Protein AF-A0A9D9K665-F1 (afdb_monomer)

Secondary structure (DSSP, 8-state):
--HHHHHHHHHTS-TT---HHHHHHHHHHHHHHHHHT-HHHHHHHHHHHHHHS-HHHHHHHHHHHHHHHHHHHHHHHHHHHHHHHHHHHHHHHHHHHH-------HHHHHHHIIIIIHHHHHHHHHHHHHHHHHHHHHHHHHHHHHHHHHHHTTT-HHHHHHHHHHHHHHHHHHHHHHHHHHHHHHIIIIIHHHHHHH-TT--EEEETT--TTHHHHHHHHH-TTTTS--SEEEEEEEEEEEETTEEEEEEEEEEEE--SBHHHHHHSS---HHHHHHHHHHIIIIIHHHHHHHHHTT----HHHHHHHHHHBS---EEEEEEEEEEEE-SS--SS-EEEEETTSHHHHHHTTTTTT-EEE--S-HHHHHHEEEEES-HHHHHHHS-HHHHHHHHHHHHHHTS-EEEEEETTEEEEEEE-SSPTTPPPTTS---SHHHHHHHHHHHHHHHHHHHHHTTT--S----

Mean predicted aligned error: 13.34 Å

Solvent-accessible surface area (backbone atoms only — not comparable to full-atom values): 25221 Å² total; per-residue (Å²): 116,68,62,67,50,49,55,55,55,59,73,70,54,66,96,84,66,88,45,78,66,53,58,53,50,52,55,51,46,35,52,43,27,51,76,70,68,42,51,67,65,22,49,57,52,32,56,51,36,52,74,76,56,56,73,70,53,22,54,48,26,53,54,49,50,52,53,49,54,53,52,52,52,51,51,49,53,50,49,51,50,52,48,52,52,50,49,52,48,50,52,49,53,48,53,32,61,66,45,62,81,67,83,78,50,72,69,56,49,54,50,47,38,66,74,57,43,46,63,42,39,52,52,48,48,53,47,44,53,54,39,51,52,50,46,52,52,50,50,52,51,53,49,52,50,47,54,52,44,46,68,76,24,62,94,37,63,67,64,32,42,55,53,47,37,53,53,50,52,51,49,46,41,53,47,18,52,48,50,47,54,48,44,53,49,43,35,59,62,44,52,47,51,52,50,46,66,63,40,78,85,62,49,63,46,79,31,72,74,34,59,94,61,49,64,57,51,50,48,61,68,41,35,73,48,30,78,57,58,54,77,44,70,50,54,31,53,22,36,40,34,46,57,38,80,22,45,41,35,37,26,39,35,44,29,30,31,79,43,70,50,43,56,58,67,54,70,77,43,76,93,45,78,65,58,59,53,52,51,33,48,48,46,50,69,50,46,47,57,50,51,49,55,37,50,79,68,32,44,88,55,55,52,68,57,50,48,54,49,53,62,36,51,67,43,70,64,44,80,75,47,38,24,42,42,35,40,31,49,41,70,54,78,41,94,52,49,31,38,38,37,33,57,89,49,45,69,64,41,54,76,23,36,40,50,66,90,38,44,81,48,88,76,89,53,67,74,36,54,69,51,34,44,38,31,20,66,38,74,65,60,44,48,68,67,55,34,74,67,50,38,53,30,54,43,48,51,36,60,75,65,73,50,68,50,37,39,20,38,40,45,40,37,39,31,39,41,39,75,39,94,66,76,76,92,60,71,50,70,87,51,82,76,80,52,67,62,68,58,49,54,53,49,52,52,52,51,50,62,59,40,46,44,65,63,65,45,40,55,62,65,93,60,77,76,131

Foldseek 3Di:
DLLVVLVVVLVPDDPPDPDPVNLVSLVVNLVVCVVVVVPVVSLVSLVVQLPPHDPVSVVVSVVVNVVSVVVVVVVVVVVVVVVVVVVVVVVVLVVLLVQALDQDDVVVVVVCCVPAVLVLLVVLVVLLVVLVVVLVVLVVVLVVVLVVLCVVCVVPVQSSLVVNLVSLLVSLVSNLVSQVVSQVSLCVRAVVVLVCVSNVPPQKDWDFQDDPCPVVVLCVQQLQLPQQFAPDKGWGTWMWGDRNNKTKIKTWIWGKHWDAFPVVVVVPDDDDPVSVSVLSVQCVVPLVVVSVVCVVQLHRRHSVVSVVCSRRPVTPIDGRAGTMKMKMFALDFDPKKKKKFFPVCCVSSVVSRSQPCWDWADDDDPLLVNTITMTMNDNVRNCVVDDPLLSVLVSVLCVVVVFTKMWMDHGRMIMIGTGDPDRPSGDRSPDRPSDCVNSVVSSVVVSSSSCSCVSNVRNDNPPPDD

Sequence (466 aa):
MALERLDRYLAGVSSQSRSPQYWQAQTLLAQAYRGSGQMDEAVDLCEQLASQSNPETQQWAQQFLASIFASLEQAKQAAEQAAAEAEAEAQRLQAIEQARIEPRRVSELKQFYKKTLLPELKKVEKSRRSTLISVLIISAIFLAIFIYSATLTFQWPKIFFISSSIWLTLWIFFYSFRTSQYGFGFKRDVIQKLLEFMDSDGYLKYSPTGELGAARKALMKSTLLGELFPDIVHQDDYVSGTVGRTRLCFTDVCAEKSSITLLSLFKEGRGSEKTFWIASLVVVVFGFPYAFSRIARGRKLVFSEFWEHFYDSSISKRLLFKGLLYWSDFSKTFKSRTVIIPNKITERISKNGAINGLNRIKLEDPQFNKYFLVYGEDQVEARYILSTNLMHRIANLRKKLNRDICLSFVSYTMYITINYEEDLFEPKIFSSMLSFKPILEYFEIFQMAIAIVDDLRLNRRIWDAD

Radius of gyration: 35.68 Å; Cα contacts (8 Å, |Δi|>4): 587; chains: 1; bounding box: 69×56×112 Å

Structure (mmCIF, N/CA/C/O backbone):
data_AF-A0A9D9K665-F1
#
_entry.id   AF-A0A9D9K665-F1
#
loop_
_atom_site.group_PDB
_atom_site.id
_atom_site.type_symbol
_atom_site.label_atom_id
_atom_site.label_alt_id
_atom_site.label_comp_id
_atom_site.label_asym_id
_atom_site.label_entity_id
_atom_site.label_seq_id
_atom_site.pdbx_PDB_ins_code
_atom_site.Cartn_x
_atom_site.Cartn_y
_atom_site.Cartn_z
_atom_site.occupancy
_atom_site.B_iso_or_equiv
_atom_site.auth_seq_id
_atom_site.auth_comp_id
_atom_site.auth_asym_id
_atom_site.auth_atom_id
_atom_site.pdbx_PDB_model_num
ATOM 1 N N . MET A 1 1 ? -14.492 2.429 59.730 1.00 59.47 1 MET A N 1
ATOM 2 C CA . MET A 1 1 ? -14.038 1.875 61.031 1.00 59.47 1 MET A CA 1
ATOM 3 C C . MET A 1 1 ? -13.393 2.924 61.948 1.00 59.47 1 MET A C 1
ATOM 5 O O . MET A 1 1 ? -13.659 2.866 63.137 1.00 59.47 1 MET A O 1
ATOM 9 N N . ALA A 1 2 ? -12.567 3.867 61.459 1.00 62.44 2 ALA A N 1
ATOM 10 C CA . ALA A 1 2 ? -11.986 4.931 62.301 1.00 62.44 2 ALA A CA 1
ATOM 11 C C . ALA A 1 2 ? -12.992 6.043 62.685 1.00 62.44 2 ALA A C 1
ATOM 13 O O . ALA A 1 2 ? -13.100 6.355 63.865 1.00 62.44 2 ALA A O 1
ATOM 14 N N . LEU A 1 3 ? -13.777 6.550 61.721 1.00 69.38 3 LEU A N 1
ATOM 15 C CA . LEU A 1 3 ? -14.888 7.503 61.934 1.00 69.38 3 LEU A CA 1
ATOM 16 C C . LEU A 1 3 ? -15.862 7.024 63.016 1.00 69.38 3 LEU A C 1
ATOM 18 O O . LEU A 1 3 ? -16.002 7.630 64.066 1.00 69.38 3 LEU A O 1
ATOM 22 N N . GLU A 1 4 ? -16.385 5.819 62.826 1.00 70.94 4 GLU A N 1
ATOM 23 C CA . GLU A 1 4 ? -17.348 5.176 63.723 1.00 70.94 4 GLU A CA 1
ATOM 24 C C . GLU A 1 4 ? -16.829 4.935 65.161 1.00 70.94 4 GLU A C 1
ATOM 26 O O . GLU A 1 4 ? -17.612 4.765 66.098 1.00 70.94 4 GLU A O 1
ATOM 31 N N . ARG A 1 5 ? -15.501 4.871 65.348 1.00 73.38 5 ARG A N 1
ATOM 32 C CA . ARG A 1 5 ? -14.857 4.784 66.671 1.00 73.38 5 ARG A CA 1
ATOM 33 C C . ARG A 1 5 ? -14.705 6.164 67.313 1.00 73.38 5 ARG A C 1
ATOM 35 O O . ARG A 1 5 ? -14.857 6.264 68.527 1.00 73.38 5 ARG A O 1
ATOM 42 N N . LEU A 1 6 ? -14.418 7.194 66.516 1.00 69.25 6 LEU A N 1
ATOM 43 C CA . LEU A 1 6 ? -14.336 8.586 66.965 1.00 69.25 6 LEU A CA 1
ATOM 44 C C . LEU A 1 6 ? -15.719 9.123 67.354 1.00 69.25 6 LEU A C 1
ATOM 46 O O . LEU A 1 6 ? -15.848 9.689 68.436 1.00 69.25 6 LEU A O 1
ATOM 50 N N . ASP A 1 7 ? -16.758 8.840 66.565 1.00 70.81 7 ASP A N 1
ATOM 51 C CA . ASP A 1 7 ? -18.144 9.213 66.885 1.00 70.81 7 ASP A CA 1
ATOM 52 C C . ASP A 1 7 ? -18.625 8.557 68.183 1.00 70.81 7 ASP A C 1
ATOM 54 O O . ASP A 1 7 ? -19.190 9.215 69.054 1.00 70.81 7 ASP A O 1
ATOM 58 N N . ARG A 1 8 ? -18.334 7.261 68.369 1.00 71.38 8 ARG A N 1
ATOM 59 C CA . ARG A 1 8 ? -18.651 6.544 69.616 1.00 71.38 8 ARG A CA 1
ATOM 60 C C . ARG A 1 8 ? -17.914 7.104 70.830 1.00 71.38 8 ARG A C 1
ATOM 62 O O . ARG A 1 8 ? -18.492 7.162 71.911 1.00 71.38 8 ARG A O 1
ATOM 69 N N . TYR A 1 9 ? -16.650 7.490 70.665 1.00 71.19 9 TYR A N 1
ATOM 70 C CA . TYR A 1 9 ? -15.864 8.104 71.733 1.00 71.19 9 TYR A CA 1
ATOM 71 C C . TYR A 1 9 ? -16.432 9.475 72.121 1.00 71.19 9 TYR A C 1
ATOM 73 O O . TYR A 1 9 ? -16.621 9.742 73.303 1.00 71.19 9 TYR A O 1
ATOM 81 N N . LEU A 1 10 ? -16.776 10.312 71.140 1.00 68.25 10 LEU A N 1
ATOM 82 C CA . LEU A 1 10 ? -17.323 11.651 71.371 1.00 68.25 10 LEU A CA 1
ATOM 83 C C . LEU A 1 10 ? -18.760 11.623 71.921 1.00 68.25 10 LEU A C 1
ATOM 85 O O . LEU A 1 10 ? -19.093 12.460 72.755 1.00 68.25 10 LEU A O 1
ATOM 89 N N . ALA A 1 11 ? -19.575 10.627 71.556 1.00 66.25 11 ALA A N 1
ATOM 90 C CA . ALA A 1 11 ? -20.913 10.414 72.121 1.00 66.25 11 ALA A CA 1
ATOM 91 C C . ALA A 1 11 ? -20.900 9.973 73.602 1.00 66.25 11 ALA A C 1
ATOM 93 O O . ALA A 1 11 ? -21.882 10.174 74.315 1.00 66.25 11 ALA A O 1
ATOM 94 N N . GLY A 1 12 ? -19.800 9.371 74.073 1.00 62.22 12 GLY A N 1
ATOM 95 C CA . GLY A 1 12 ? -19.632 8.909 75.457 1.00 62.22 12 GLY A CA 1
ATOM 96 C C . GLY A 1 12 ? -19.082 9.959 76.431 1.00 62.22 12 GLY A C 1
ATOM 97 O O . GLY A 1 12 ? -19.034 9.702 77.634 1.00 62.22 12 GLY A O 1
ATOM 98 N N . VAL A 1 13 ? -18.663 11.132 75.945 1.00 62.12 13 VAL A N 1
ATOM 99 C CA . VAL A 1 13 ? -18.074 12.201 76.766 1.00 62.12 13 VAL A CA 1
ATOM 100 C C . VAL A 1 13 ? -19.140 13.257 77.075 1.00 62.12 13 VAL A C 1
ATOM 102 O O . VAL A 1 13 ? -19.602 13.973 76.193 1.00 62.12 13 VAL A O 1
ATOM 105 N N . SER A 1 14 ? -19.538 13.379 78.346 1.00 52.16 14 SER A N 1
ATOM 106 C CA . SER A 1 14 ? -20.496 14.403 78.788 1.00 52.16 14 SER A CA 1
ATOM 107 C C . SER A 1 14 ? -19.925 15.818 78.629 1.00 52.16 14 SER A C 1
ATOM 109 O O . SER A 1 14 ? -18.768 16.065 78.979 1.00 52.16 14 SER A O 1
ATOM 111 N N . SER A 1 15 ? -20.765 16.763 78.205 1.00 51.41 15 SER A N 1
ATOM 112 C CA . SER A 1 15 ? -20.480 18.177 77.891 1.00 51.41 15 SER A CA 1
ATOM 113 C C . SER A 1 15 ? -19.807 19.027 78.991 1.00 51.41 15 SER A C 1
ATOM 115 O O . SER A 1 15 ? -19.521 20.203 78.761 1.00 51.41 15 SER A O 1
ATOM 117 N N . GLN A 1 16 ? -19.521 18.461 80.168 1.00 49.62 16 GLN A N 1
ATOM 118 C CA . GLN A 1 16 ? -18.971 19.159 81.335 1.00 49.62 16 GLN A CA 1
ATOM 119 C C . GLN A 1 16 ? -17.452 18.995 81.552 1.00 49.62 16 GLN A C 1
ATOM 121 O O . GLN A 1 16 ? -16.892 19.776 82.317 1.00 49.62 16 GLN A O 1
ATOM 126 N N . SER A 1 17 ? -16.741 18.088 80.862 1.00 52.75 17 SER A N 1
ATOM 127 C CA . SER A 1 17 ? -15.266 18.002 80.954 1.00 52.75 17 SER A CA 1
ATOM 128 C C . SER A 1 17 ? -14.584 18.251 79.603 1.00 52.75 17 SER A C 1
ATOM 130 O O . SER A 1 17 ? -14.207 17.318 78.893 1.00 52.75 17 SER A O 1
ATOM 132 N N . ARG A 1 18 ? -14.402 19.528 79.243 1.00 63.19 18 ARG A N 1
ATOM 133 C CA . ARG A 1 18 ? -13.632 19.971 78.062 1.00 63.19 18 ARG A CA 1
ATOM 134 C C . ARG A 1 18 ? -12.122 19.765 78.279 1.00 63.19 18 ARG A C 1
ATOM 136 O O . ARG A 1 18 ? -11.370 20.727 78.419 1.00 63.19 18 ARG A O 1
ATOM 143 N N . SER A 1 19 ? -11.685 18.511 78.378 1.00 65.44 19 SER A N 1
ATOM 144 C CA . SER A 1 19 ? -10.270 18.155 78.527 1.00 65.44 19 SER A CA 1
ATOM 145 C C . SER A 1 19 ? -9.490 18.425 77.224 1.00 65.44 19 SER A C 1
ATOM 147 O O . SER A 1 19 ? -10.085 18.437 76.145 1.00 65.44 19 SER A O 1
ATOM 149 N N . PRO A 1 20 ? -8.156 18.606 77.263 1.00 66.12 20 PRO A N 1
ATOM 150 C CA . PRO A 1 20 ? -7.344 18.789 76.050 1.00 66.12 20 PRO A CA 1
ATOM 151 C C . PRO A 1 20 ? -7.510 17.658 75.018 1.00 66.12 20 PRO A C 1
ATOM 153 O O . PRO A 1 20 ? -7.458 17.888 73.812 1.00 66.12 20 PRO A O 1
ATOM 156 N N . GLN A 1 21 ? -7.778 16.440 75.496 1.00 72.06 21 GLN A N 1
ATOM 157 C CA . GLN A 1 21 ? -8.001 15.248 74.674 1.00 72.06 21 GLN A CA 1
ATOM 158 C C . GLN A 1 21 ? -9.329 15.299 73.901 1.00 72.06 21 GLN A C 1
ATOM 160 O O . GLN A 1 21 ? -9.423 14.733 72.815 1.00 72.06 21 GLN A O 1
ATOM 165 N N . TYR A 1 22 ? -10.344 15.995 74.424 1.00 76.88 22 TYR A N 1
ATOM 166 C CA . TYR A 1 22 ? -11.623 16.191 73.736 1.00 76.88 22 TYR A CA 1
ATOM 167 C C . TYR A 1 22 ? -11.446 17.026 72.461 1.00 76.88 22 TYR A C 1
ATOM 169 O O . TYR A 1 22 ? -11.919 16.641 71.395 1.00 76.88 22 TYR A O 1
ATOM 177 N N . TRP A 1 23 ? -10.694 18.128 72.541 1.00 73.12 23 TRP A N 1
ATOM 178 C CA . TRP A 1 23 ? -10.422 18.977 71.378 1.00 73.12 23 TRP A CA 1
ATOM 179 C C . TRP A 1 23 ? -9.548 18.274 70.335 1.00 73.12 23 TRP A C 1
ATOM 181 O O . TRP A 1 23 ? -9.799 18.417 69.144 1.00 73.12 23 TRP A O 1
ATOM 191 N N . GLN A 1 24 ? -8.589 17.448 70.761 1.00 78.06 24 GLN A N 1
ATOM 192 C CA . GLN A 1 24 ? -7.797 16.609 69.850 1.00 78.06 24 GLN A CA 1
ATOM 193 C C . GLN A 1 24 ? -8.635 15.531 69.144 1.00 78.06 24 GLN A C 1
ATOM 195 O O . GLN A 1 24 ? -8.413 15.243 67.972 1.00 78.06 24 GLN A O 1
ATOM 200 N N . ALA A 1 25 ? -9.617 14.939 69.826 1.00 78.19 25 ALA A N 1
ATOM 201 C CA . ALA A 1 25 ? -10.532 13.989 69.196 1.00 78.19 25 ALA A CA 1
ATOM 202 C C . ALA A 1 25 ? -11.434 14.668 68.148 1.00 78.19 25 ALA A C 1
ATOM 204 O O . ALA A 1 25 ? -11.684 14.088 67.093 1.00 78.19 25 ALA A O 1
ATOM 205 N N . GLN A 1 26 ? -11.860 15.910 68.401 1.00 79.25 26 GLN A N 1
ATOM 206 C CA . GLN A 1 26 ? -12.648 16.716 67.461 1.00 79.25 26 GLN A CA 1
ATOM 207 C C . GLN A 1 26 ? -11.854 17.116 66.202 1.00 79.25 26 GLN A C 1
ATOM 209 O O . GLN A 1 26 ? -12.380 17.041 65.092 1.00 79.25 26 GLN A O 1
ATOM 214 N N . THR A 1 27 ? -10.568 17.473 66.327 1.00 81.00 27 THR A N 1
ATOM 215 C CA . THR A 1 27 ? -9.725 17.770 65.151 1.00 81.00 27 THR A CA 1
ATOM 216 C C . THR A 1 27 ? -9.450 16.525 64.301 1.00 81.00 27 THR A C 1
ATOM 218 O O . THR A 1 27 ? -9.490 16.595 63.072 1.00 81.00 27 THR A O 1
ATOM 221 N N . LEU A 1 28 ? -9.232 15.366 64.936 1.00 83.00 28 LEU A N 1
ATOM 222 C CA . LEU A 1 28 ? -9.090 14.078 64.246 1.00 83.00 28 LEU A CA 1
ATOM 223 C C . LEU A 1 28 ? -10.378 13.655 63.529 1.00 83.00 28 LEU A C 1
ATOM 225 O O . LEU A 1 28 ? -10.307 13.084 62.441 1.00 83.00 28 LEU A O 1
ATOM 229 N N . LEU A 1 29 ? -11.545 13.956 64.104 1.00 83.19 29 LEU A N 1
ATOM 230 C CA . LEU A 1 29 ? -12.835 13.699 63.469 1.00 83.19 29 LEU A CA 1
ATOM 231 C C . LEU A 1 29 ? -13.010 14.544 62.196 1.00 83.19 29 LEU A C 1
ATOM 233 O O . LEU A 1 29 ? -13.317 13.991 61.143 1.00 83.19 29 LEU A O 1
ATOM 237 N N . ALA A 1 30 ? -12.710 15.845 62.247 1.00 82.38 30 ALA A N 1
ATOM 238 C CA . ALA A 1 30 ? -12.747 16.716 61.066 1.00 82.38 30 ALA A CA 1
ATOM 239 C C . ALA A 1 30 ? -11.787 16.251 59.949 1.00 82.38 30 ALA A C 1
ATOM 241 O O . ALA A 1 30 ? -12.129 16.263 58.764 1.00 82.38 30 ALA A O 1
ATOM 242 N N . GLN A 1 31 ? -10.592 15.768 60.310 1.00 83.94 31 GLN A N 1
ATOM 243 C CA . GLN A 1 31 ? -9.663 15.156 59.351 1.00 83.94 31 GLN A CA 1
ATOM 244 C C . GLN A 1 31 ? -10.211 13.853 58.751 1.00 83.94 31 GLN A C 1
ATOM 246 O O . GLN A 1 31 ? -10.001 13.583 57.566 1.00 83.94 31 GLN A O 1
ATOM 251 N N . ALA A 1 32 ? -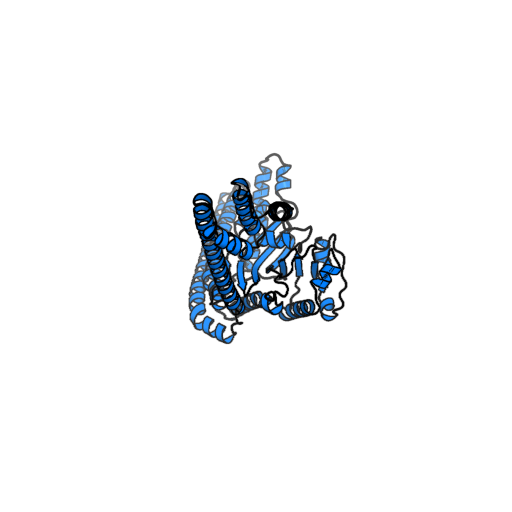10.924 13.054 59.544 1.00 82.69 32 ALA A N 1
ATOM 252 C CA . ALA A 1 32 ? -11.537 11.814 59.085 1.00 82.69 32 ALA A CA 1
ATOM 253 C C . ALA A 1 32 ? -12.737 12.063 58.149 1.00 82.69 32 ALA A C 1
ATOM 255 O O . ALA A 1 32 ? -12.864 11.360 57.142 1.00 82.69 32 ALA A O 1
ATOM 256 N N . TYR A 1 33 ? -13.557 13.090 58.405 1.00 82.44 33 TYR A N 1
ATOM 257 C CA . TYR A 1 33 ? -14.621 13.529 57.489 1.00 82.44 33 TYR A CA 1
ATOM 258 C C . TYR A 1 33 ? -14.057 13.966 56.129 1.00 82.44 33 TYR A C 1
ATOM 260 O O . TYR A 1 33 ? -14.504 13.496 55.083 1.00 82.44 33 TYR A O 1
ATOM 268 N N . ARG A 1 34 ? -12.955 14.728 56.122 1.00 80.19 34 ARG A N 1
ATOM 269 C CA . ARG A 1 34 ? -12.233 15.063 54.881 1.00 80.19 34 ARG A CA 1
ATOM 270 C C . ARG A 1 34 ? -11.728 13.820 54.137 1.00 80.19 34 ARG A C 1
ATOM 272 O O . ARG A 1 34 ? -11.866 13.731 52.921 1.00 80.19 34 ARG A O 1
ATOM 279 N N . GLY A 1 35 ? -11.134 12.862 54.852 1.00 77.69 35 GLY A N 1
ATOM 280 C CA . GLY A 1 35 ? -10.589 11.633 54.262 1.00 77.69 35 GLY A CA 1
ATOM 281 C C . GLY A 1 35 ? -11.644 10.662 53.717 1.00 77.69 35 GLY A C 1
ATOM 282 O O . GLY A 1 35 ? -11.311 9.798 52.910 1.00 77.69 35 GLY A O 1
ATOM 283 N N . SER A 1 36 ? -12.902 10.800 54.142 1.00 79.56 36 SER A N 1
ATOM 284 C CA . SER A 1 36 ? -14.035 9.978 53.694 1.00 79.56 36 SER A CA 1
ATOM 285 C C . SER A 1 36 ? -14.888 10.636 52.603 1.00 79.56 36 SER A C 1
ATOM 287 O O . SER A 1 36 ? -15.780 9.985 52.066 1.00 79.56 36 SER A O 1
ATOM 289 N N . GLY A 1 37 ? -14.592 11.888 52.234 1.00 75.19 37 GLY A N 1
ATOM 290 C CA . GLY A 1 37 ? -15.327 12.643 51.213 1.00 75.19 37 GLY A CA 1
ATOM 291 C C . GLY A 1 37 ? -16.550 13.408 51.736 1.00 75.19 37 GLY A C 1
ATOM 292 O O . GLY A 1 37 ? -17.219 14.067 50.946 1.00 75.19 37 GLY A O 1
ATOM 293 N N . GLN A 1 38 ? -16.823 13.376 53.044 1.00 81.06 38 GLN A N 1
ATOM 294 C CA . GLN A 1 38 ? -17.904 14.124 53.699 1.00 81.06 38 GLN A CA 1
ATOM 295 C C . GLN A 1 38 ? -17.442 15.553 54.028 1.00 81.06 38 GLN A C 1
ATOM 297 O O . GLN A 1 38 ? -17.181 15.908 55.177 1.00 81.06 38 GLN A O 1
ATOM 302 N N . MET A 1 39 ? -17.258 16.368 52.986 1.00 77.31 39 MET A N 1
ATOM 303 C CA . MET A 1 39 ? -16.672 17.708 53.120 1.00 77.31 39 MET A CA 1
ATOM 304 C C . MET A 1 39 ? -17.579 18.691 53.873 1.00 77.31 39 MET A C 1
ATOM 306 O O . MET A 1 39 ? -17.060 19.489 54.648 1.00 77.31 39 MET A O 1
ATOM 310 N N . ASP A 1 40 ? -18.899 18.604 53.699 1.00 79.00 40 ASP A N 1
ATOM 311 C CA . ASP A 1 40 ? -19.861 19.506 54.352 1.00 79.00 40 ASP A CA 1
ATOM 312 C C . ASP A 1 40 ? -19.841 19.331 55.882 1.00 79.00 40 ASP A C 1
ATOM 314 O O . ASP A 1 40 ? -19.699 20.295 56.629 1.00 79.00 40 ASP A O 1
ATOM 318 N N . GLU A 1 41 ? -19.833 18.079 56.350 1.00 81.19 41 GLU A N 1
ATOM 319 C CA . GLU A 1 41 ? -19.749 17.731 57.776 1.00 81.19 41 GLU A CA 1
ATOM 320 C C . GLU A 1 41 ? -18.405 18.165 58.399 1.00 81.19 41 GLU A C 1
ATOM 322 O O . GLU A 1 41 ? -18.349 18.581 59.559 1.00 81.19 41 GLU A O 1
ATOM 327 N N . ALA A 1 42 ? -17.312 18.116 57.625 1.00 80.12 42 ALA A N 1
ATOM 328 C CA . ALA A 1 42 ? -16.001 18.604 58.056 1.00 80.12 42 ALA A CA 1
ATOM 329 C C . ALA A 1 42 ? -15.964 20.136 58.205 1.00 80.12 42 ALA A C 1
ATOM 331 O O . ALA A 1 42 ? -15.311 20.644 59.119 1.00 80.12 42 ALA A O 1
ATOM 332 N N . VAL A 1 43 ? -16.642 20.866 57.312 1.00 83.19 43 VAL A N 1
ATOM 333 C CA . VAL A 1 43 ? -16.731 22.333 57.342 1.00 83.19 43 VAL A CA 1
ATOM 334 C C . VAL A 1 43 ? -17.582 22.788 58.525 1.00 83.19 43 VAL A C 1
ATOM 336 O O . VAL A 1 43 ? -17.087 23.569 59.339 1.00 83.19 43 VAL A O 1
ATOM 339 N N . ASP A 1 44 ? -18.782 22.225 58.692 1.00 82.62 44 ASP A N 1
ATOM 340 C CA . ASP A 1 44 ? -19.692 22.547 59.799 1.00 82.62 44 ASP A CA 1
ATOM 341 C C . ASP A 1 44 ? -19.019 22.340 61.166 1.00 82.62 44 ASP A C 1
ATOM 343 O O . ASP A 1 44 ? -19.097 23.189 62.062 1.00 82.62 44 ASP A O 1
ATOM 347 N N . LEU A 1 45 ? -18.291 21.228 61.327 1.00 82.50 45 LEU A N 1
ATOM 348 C CA . LEU A 1 45 ? -17.567 20.931 62.560 1.00 82.50 45 LEU A CA 1
ATOM 349 C C . LEU A 1 45 ? -16.427 21.929 62.807 1.00 82.50 45 LEU A C 1
ATOM 351 O O . LEU A 1 45 ? -16.221 22.379 63.936 1.00 82.50 45 LEU A O 1
ATOM 355 N N . CYS A 1 46 ? -15.687 22.316 61.769 1.00 81.50 46 CYS A N 1
ATOM 356 C CA . CYS A 1 46 ? -14.604 23.286 61.901 1.00 81.50 46 CYS A CA 1
ATOM 357 C C . CYS A 1 46 ? -15.092 24.719 62.159 1.00 81.50 46 CYS A C 1
ATOM 359 O O . CYS A 1 46 ? -14.421 25.447 62.892 1.00 81.50 46 CYS A O 1
ATOM 361 N N . GLU A 1 47 ? -16.260 25.119 61.651 1.00 82.19 47 GLU A N 1
ATOM 362 C CA . GLU A 1 47 ? -16.896 26.400 61.995 1.00 82.19 47 GLU A CA 1
ATOM 363 C C . GLU A 1 47 ? -17.334 26.444 63.470 1.00 82.19 47 GLU A C 1
ATOM 365 O O . GLU A 1 47 ? -17.130 27.444 64.173 1.00 82.19 47 GLU A O 1
ATOM 370 N N . GLN A 1 48 ? -17.849 25.328 63.994 1.00 81.31 48 GLN A N 1
ATOM 371 C CA . GLN A 1 48 ? -18.156 25.189 65.421 1.00 81.31 48 GLN A CA 1
ATOM 372 C C . GLN A 1 48 ? -16.886 25.243 66.288 1.00 81.31 48 GLN A C 1
ATOM 374 O O . GLN A 1 48 ? -16.855 25.935 67.310 1.00 81.31 48 GLN A O 1
ATOM 379 N N . LEU A 1 49 ? -15.802 24.585 65.859 1.00 79.12 49 LEU A N 1
ATOM 380 C CA . LEU A 1 49 ? -14.504 24.627 66.547 1.00 79.12 49 LEU A CA 1
ATOM 381 C C . LEU A 1 49 ? -13.842 26.014 66.496 1.00 79.12 49 LEU A C 1
ATOM 383 O O . LEU A 1 49 ? -13.124 26.398 67.417 1.00 79.12 49 LEU A O 1
ATOM 387 N N . ALA A 1 50 ? -14.103 26.807 65.458 1.00 75.62 50 ALA A N 1
ATOM 388 C CA . ALA A 1 50 ? -13.588 28.169 65.355 1.00 75.62 50 ALA A CA 1
ATOM 389 C C . ALA A 1 50 ? -14.298 29.169 66.293 1.00 75.62 50 ALA A C 1
ATOM 391 O O . ALA A 1 50 ? -13.746 30.239 66.564 1.00 75.62 50 ALA A O 1
ATOM 392 N N . SER A 1 51 ? -15.497 28.840 66.795 1.00 75.88 51 SER A N 1
ATOM 393 C CA . SER A 1 51 ? -16.331 29.738 67.613 1.00 75.88 51 SER A CA 1
ATOM 394 C C . SER A 1 51 ? -16.389 29.387 69.107 1.00 75.88 51 SER A C 1
ATOM 396 O O . SER A 1 51 ? -16.621 30.283 69.919 1.00 75.88 51 SER A O 1
ATOM 398 N N . GLN A 1 52 ? -16.172 28.124 69.501 1.00 70.00 52 GLN A N 1
ATOM 399 C CA . GLN A 1 52 ? -16.423 27.655 70.880 1.00 70.00 52 GLN A CA 1
ATOM 400 C C . GLN A 1 52 ? -15.208 27.033 71.605 1.00 70.00 52 GLN A C 1
ATOM 402 O O . GLN A 1 52 ? -15.364 26.523 72.722 1.00 70.00 52 GLN A O 1
ATOM 407 N N . SER A 1 53 ? -14.013 27.054 71.006 1.00 63.97 53 SER A N 1
ATOM 408 C CA . SER A 1 53 ? -12.843 26.278 71.460 1.00 63.97 53 SER A CA 1
ATOM 409 C C . SER A 1 53 ? -11.674 27.118 72.007 1.00 63.97 53 SER A C 1
ATOM 411 O O . SER A 1 53 ? -11.715 28.344 72.044 1.00 63.97 53 SER A O 1
ATOM 413 N N . ASN A 1 54 ? -10.615 26.430 72.456 1.00 72.94 54 ASN A N 1
ATOM 414 C CA . ASN A 1 54 ? -9.348 27.018 72.911 1.00 72.94 54 ASN A CA 1
ATOM 415 C C . ASN A 1 54 ? -8.576 27.708 71.756 1.00 72.94 54 ASN A C 1
ATOM 417 O O . ASN A 1 54 ? -8.704 27.271 70.610 1.00 72.94 54 ASN A O 1
ATOM 421 N N . PRO A 1 55 ? -7.707 28.705 72.035 1.00 76.75 55 PRO A N 1
ATOM 422 C CA . PRO A 1 55 ? -7.026 29.504 71.004 1.00 76.75 55 PRO A CA 1
ATOM 423 C C . PRO A 1 55 ? -6.171 28.690 70.012 1.00 76.75 55 PRO A C 1
ATOM 425 O O . PRO A 1 55 ? -6.174 28.987 68.820 1.00 76.75 55 PRO A O 1
ATOM 428 N N . GLU A 1 56 ? -5.499 27.620 70.455 1.00 76.25 56 GLU A N 1
ATOM 429 C CA . GLU A 1 56 ? -4.736 26.728 69.559 1.00 76.25 56 GLU A CA 1
ATOM 430 C C . GLU A 1 56 ? -5.645 25.950 68.590 1.00 76.25 56 GLU A C 1
ATOM 432 O O . GLU A 1 56 ? -5.347 25.819 67.403 1.00 76.25 56 GLU A O 1
ATOM 437 N N . THR A 1 57 ? -6.788 25.457 69.079 1.00 75.50 57 THR A N 1
ATOM 438 C CA . THR A 1 57 ? -7.776 24.723 68.272 1.00 75.50 57 THR A CA 1
ATOM 439 C C . THR A 1 57 ? -8.499 25.651 67.301 1.00 75.50 57 THR A C 1
ATOM 441 O O . THR A 1 57 ? -8.800 25.248 66.181 1.00 75.50 57 THR A O 1
ATOM 444 N N . GLN A 1 58 ? -8.717 26.908 67.693 1.00 79.31 58 GLN A N 1
ATOM 445 C CA . GLN A 1 58 ? -9.289 27.941 66.837 1.00 79.31 58 GLN A CA 1
ATOM 446 C C . GLN A 1 58 ? -8.356 28.284 65.666 1.00 79.31 58 GLN A C 1
ATOM 448 O O . GLN A 1 58 ? -8.799 28.330 64.518 1.00 79.31 58 GLN A O 1
ATOM 453 N N . GLN A 1 59 ? -7.058 28.464 65.934 1.00 82.19 59 GLN A N 1
ATOM 454 C CA . GLN A 1 59 ? -6.062 28.714 64.890 1.00 82.19 59 GLN A CA 1
ATOM 455 C C . GLN A 1 59 ? -5.937 27.519 63.935 1.00 82.19 59 GLN A C 1
ATOM 457 O O . GLN A 1 59 ? -5.889 27.699 62.717 1.00 82.19 59 GLN A O 1
ATOM 462 N N . TRP A 1 60 ? -5.945 26.297 64.475 1.00 87.19 60 TRP A N 1
ATOM 463 C CA . TRP A 1 60 ? -5.958 25.078 63.669 1.00 87.19 60 TRP A CA 1
ATOM 464 C C . TRP A 1 60 ? -7.214 24.980 62.791 1.00 87.19 60 TRP A C 1
ATOM 466 O O . TRP A 1 60 ? -7.096 24.712 61.597 1.00 87.19 60 TRP A O 1
ATOM 476 N N . ALA A 1 61 ? -8.404 25.249 63.342 1.00 83.12 61 ALA A N 1
ATOM 477 C CA . ALA A 1 61 ? -9.669 25.177 62.608 1.00 83.12 61 ALA A CA 1
ATOM 478 C C . ALA A 1 61 ? -9.715 26.184 61.447 1.00 83.12 61 ALA A C 1
ATOM 480 O O . ALA A 1 61 ? -10.115 25.828 60.340 1.00 83.12 61 ALA A O 1
ATOM 481 N N . GLN A 1 62 ? -9.220 27.410 61.656 1.00 84.31 62 GLN A N 1
ATOM 482 C CA . GLN A 1 62 ? -9.111 28.423 60.598 1.00 84.31 62 GLN A CA 1
ATOM 483 C C . GLN A 1 62 ? -8.135 28.006 59.486 1.00 84.31 62 GLN A C 1
ATOM 485 O O . GLN A 1 62 ? -8.447 28.149 58.303 1.00 84.31 62 GLN A O 1
ATOM 490 N N . GLN A 1 63 ? -6.972 27.449 59.841 1.00 85.88 63 GLN A N 1
ATOM 491 C CA . GLN A 1 63 ? -6.009 26.929 58.862 1.00 85.88 63 GLN A CA 1
ATOM 492 C C . GLN A 1 63 ? -6.565 25.727 58.090 1.00 85.88 63 GLN A C 1
ATOM 494 O O . GLN A 1 63 ? -6.342 25.599 56.884 1.00 85.88 63 GLN A O 1
ATOM 499 N N . PHE A 1 64 ? -7.310 24.852 58.764 1.00 85.31 64 PHE A N 1
ATOM 500 C CA . PHE A 1 64 ? -7.910 23.679 58.149 1.00 85.31 64 PHE A CA 1
ATOM 501 C C . PHE A 1 64 ? -9.030 24.059 57.173 1.00 85.31 64 PHE A C 1
ATOM 503 O O . PHE A 1 64 ? -9.004 23.578 56.039 1.00 85.31 64 PHE A O 1
ATOM 510 N N . LEU A 1 65 ? -9.923 24.986 57.543 1.00 85.00 65 LEU A N 1
ATOM 511 C CA . LEU A 1 65 ? -10.936 25.554 56.641 1.00 85.00 65 LEU A CA 1
ATOM 512 C C . LEU A 1 65 ? -10.293 26.205 55.413 1.00 85.00 65 LEU A C 1
ATOM 514 O O . LEU A 1 65 ? -10.674 25.891 54.288 1.00 85.00 65 LEU A O 1
ATOM 518 N N . ALA A 1 66 ? -9.259 27.031 55.602 1.00 86.12 66 ALA A N 1
ATOM 519 C CA . ALA A 1 66 ? -8.516 27.623 54.488 1.00 86.12 66 ALA A CA 1
ATOM 520 C C . ALA A 1 66 ? -7.923 26.550 53.556 1.00 86.12 66 ALA A C 1
ATOM 522 O O . ALA A 1 66 ? -7.961 26.699 52.336 1.00 86.12 66 ALA A O 1
ATOM 523 N N . SER A 1 67 ? -7.430 25.436 54.112 1.00 86.94 67 SER A N 1
ATOM 524 C CA . SER A 1 67 ? -6.924 24.308 53.321 1.00 86.94 67 SER A CA 1
ATOM 525 C C . SER A 1 67 ? -8.024 23.560 52.556 1.00 86.94 67 SER A C 1
ATOM 527 O O . SER A 1 67 ? -7.767 23.081 51.451 1.00 86.94 67 SER A O 1
ATOM 529 N N . ILE A 1 68 ? -9.234 23.457 53.122 1.00 84.50 68 ILE A N 1
ATOM 530 C CA . ILE A 1 68 ? -10.394 22.843 52.464 1.00 84.50 68 ILE A CA 1
ATOM 531 C C . ILE A 1 68 ? -10.839 23.728 51.301 1.00 84.50 68 ILE A C 1
ATOM 533 O O . ILE A 1 68 ? -10.894 23.241 50.174 1.00 84.50 68 ILE A O 1
ATOM 537 N N . PHE A 1 69 ? -11.055 25.025 51.535 1.00 85.56 69 PHE A N 1
ATOM 538 C CA . PHE A 1 69 ? -11.455 25.967 50.488 1.00 85.56 69 PHE A CA 1
ATOM 539 C C . PHE A 1 69 ? -10.417 26.072 49.370 1.00 85.56 69 PHE A C 1
ATOM 541 O O . PHE A 1 69 ? -10.784 26.027 48.200 1.00 85.56 69 PHE A O 1
ATOM 548 N N . ALA A 1 70 ? -9.123 26.115 49.703 1.00 86.00 70 ALA A N 1
ATOM 549 C CA . ALA A 1 70 ? -8.062 26.083 48.700 1.00 86.00 70 ALA A CA 1
ATOM 550 C C . ALA A 1 70 ? -8.098 24.793 47.861 1.00 86.00 70 ALA A C 1
ATOM 552 O O . ALA A 1 70 ? -7.928 24.851 46.646 1.00 86.00 70 ALA A O 1
ATOM 553 N N . SER A 1 71 ? -8.356 23.635 48.484 1.00 83.75 71 SER A N 1
ATOM 554 C CA . SER A 1 71 ? -8.473 22.366 47.754 1.00 83.75 71 SER A CA 1
ATOM 555 C C . SER A 1 71 ? -9.740 22.271 46.897 1.00 83.75 71 SER A C 1
ATOM 557 O O . SER A 1 71 ? -9.683 21.710 45.807 1.00 83.75 71 SER A O 1
ATOM 559 N N . LEU A 1 72 ? -10.857 22.854 47.344 1.00 82.88 72 LEU A N 1
ATOM 560 C CA . LEU A 1 72 ? -12.102 22.941 46.576 1.00 82.88 72 LEU A CA 1
ATOM 561 C C . LEU A 1 72 ? -11.944 23.864 45.366 1.00 82.88 72 LEU A C 1
ATOM 563 O O . LEU A 1 72 ? -12.365 23.505 44.271 1.00 82.88 72 LEU A O 1
ATOM 567 N N . GLU A 1 73 ? -11.289 25.013 45.538 1.00 85.19 73 GLU A N 1
ATOM 568 C CA . GLU A 1 73 ? -11.020 25.956 44.451 1.00 85.19 73 GLU A CA 1
ATOM 569 C C . GLU A 1 73 ? -10.065 25.349 43.412 1.00 85.19 73 GLU A C 1
ATOM 571 O O . GLU A 1 73 ? -10.314 25.435 42.212 1.00 85.19 73 GLU A O 1
ATOM 576 N N . GLN A 1 74 ? -9.020 24.640 43.858 1.00 83.62 74 GLN A N 1
ATOM 577 C CA . GLN A 1 74 ? -8.138 23.882 42.963 1.00 83.62 74 GLN A CA 1
ATOM 578 C C . GLN A 1 74 ? -8.880 22.762 42.225 1.00 83.62 74 GLN A C 1
ATOM 580 O O . GLN A 1 74 ? -8.684 22.594 41.023 1.00 83.62 74 GLN A O 1
ATOM 585 N N . ALA A 1 75 ? -9.744 22.010 42.912 1.00 80.94 75 ALA A N 1
ATOM 586 C CA . ALA A 1 75 ? -10.544 20.957 42.291 1.00 80.94 75 ALA A CA 1
ATOM 587 C C . ALA A 1 75 ? -11.536 21.525 41.265 1.00 80.94 75 ALA A C 1
ATOM 589 O O . ALA A 1 75 ? -11.711 20.945 40.196 1.00 80.94 75 ALA A O 1
ATOM 590 N N . LYS A 1 76 ? -12.137 22.683 41.557 1.00 85.75 76 LYS A N 1
ATOM 591 C CA . LYS A 1 76 ? -13.036 23.392 40.646 1.00 85.75 76 LYS A CA 1
ATOM 592 C C . LYS A 1 76 ? -12.300 23.887 39.402 1.00 85.75 76 LYS A C 1
ATOM 594 O O . LYS A 1 76 ? -12.753 23.615 38.297 1.00 85.75 76 LYS A O 1
ATOM 599 N N . GLN A 1 77 ? -11.144 24.530 39.564 1.00 86.31 77 GLN A N 1
ATOM 600 C CA . GLN A 1 77 ? -10.318 24.979 38.438 1.00 86.31 77 GLN A CA 1
ATOM 601 C C . GLN A 1 77 ? -9.829 23.803 37.585 1.00 86.31 77 GLN A C 1
ATOM 603 O O . GLN A 1 77 ? -9.862 23.883 36.360 1.00 86.31 77 GLN A O 1
ATOM 608 N N . ALA A 1 78 ? -9.436 22.688 38.209 1.00 85.81 78 ALA A N 1
ATOM 609 C CA . ALA A 1 78 ? -9.062 21.470 37.494 1.00 85.81 78 ALA A CA 1
ATOM 610 C C . ALA A 1 78 ? -10.250 20.860 36.728 1.00 85.81 78 ALA A C 1
ATOM 612 O O . ALA A 1 78 ? -10.080 20.409 35.599 1.00 85.81 78 ALA A O 1
ATOM 613 N N . ALA A 1 79 ? -11.455 20.875 37.308 1.00 79.06 79 ALA A N 1
ATOM 614 C CA . ALA A 1 79 ? -12.668 20.404 36.645 1.00 79.06 79 ALA A CA 1
ATOM 615 C C . ALA A 1 79 ? -13.081 21.312 35.474 1.00 79.06 79 ALA A C 1
ATOM 617 O O . ALA A 1 79 ? -13.444 20.806 34.416 1.00 79.06 79 ALA A O 1
ATOM 618 N N . GLU A 1 80 ? -12.985 22.635 35.629 1.00 87.50 80 GLU A N 1
ATOM 619 C CA . GLU A 1 80 ? -13.246 23.606 34.559 1.00 87.50 80 GLU A CA 1
ATOM 620 C C . GLU A 1 80 ? -12.231 23.474 33.415 1.00 87.50 80 GLU A C 1
ATOM 622 O O . GLU A 1 80 ? -12.618 23.488 32.248 1.00 87.50 80 GLU A O 1
ATOM 627 N N . GLN A 1 81 ? -10.946 23.275 33.729 1.00 85.69 81 GLN A N 1
ATOM 628 C CA . GLN A 1 81 ? -9.909 22.998 32.730 1.00 85.69 81 GLN A CA 1
ATOM 629 C C . GLN A 1 81 ? -10.164 21.675 32.005 1.00 85.69 81 GLN A C 1
ATOM 631 O O . GLN A 1 81 ? -10.150 21.652 30.778 1.00 85.69 81 GLN A O 1
ATOM 636 N N . ALA A 1 82 ? -10.470 20.598 32.733 1.00 82.19 82 ALA A N 1
ATOM 637 C CA . ALA A 1 82 ? -10.790 19.304 32.136 1.00 82.19 82 ALA A CA 1
ATOM 638 C C . ALA A 1 82 ? -12.051 19.367 31.257 1.00 82.19 82 ALA A C 1
ATOM 640 O O . ALA A 1 82 ? -12.088 18.760 30.189 1.00 82.19 82 ALA A O 1
ATOM 641 N N . ALA A 1 83 ? -13.070 20.130 31.666 1.00 83.38 83 ALA A N 1
ATOM 642 C CA . ALA A 1 83 ? -14.272 20.354 30.870 1.00 83.38 83 ALA A CA 1
ATOM 643 C C . ALA A 1 83 ? -13.969 21.157 29.595 1.00 83.38 83 ALA A C 1
ATOM 645 O O . ALA A 1 83 ? -14.409 20.767 28.518 1.00 83.38 83 ALA A O 1
ATOM 646 N N . ALA A 1 84 ? -13.173 22.227 29.686 1.00 86.69 84 ALA A N 1
ATOM 647 C CA . ALA A 1 84 ? -12.765 23.020 28.527 1.00 86.69 84 ALA A CA 1
ATOM 648 C C . ALA A 1 84 ? -11.883 22.219 27.552 1.00 86.69 84 ALA A C 1
ATOM 650 O O . ALA A 1 84 ? -12.043 22.330 26.336 1.00 86.69 84 ALA A O 1
ATOM 651 N N . GLU A 1 85 ? -10.976 21.385 28.066 1.00 84.38 85 GLU A N 1
ATOM 652 C CA . GLU A 1 85 ? -10.174 20.458 27.263 1.00 84.38 85 GLU A CA 1
ATOM 653 C C . GLU A 1 85 ? -11.055 19.410 26.575 1.00 84.38 85 GLU A C 1
ATOM 655 O O . GLU A 1 85 ? -10.901 19.187 25.374 1.00 84.38 85 GLU A O 1
ATOM 660 N N . ALA A 1 86 ? -12.027 18.833 27.288 1.00 77.06 86 ALA A N 1
ATOM 661 C CA . ALA A 1 86 ? -12.981 17.882 26.726 1.00 77.06 86 ALA A CA 1
ATOM 662 C C . ALA A 1 86 ? -13.890 18.526 25.666 1.00 77.06 86 ALA A C 1
ATOM 664 O O . ALA A 1 86 ? -14.142 17.922 24.624 1.00 77.06 86 ALA A O 1
ATOM 665 N N . GLU A 1 87 ? -14.351 19.761 25.877 1.00 84.75 87 GLU A N 1
ATOM 666 C CA . GLU A 1 87 ? -15.123 20.518 24.886 1.00 84.75 87 GLU A CA 1
ATOM 667 C C . GLU A 1 87 ? -14.284 20.855 23.649 1.00 84.75 87 GLU A C 1
ATOM 669 O O . GLU A 1 87 ? -14.752 20.677 22.523 1.00 84.75 87 GLU A O 1
ATOM 674 N N . ALA A 1 88 ? -13.033 21.290 23.823 1.00 80.69 88 ALA A N 1
ATOM 675 C CA . ALA A 1 88 ? -12.118 21.557 22.716 1.00 80.69 88 ALA A CA 1
ATOM 676 C C . ALA A 1 88 ? -11.773 20.275 21.941 1.00 80.69 88 ALA A C 1
ATOM 678 O O . ALA A 1 88 ? -11.718 20.283 20.707 1.00 80.69 88 ALA A O 1
ATOM 679 N N . GLU A 1 89 ? -11.579 19.154 22.638 1.00 74.19 89 GLU A N 1
ATOM 680 C CA . GLU A 1 89 ? -11.386 17.843 22.026 1.00 74.19 89 GLU A CA 1
ATOM 681 C C . GLU A 1 89 ? -12.645 17.390 21.278 1.00 74.19 89 GLU A C 1
ATOM 683 O O . GLU A 1 89 ? -12.541 16.963 20.129 1.00 74.19 89 GLU A O 1
ATOM 688 N N . ALA A 1 90 ? -13.838 17.570 21.849 1.00 73.25 90 ALA A N 1
ATOM 689 C CA . ALA A 1 90 ? -15.105 17.269 21.192 1.00 73.25 90 ALA A CA 1
ATOM 690 C C . ALA A 1 90 ? -15.314 18.125 19.933 1.00 73.25 90 ALA A C 1
ATOM 692 O O . ALA A 1 90 ? -15.663 17.590 18.879 1.00 73.25 90 ALA A O 1
ATOM 693 N N . GLN A 1 91 ? -15.031 19.429 19.994 1.00 78.56 91 GLN A N 1
ATOM 694 C CA . GLN A 1 91 ? -15.082 20.328 18.837 1.00 78.56 91 GLN A CA 1
ATOM 695 C C . GLN A 1 91 ? -14.069 19.919 17.763 1.00 78.56 91 GLN A C 1
ATOM 697 O O . GLN A 1 91 ? -14.403 19.865 16.579 1.00 78.56 91 GLN A O 1
ATOM 702 N N . ARG A 1 92 ? -12.845 19.551 18.156 1.00 73.12 92 ARG A N 1
ATOM 703 C CA . ARG A 1 92 ? -11.827 19.027 17.238 1.00 73.12 92 ARG A CA 1
ATOM 704 C C . ARG A 1 92 ? -12.275 17.712 16.600 1.00 73.12 92 ARG A C 1
ATOM 706 O O . ARG A 1 92 ? -12.111 17.536 15.396 1.00 73.12 92 ARG A O 1
ATOM 713 N N . LEU A 1 93 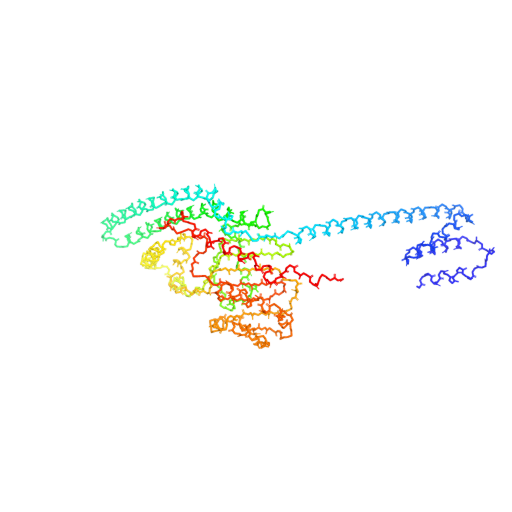? -12.860 16.800 17.372 1.00 65.88 93 LEU A N 1
ATOM 714 C CA . LEU A 1 93 ? -13.388 15.523 16.893 1.00 65.88 93 LEU A CA 1
ATOM 715 C C . LEU A 1 93 ? -14.602 15.700 15.978 1.00 65.88 93 LEU A C 1
ATOM 717 O O . LEU A 1 93 ? -14.769 14.891 15.064 1.00 65.88 93 LEU A O 1
ATOM 721 N N . GLN A 1 94 ? -15.428 16.725 16.196 1.00 66.31 94 GLN A N 1
ATOM 722 C CA . GLN A 1 94 ? -16.522 17.108 15.300 1.00 66.31 94 GLN A CA 1
ATOM 723 C C . GLN A 1 94 ? -15.992 17.730 14.003 1.00 66.31 94 GLN A C 1
ATOM 725 O O . GLN A 1 94 ? -16.434 17.339 12.925 1.00 66.31 94 GLN A O 1
ATOM 730 N N . ALA A 1 95 ? -15.001 18.622 14.075 1.00 65.69 95 ALA A N 1
ATOM 731 C CA . ALA A 1 95 ? -14.343 19.189 12.896 1.00 65.69 95 ALA A CA 1
ATOM 732 C C . ALA A 1 95 ? -13.646 18.106 12.054 1.00 65.69 95 ALA A C 1
ATOM 734 O O . ALA A 1 95 ? -13.721 18.126 10.830 1.00 65.69 95 ALA A O 1
ATOM 735 N N . ILE A 1 96 ? -13.029 17.115 12.704 1.00 60.16 96 ILE A N 1
ATOM 736 C CA . ILE A 1 96 ? -12.457 15.930 12.053 1.00 60.16 96 ILE A CA 1
ATOM 737 C C . ILE A 1 96 ? -13.551 15.043 11.438 1.00 60.16 96 ILE A C 1
ATOM 739 O O . ILE A 1 96 ? -13.368 14.507 10.354 1.00 60.16 96 ILE A O 1
ATOM 743 N N . GLU A 1 97 ? -14.701 14.871 12.089 1.00 56.06 97 GLU A N 1
ATOM 744 C CA . GLU A 1 97 ? -15.814 14.092 11.524 1.00 56.06 97 GLU A CA 1
ATOM 745 C C . GLU A 1 97 ? -16.446 14.782 10.302 1.00 56.06 97 GLU A C 1
ATOM 747 O O . GLU A 1 97 ? -16.898 14.113 9.374 1.00 56.06 97 GLU A O 1
ATOM 752 N N . GLN A 1 98 ? -16.404 16.116 10.266 1.00 56.50 98 GLN A N 1
ATOM 753 C CA . GLN A 1 98 ? -16.775 16.928 9.105 1.00 56.50 98 GLN A CA 1
ATOM 754 C C . GLN A 1 98 ? -15.664 17.017 8.044 1.00 56.50 98 GLN A C 1
ATOM 756 O O . GLN A 1 98 ? -15.959 17.350 6.896 1.00 56.50 98 GLN A O 1
ATOM 761 N N . ALA A 1 99 ? -14.414 16.682 8.390 1.00 54.44 99 ALA A N 1
ATOM 762 C CA . ALA A 1 99 ? -13.279 16.579 7.476 1.00 54.44 99 ALA A CA 1
ATOM 763 C C . ALA A 1 99 ? -13.416 15.343 6.579 1.00 54.44 99 ALA A C 1
ATOM 765 O O . ALA A 1 99 ? -12.782 14.297 6.757 1.00 54.44 99 ALA A O 1
ATOM 766 N N . ARG A 1 100 ? -14.311 15.467 5.607 1.00 59.44 100 ARG A N 1
ATOM 767 C CA . ARG A 1 100 ? -14.580 14.466 4.592 1.00 59.44 100 ARG A CA 1
ATOM 768 C C . ARG A 1 100 ? -13.913 14.888 3.295 1.00 59.44 100 ARG A C 1
ATOM 770 O O . ARG A 1 100 ? -14.195 15.959 2.765 1.00 59.44 100 ARG A O 1
ATOM 777 N N . ILE A 1 101 ? -13.067 14.016 2.751 1.00 61.38 101 ILE A N 1
ATOM 778 C CA . ILE A 1 101 ? -12.538 14.204 1.401 1.00 61.38 101 ILE A CA 1
ATOM 779 C C . ILE A 1 101 ? -13.686 13.927 0.426 1.00 61.38 101 ILE A C 1
ATOM 781 O O . ILE A 1 101 ? -13.976 12.777 0.092 1.00 61.38 101 ILE A O 1
ATOM 785 N N . GLU A 1 102 ? -14.376 14.981 -0.002 1.00 64.31 102 GLU A N 1
ATOM 786 C CA . GLU A 1 102 ? -15.433 14.852 -1.001 1.00 64.31 102 GLU A CA 1
ATOM 787 C C . GLU A 1 102 ? -14.827 14.414 -2.349 1.00 64.31 102 GLU A C 1
ATOM 789 O O . GLU A 1 102 ? -13.822 14.978 -2.806 1.00 64.31 102 GLU A O 1
ATOM 794 N N . PRO A 1 103 ? -15.407 13.403 -3.022 1.00 68.38 103 PRO A N 1
ATOM 795 C CA . PRO A 1 103 ? -14.856 12.885 -4.261 1.00 68.38 103 PRO A CA 1
ATOM 796 C C . PRO A 1 103 ? -14.871 13.971 -5.342 1.00 68.38 103 PRO A C 1
ATOM 798 O O . PRO A 1 103 ? -15.925 14.377 -5.835 1.00 68.38 103 PRO A O 1
ATOM 801 N N . ARG A 1 104 ? -13.679 14.419 -5.752 1.00 78.88 104 ARG A N 1
ATOM 802 C CA . ARG A 1 104 ? -13.516 15.375 -6.857 1.00 78.88 104 ARG A CA 1
ATOM 803 C C . ARG A 1 104 ? -14.131 14.824 -8.144 1.00 78.88 104 ARG A C 1
ATOM 805 O O . ARG A 1 104 ? -14.025 13.632 -8.450 1.00 78.88 104 ARG A O 1
ATOM 812 N N . ARG A 1 105 ? -14.766 15.696 -8.931 1.00 82.88 105 ARG A N 1
ATOM 813 C CA . ARG A 1 105 ? -15.390 15.291 -10.200 1.00 82.88 105 ARG A CA 1
ATOM 814 C C . ARG A 1 105 ? -14.360 15.197 -11.321 1.00 82.88 105 ARG A C 1
ATOM 816 O O . ARG A 1 105 ? -13.422 15.987 -11.404 1.00 82.88 105 ARG A O 1
ATOM 823 N N . VAL A 1 106 ? -14.605 14.308 -12.283 1.00 84.12 106 VAL A N 1
ATOM 824 C CA . VAL A 1 106 ? -13.753 14.164 -13.481 1.00 84.12 106 VAL A CA 1
ATOM 825 C C . VAL A 1 106 ? -13.678 15.467 -14.297 1.00 84.12 106 VAL A C 1
ATOM 827 O O . VAL A 1 106 ? -12.665 15.748 -14.936 1.00 84.12 106 VAL A O 1
ATOM 830 N N . SER A 1 107 ? -14.722 16.302 -14.278 1.00 84.69 107 SER A N 1
ATOM 831 C CA . SER A 1 107 ? -14.710 17.631 -14.910 1.00 84.69 107 SER A CA 1
ATOM 832 C C . SER A 1 107 ? -13.710 18.588 -14.255 1.00 84.69 107 SER A C 1
ATOM 834 O O . SER A 1 107 ? -12.982 19.285 -14.962 1.00 84.69 107 SER A O 1
ATOM 836 N N . GLU A 1 108 ? -13.636 18.583 -12.924 1.00 88.75 108 GLU A N 1
ATOM 837 C CA . GLU A 1 108 ? -12.685 19.380 -12.141 1.00 88.75 108 GLU A CA 1
ATOM 838 C C . GLU A 1 108 ? -11.257 18.885 -12.397 1.00 88.75 108 GLU A C 1
ATOM 840 O O . GLU A 1 108 ? -10.364 19.687 -12.678 1.00 88.75 108 GLU A O 1
ATOM 845 N N . LEU A 1 109 ? -11.064 17.561 -12.455 1.00 90.88 109 LEU A N 1
ATOM 846 C CA . LEU A 1 109 ? -9.794 16.954 -12.854 1.00 90.88 109 LEU A CA 1
ATOM 847 C C . LEU A 1 109 ? -9.372 17.382 -14.267 1.00 90.88 109 LEU A C 1
ATOM 849 O O . LEU A 1 109 ? -8.207 17.696 -14.484 1.00 90.88 109 LEU A O 1
ATOM 853 N N . LYS A 1 110 ? -10.289 17.442 -15.244 1.00 91.00 110 LYS A N 1
ATOM 854 C CA . LYS A 1 110 ? -9.970 17.921 -16.606 1.00 91.00 110 LYS A CA 1
ATOM 855 C C . LYS A 1 110 ? -9.500 19.376 -16.607 1.00 91.00 110 LYS A C 1
ATOM 857 O O . LYS A 1 110 ? -8.617 19.731 -17.392 1.00 91.00 110 LYS A O 1
ATOM 862 N N . GLN A 1 111 ? -10.077 20.222 -15.756 1.00 92.06 111 GLN A N 1
ATOM 863 C CA . GLN A 1 111 ? -9.659 21.616 -15.621 1.00 92.06 111 GLN A CA 1
ATOM 864 C C . GLN A 1 111 ? -8.284 21.722 -14.951 1.00 92.06 111 GLN A C 1
ATOM 866 O O . GLN A 1 111 ? -7.404 22.402 -15.481 1.00 92.06 111 GLN A O 1
ATOM 871 N N . PHE A 1 112 ? -8.073 20.999 -13.848 1.00 91.62 112 PHE A N 1
ATOM 872 C CA . PHE A 1 112 ? -6.781 20.901 -13.165 1.00 91.62 112 PHE A CA 1
ATOM 873 C C . PHE A 1 112 ? -5.688 20.352 -14.087 1.00 91.62 112 PHE A C 1
ATOM 875 O O . PHE A 1 112 ? -4.587 20.899 -14.162 1.00 91.62 112 PHE A O 1
ATOM 882 N N . TYR A 1 113 ? -6.022 19.331 -14.875 1.00 91.31 113 TYR A N 1
ATOM 883 C CA . TYR A 1 113 ? -5.138 18.757 -15.873 1.00 91.31 113 TYR A CA 1
ATOM 884 C C . TYR A 1 113 ? -4.662 19.814 -16.869 1.00 91.31 113 TYR A C 1
ATOM 886 O O . TYR A 1 113 ? -3.464 19.972 -17.073 1.00 91.31 113 TYR A O 1
ATOM 894 N N . LYS A 1 114 ? -5.585 20.583 -17.460 1.00 92.25 114 LYS A N 1
ATOM 895 C CA . LYS A 1 114 ? -5.237 21.622 -18.441 1.00 92.25 114 LYS A CA 1
ATOM 896 C C . LYS A 1 114 ? -4.427 22.765 -17.825 1.00 92.25 114 LYS A C 1
ATOM 898 O O . LYS A 1 114 ? -3.492 23.241 -18.464 1.00 92.25 114 LYS A O 1
ATOM 903 N N . LYS A 1 115 ? -4.801 23.215 -16.623 1.00 92.50 115 LYS A N 1
ATOM 904 C CA . LYS A 1 115 ? -4.230 24.405 -15.976 1.00 92.50 115 LYS A CA 1
ATOM 905 C C . LYS A 1 115 ? -2.881 24.128 -15.304 1.00 92.50 115 LYS A C 1
ATOM 907 O O . LYS A 1 115 ? -1.972 24.939 -15.441 1.00 92.50 115 LYS A O 1
ATOM 912 N N . THR A 1 116 ? -2.754 22.998 -14.610 1.00 91.31 116 THR A N 1
ATOM 913 C CA . THR A 1 116 ? -1.636 22.727 -13.692 1.00 91.31 116 THR A CA 1
ATOM 914 C C . THR A 1 116 ? -0.781 21.547 -14.141 1.00 91.31 116 THR A C 1
ATOM 916 O O . THR A 1 116 ? 0.437 21.689 -14.232 1.00 91.31 116 THR A O 1
ATOM 919 N N . LEU A 1 117 ? -1.381 20.392 -14.461 1.00 90.69 117 LEU A N 1
ATOM 920 C CA . LEU A 1 117 ? -0.593 19.193 -14.786 1.00 90.69 117 LEU A CA 1
ATOM 921 C C . LEU A 1 117 ? 0.008 19.236 -16.188 1.00 90.69 117 LEU A C 1
ATOM 923 O O . LEU A 1 117 ? 1.135 18.799 -16.367 1.00 90.69 117 LEU A O 1
ATOM 927 N N . LEU A 1 118 ? -0.696 19.757 -17.193 1.00 92.31 118 LEU A N 1
ATOM 928 C CA . LEU A 1 118 ? -0.227 19.745 -18.580 1.00 92.31 118 LEU A CA 1
ATOM 929 C C . LEU A 1 118 ? 1.103 20.506 -18.769 1.00 92.31 118 LEU A C 1
ATOM 931 O O . LEU A 1 118 ? 1.979 19.976 -19.458 1.00 92.31 118 LEU A O 1
ATOM 935 N N . PRO A 1 119 ? 1.315 21.700 -18.176 1.00 92.88 119 PRO A N 1
ATOM 936 C CA . PRO A 1 119 ? 2.629 22.344 -18.170 1.00 92.88 119 PRO A CA 1
ATOM 937 C C . PRO A 1 119 ? 3.731 21.476 -17.549 1.00 92.88 119 PRO A C 1
ATOM 939 O O . PRO A 1 119 ? 4.819 21.384 -18.117 1.00 92.88 119 PRO A O 1
ATOM 942 N N . GLU A 1 120 ? 3.458 20.805 -16.429 1.00 91.50 120 GLU A N 1
ATOM 943 C CA . GLU A 1 120 ? 4.436 19.932 -15.766 1.00 91.50 120 GLU A CA 1
ATOM 944 C C . GLU A 1 120 ? 4.704 18.663 -16.575 1.00 91.50 120 GLU A C 1
ATOM 946 O O . GLU A 1 120 ? 5.856 18.304 -16.801 1.00 91.50 120 GLU A O 1
ATOM 951 N N . LEU A 1 121 ? 3.667 18.046 -17.137 1.00 90.44 121 LEU A N 1
ATOM 952 C CA . LEU A 1 121 ? 3.784 16.901 -18.034 1.00 90.44 121 LEU A CA 1
ATOM 953 C C . LEU A 1 121 ? 4.602 17.243 -19.282 1.00 90.44 121 LEU A C 1
ATOM 955 O O . LEU A 1 121 ? 5.359 16.400 -19.754 1.00 90.44 121 LEU A O 1
ATOM 959 N N . LYS A 1 122 ? 4.533 18.479 -19.796 1.00 92.38 122 LYS A N 1
ATOM 960 C CA . LYS A 1 122 ? 5.424 18.945 -20.874 1.00 92.38 122 LYS A CA 1
ATOM 961 C C . LYS A 1 122 ? 6.886 19.023 -20.426 1.00 92.38 122 LYS A C 1
ATOM 963 O O . LYS A 1 122 ? 7.768 18.637 -21.197 1.00 92.38 122 LYS A O 1
ATOM 968 N N . LYS A 1 123 ? 7.166 19.479 -19.198 1.00 90.94 123 LYS A N 1
ATOM 969 C CA . LYS A 1 123 ? 8.532 19.456 -18.636 1.00 90.94 123 LYS A CA 1
ATOM 970 C C . LYS A 1 123 ? 9.026 18.018 -18.456 1.00 90.94 123 LYS A C 1
ATOM 972 O O . LYS A 1 123 ? 10.144 17.701 -18.863 1.00 90.94 123 LYS A O 1
ATOM 977 N N . VAL A 1 124 ? 8.178 17.136 -17.932 1.00 88.94 124 VAL A N 1
ATOM 978 C CA . VAL A 1 124 ? 8.485 15.713 -17.748 1.00 88.94 124 VAL A CA 1
ATOM 979 C C . VAL A 1 124 ? 8.677 15.001 -19.092 1.00 88.94 124 VAL A C 1
ATOM 981 O O . VAL A 1 124 ? 9.588 14.193 -19.225 1.00 88.94 124 VAL A O 1
ATOM 984 N N . GLU A 1 125 ? 7.916 15.343 -20.131 1.00 91.44 125 GLU A N 1
ATOM 985 C CA . GLU A 1 125 ? 8.107 14.825 -21.493 1.00 91.44 125 GLU A CA 1
ATOM 986 C C . GLU A 1 125 ? 9.448 15.279 -22.095 1.00 91.44 125 GLU A C 1
ATOM 988 O O . GLU A 1 125 ? 10.145 14.482 -22.727 1.00 91.44 125 GLU A O 1
ATOM 993 N N . LYS A 1 126 ? 9.862 16.534 -21.866 1.00 91.25 126 LYS A N 1
ATOM 994 C CA . LYS A 1 126 ? 11.207 17.001 -22.245 1.00 91.25 126 LYS A CA 1
ATOM 995 C C . LYS A 1 126 ? 12.290 16.192 -21.522 1.00 91.25 126 LYS A C 1
ATOM 997 O O . LYS A 1 126 ? 13.262 15.780 -22.157 1.00 91.25 126 LYS A O 1
ATOM 1002 N N . SER A 1 127 ? 12.094 15.920 -20.230 1.00 89.00 127 SER A N 1
ATOM 1003 C CA . SER A 1 127 ? 12.975 15.049 -19.441 1.00 89.00 127 SER A CA 1
ATOM 1004 C C . SER A 1 127 ? 13.019 13.625 -20.011 1.00 89.00 127 SER A C 1
ATOM 1006 O O . SER A 1 127 ? 14.101 13.116 -20.283 1.00 89.00 127 SER A O 1
ATOM 1008 N N . ARG A 1 128 ? 11.863 13.028 -20.342 1.00 91.00 128 ARG A N 1
ATOM 1009 C CA . ARG A 1 128 ? 11.748 11.702 -20.977 1.00 91.00 128 ARG A CA 1
ATOM 1010 C C . ARG A 1 128 ? 12.569 11.608 -22.260 1.00 91.00 128 ARG A C 1
ATOM 1012 O O . ARG A 1 128 ? 13.329 10.660 -22.436 1.00 91.00 128 ARG A O 1
ATOM 1019 N N . ARG A 1 129 ? 12.442 12.597 -23.154 1.00 91.12 129 ARG A N 1
ATOM 1020 C CA . ARG A 1 129 ? 13.191 12.645 -24.423 1.00 91.12 129 ARG A CA 1
ATOM 1021 C C . ARG A 1 129 ? 14.695 12.765 -24.192 1.00 91.12 129 ARG A C 1
ATOM 1023 O O . ARG A 1 129 ? 15.456 12.044 -24.826 1.00 91.12 129 ARG A O 1
ATOM 1030 N N . SER A 1 130 ? 15.117 13.624 -23.263 1.00 90.62 130 SER A N 1
ATOM 1031 C CA . SER A 1 130 ? 16.528 13.748 -22.870 1.00 90.62 130 SER A CA 1
ATOM 1032 C C . SER A 1 130 ? 17.076 12.435 -22.299 1.00 90.62 130 SER A C 1
ATOM 1034 O O . SER A 1 130 ? 18.159 11.988 -22.681 1.00 90.62 130 SER A O 1
ATOM 1036 N N . THR A 1 131 ? 16.302 11.761 -21.446 1.00 88.25 131 THR A N 1
ATOM 1037 C CA . THR A 1 131 ? 16.636 10.442 -20.900 1.00 88.25 131 THR A CA 1
ATOM 1038 C C . THR A 1 131 ? 16.773 9.407 -22.009 1.00 88.25 131 THR A C 1
ATOM 1040 O O . THR A 1 131 ? 17.807 8.748 -22.074 1.00 88.25 131 THR A O 1
ATOM 1043 N N . LEU A 1 132 ? 15.811 9.314 -22.929 1.00 89.56 132 LEU A N 1
ATOM 1044 C CA . LEU A 1 132 ? 15.875 8.391 -24.064 1.00 89.56 132 LEU A CA 1
ATOM 1045 C C . LEU A 1 132 ? 17.105 8.624 -24.941 1.00 89.56 132 LEU A C 1
ATOM 1047 O O . LEU A 1 132 ? 17.835 7.678 -25.216 1.00 89.56 132 LEU A O 1
ATOM 1051 N N . ILE A 1 133 ? 17.374 9.873 -25.331 1.00 90.81 133 ILE A N 1
ATOM 1052 C CA . ILE A 1 133 ? 18.554 10.212 -26.137 1.00 90.81 133 ILE A CA 1
ATOM 1053 C C . ILE A 1 133 ? 19.830 9.829 -25.384 1.00 90.81 133 ILE A C 1
ATOM 1055 O O . ILE A 1 133 ? 20.698 9.170 -25.947 1.00 90.81 133 ILE A O 1
ATOM 1059 N N . SER A 1 134 ? 19.929 10.168 -24.096 1.00 89.56 134 SER A N 1
ATOM 1060 C CA . SER A 1 134 ? 21.102 9.803 -23.298 1.00 89.56 134 SER A CA 1
ATOM 1061 C C . SER A 1 134 ? 21.274 8.291 -23.157 1.00 89.56 134 SER A C 1
ATOM 1063 O O . SER A 1 134 ? 22.393 7.809 -23.258 1.00 89.56 134 SER A O 1
ATOM 1065 N N . VAL A 1 135 ? 20.186 7.532 -22.990 1.00 89.06 135 VAL A N 1
ATOM 1066 C CA . VAL A 1 135 ? 20.222 6.067 -22.933 1.00 89.06 135 VAL A CA 1
ATOM 1067 C C . VAL A 1 135 ? 20.679 5.492 -24.269 1.00 89.06 135 VAL A C 1
ATOM 1069 O O . VAL A 1 135 ? 21.501 4.583 -24.267 1.00 89.06 135 VAL A O 1
ATOM 1072 N N . LEU A 1 136 ? 20.208 6.026 -25.399 1.00 90.50 136 LEU A N 1
ATOM 1073 C CA . LEU A 1 136 ? 20.639 5.587 -26.728 1.00 90.50 136 LEU A CA 1
ATOM 1074 C C . LEU A 1 136 ? 22.126 5.871 -26.965 1.00 90.50 136 LEU A C 1
ATOM 1076 O O . LEU A 1 136 ? 22.848 4.972 -27.385 1.00 90.50 136 LEU A O 1
ATOM 1080 N N . ILE A 1 137 ? 22.596 7.078 -26.636 1.00 92.62 137 ILE A N 1
ATOM 1081 C CA . ILE A 1 137 ? 24.011 7.462 -26.766 1.00 92.62 137 ILE A CA 1
ATOM 1082 C C . ILE A 1 137 ? 24.889 6.575 -25.881 1.00 92.62 137 ILE A C 1
ATOM 1084 O O . ILE A 1 137 ? 25.856 5.994 -26.363 1.00 92.62 137 ILE A O 1
ATOM 1088 N N . ILE A 1 138 ? 24.529 6.424 -24.604 1.00 89.88 138 ILE A N 1
ATOM 1089 C CA . ILE A 1 138 ? 25.251 5.568 -23.658 1.00 89.88 138 ILE A CA 1
ATOM 1090 C C . ILE A 1 138 ? 25.273 4.127 -24.179 1.00 89.88 138 ILE A C 1
ATOM 1092 O O . ILE A 1 138 ? 26.335 3.522 -24.252 1.00 89.88 138 ILE A O 1
ATOM 1096 N N . SER A 1 139 ? 24.137 3.591 -24.626 1.00 88.75 139 SER A N 1
ATOM 1097 C CA . SER A 1 139 ? 24.071 2.230 -25.175 1.00 88.75 139 SER A CA 1
ATOM 1098 C C . SER A 1 139 ? 24.950 2.053 -26.412 1.00 88.75 139 SER A C 1
ATOM 1100 O O . SER A 1 139 ? 25.629 1.038 -26.518 1.00 88.75 139 SER A O 1
ATOM 1102 N N . ALA A 1 140 ? 25.003 3.041 -27.309 1.00 92.69 140 ALA A N 1
ATOM 1103 C CA . ALA A 1 140 ? 25.881 3.010 -28.476 1.00 92.69 140 ALA A CA 1
ATOM 1104 C C . ALA A 1 140 ? 27.370 3.052 -28.087 1.00 92.69 140 ALA A C 1
ATOM 1106 O O . ALA A 1 140 ? 28.166 2.299 -28.645 1.00 92.69 140 ALA A O 1
ATOM 1107 N N . ILE A 1 141 ? 27.743 3.873 -27.097 1.00 93.25 141 ILE A N 1
ATOM 1108 C CA . ILE A 1 141 ? 29.116 3.947 -26.571 1.00 93.25 141 ILE A CA 1
ATOM 1109 C C . ILE A 1 141 ? 29.525 2.607 -25.952 1.00 93.25 141 ILE A C 1
ATOM 1111 O O . ILE A 1 141 ? 30.565 2.061 -26.309 1.00 93.25 141 ILE A O 1
ATOM 1115 N N . PHE A 1 142 ? 28.703 2.043 -25.062 1.00 89.88 142 PHE A N 1
ATOM 1116 C CA . PHE A 1 142 ? 28.999 0.756 -24.428 1.00 89.88 142 PHE A CA 1
ATOM 1117 C C . PHE A 1 142 ? 29.021 -0.397 -25.441 1.00 89.88 142 PHE A C 1
ATOM 1119 O O . PHE A 1 142 ? 29.845 -1.297 -25.306 1.00 89.88 142 PHE A O 1
ATOM 1126 N N . LEU A 1 143 ? 28.192 -0.350 -26.491 1.00 90.00 143 LEU A N 1
ATOM 1127 C CA . LEU A 1 143 ? 28.244 -1.312 -27.593 1.00 90.00 143 LEU A CA 1
ATOM 1128 C C . LEU A 1 143 ? 29.558 -1.203 -28.382 1.00 90.00 143 LEU A C 1
ATOM 1130 O O . LEU A 1 143 ? 30.182 -2.223 -28.663 1.00 90.00 143 LEU A O 1
ATOM 1134 N N . ALA A 1 144 ? 30.011 0.013 -28.700 1.00 92.56 144 ALA A N 1
ATOM 1135 C CA . ALA A 1 144 ? 31.289 0.232 -29.376 1.00 92.56 144 ALA A CA 1
ATOM 1136 C C . ALA A 1 144 ? 32.475 -0.248 -28.522 1.00 92.56 144 ALA A C 1
ATOM 1138 O O . ALA A 1 144 ? 33.360 -0.934 -29.032 1.00 92.56 144 ALA A O 1
ATOM 1139 N N . ILE A 1 145 ? 32.458 0.042 -27.215 1.00 90.69 145 ILE A N 1
ATOM 1140 C CA . ILE A 1 145 ? 33.460 -0.446 -26.258 1.00 90.69 145 ILE A CA 1
ATOM 1141 C C . ILE A 1 145 ? 33.444 -1.974 -26.190 1.00 90.69 145 ILE A C 1
ATOM 1143 O O . ILE A 1 145 ? 34.503 -2.594 -26.208 1.00 90.69 145 ILE A O 1
ATOM 1147 N N . PHE A 1 146 ? 32.262 -2.591 -26.155 1.00 87.56 146 PHE A N 1
ATOM 1148 C CA . PHE A 1 146 ? 32.122 -4.043 -26.126 1.00 87.56 146 PHE A CA 1
ATOM 1149 C C . PHE A 1 146 ? 32.702 -4.698 -27.390 1.00 87.56 146 PHE A C 1
ATOM 1151 O O . PHE A 1 146 ? 33.505 -5.625 -27.279 1.00 87.56 146 PHE A O 1
ATOM 1158 N N . ILE A 1 147 ? 32.384 -4.170 -28.579 1.00 90.25 147 ILE A N 1
ATOM 1159 C CA . ILE A 1 147 ? 32.933 -4.652 -29.858 1.00 90.25 147 ILE A CA 1
ATOM 1160 C C . ILE A 1 147 ? 34.459 -4.490 -29.882 1.00 90.25 147 ILE A C 1
ATOM 1162 O O . ILE A 1 147 ? 35.169 -5.435 -30.220 1.00 90.25 147 ILE A O 1
ATOM 1166 N N . TYR A 1 148 ? 34.975 -3.3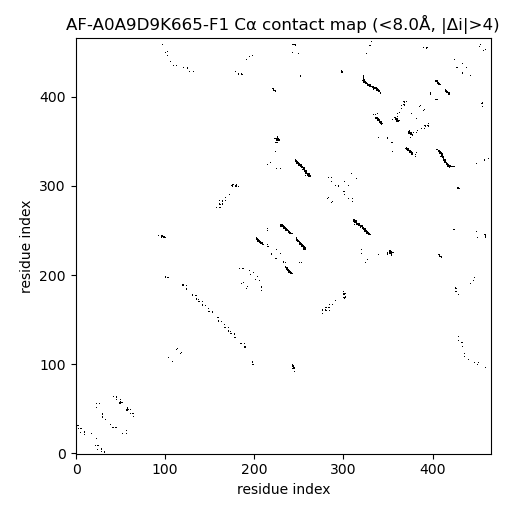30 -29.468 1.00 90.75 148 TYR A N 1
ATOM 1167 C CA . TYR A 1 148 ? 36.415 -3.079 -29.395 1.00 90.75 148 TYR A CA 1
ATOM 1168 C C . TYR A 1 148 ? 37.121 -3.996 -28.383 1.00 90.75 148 TYR A C 1
ATOM 1170 O O . TYR A 1 148 ? 38.194 -4.529 -28.655 1.00 90.75 148 TYR A O 1
ATOM 1178 N N . SER A 1 149 ? 36.515 -4.247 -27.219 1.00 86.38 149 SER A N 1
ATOM 1179 C CA . SER A 1 149 ? 37.070 -5.203 -26.259 1.00 86.38 149 SER A CA 1
ATOM 1180 C C . SER A 1 149 ? 37.085 -6.625 -26.816 1.00 86.38 149 SER A C 1
ATOM 1182 O O . SER A 1 149 ? 38.052 -7.346 -26.576 1.00 86.38 149 SER A O 1
ATOM 1184 N N . ALA A 1 150 ? 36.072 -7.018 -27.598 1.00 86.81 150 ALA A N 1
ATOM 1185 C CA . ALA A 1 150 ? 35.993 -8.339 -28.216 1.00 86.81 150 ALA A CA 1
ATOM 1186 C C . ALA A 1 150 ? 37.129 -8.565 -29.220 1.00 86.81 150 ALA A C 1
ATOM 1188 O O . ALA A 1 150 ? 37.728 -9.639 -29.235 1.00 86.81 150 ALA A O 1
ATOM 1189 N N . THR A 1 151 ? 37.467 -7.549 -30.023 1.00 89.56 151 THR A N 1
ATOM 1190 C CA . THR A 1 151 ? 38.577 -7.645 -30.981 1.00 89.56 151 THR A CA 1
ATOM 1191 C C . THR A 1 151 ? 39.932 -7.694 -30.276 1.00 89.56 151 THR A C 1
ATOM 1193 O O . THR A 1 151 ? 40.771 -8.517 -30.635 1.00 89.56 151 THR A O 1
ATOM 1196 N N . LEU A 1 152 ? 40.135 -6.878 -29.235 1.00 88.19 152 LEU A N 1
ATOM 1197 C CA . LEU A 1 152 ? 41.395 -6.825 -28.482 1.00 88.19 152 LEU A CA 1
ATOM 1198 C C . LEU A 1 152 ? 41.660 -8.106 -27.670 1.00 88.19 152 LEU A C 1
ATOM 1200 O O . LEU A 1 152 ? 42.801 -8.543 -27.533 1.00 88.19 152 LEU A O 1
ATOM 1204 N N . THR A 1 153 ? 40.608 -8.712 -27.115 1.00 85.88 153 THR A N 1
ATOM 1205 C CA . THR A 1 153 ? 40.708 -9.863 -26.198 1.00 85.88 153 THR A CA 1
ATOM 1206 C C . THR A 1 153 ? 40.368 -11.201 -26.854 1.00 85.88 153 THR A C 1
ATOM 1208 O O . THR A 1 153 ? 40.237 -12.202 -26.156 1.00 85.88 153 THR A O 1
ATOM 1211 N N . PHE A 1 154 ? 40.298 -11.261 -28.190 1.00 83.31 154 PHE A N 1
ATOM 1212 C CA . PHE A 1 154 ? 39.933 -12.467 -28.948 1.00 83.31 154 PHE A CA 1
ATOM 1213 C C . PHE A 1 154 ? 40.778 -13.704 -28.588 1.00 83.31 154 PHE A C 1
ATOM 1215 O O . PHE A 1 154 ? 40.251 -14.805 -28.455 1.00 83.31 154 PHE A O 1
ATOM 1222 N N . GLN A 1 155 ? 42.084 -13.518 -28.369 1.00 89.12 155 GLN A N 1
ATOM 1223 C CA . GLN A 1 155 ? 43.016 -14.590 -27.983 1.00 89.12 155 GLN A CA 1
ATOM 1224 C C . GLN A 1 155 ? 42.926 -14.972 -26.490 1.00 89.12 155 GLN A C 1
ATOM 1226 O O . GLN A 1 155 ? 43.480 -15.982 -26.064 1.00 89.12 155 GLN A O 1
ATOM 1231 N N . TRP A 1 156 ? 42.223 -14.173 -25.682 1.00 87.25 156 TRP A N 1
ATOM 1232 C CA . TRP A 1 156 ? 42.128 -14.298 -24.228 1.00 87.25 156 TRP A CA 1
ATOM 1233 C C . TRP A 1 156 ? 40.654 -14.348 -23.798 1.00 87.25 156 TRP A C 1
ATOM 1235 O O . TRP A 1 156 ? 40.159 -13.407 -23.170 1.00 87.25 156 TRP A O 1
ATOM 1245 N N . PRO A 1 157 ? 39.938 -15.455 -24.082 1.00 81.00 157 PRO A N 1
ATOM 1246 C CA . PRO A 1 157 ? 38.489 -15.551 -23.870 1.00 81.00 157 PRO A CA 1
ATOM 1247 C C . PRO A 1 157 ? 38.089 -15.301 -22.414 1.00 81.00 157 PRO A C 1
ATOM 1249 O O . PRO A 1 157 ? 37.039 -14.740 -22.133 1.00 81.00 157 PRO A O 1
ATOM 1252 N N . LYS A 1 158 ? 38.972 -15.652 -21.478 1.00 81.25 158 LYS A N 1
ATOM 1253 C CA . LYS A 1 158 ? 38.885 -15.272 -20.071 1.00 81.25 158 LYS A CA 1
ATOM 1254 C C . LYS A 1 158 ? 38.763 -13.743 -19.921 1.00 81.25 158 LYS A C 1
ATOM 1256 O O . LYS A 1 158 ? 37.709 -13.234 -19.565 1.00 81.25 158 LYS A O 1
ATOM 1261 N N . ILE A 1 159 ? 39.786 -12.974 -20.277 1.00 82.75 159 ILE A N 1
ATOM 1262 C CA . ILE A 1 159 ? 39.805 -11.505 -20.112 1.00 82.75 159 ILE A CA 1
ATOM 1263 C C . ILE A 1 159 ? 38.593 -10.823 -20.786 1.00 82.75 159 ILE A C 1
ATOM 1265 O O . ILE A 1 159 ? 38.036 -9.862 -20.242 1.00 82.75 159 ILE A O 1
ATOM 1269 N N . PHE A 1 160 ? 38.127 -11.364 -21.915 1.00 84.00 160 PHE A N 1
ATOM 1270 C CA . PHE A 1 160 ? 36.903 -10.918 -22.581 1.00 84.00 160 PHE A CA 1
ATOM 1271 C C . PHE A 1 160 ? 35.663 -10.964 -21.669 1.00 84.00 160 PHE A C 1
ATOM 1273 O O . PHE A 1 160 ? 34.965 -9.960 -21.538 1.00 84.00 160 PHE A O 1
ATOM 1280 N N . PHE A 1 161 ? 35.394 -12.081 -20.984 1.00 78.19 161 PHE A N 1
ATOM 1281 C CA . PHE A 1 161 ? 34.193 -12.212 -20.145 1.00 78.19 161 PHE A CA 1
ATOM 1282 C C . PHE A 1 161 ? 34.200 -11.284 -18.926 1.00 78.19 161 PHE A C 1
ATOM 1284 O O . PHE A 1 161 ? 33.161 -10.710 -18.600 1.00 78.19 161 PHE A O 1
ATOM 1291 N N . ILE A 1 162 ? 35.358 -11.083 -18.282 1.00 81.44 162 ILE A N 1
ATOM 1292 C CA . ILE A 1 162 ? 35.468 -10.124 -17.167 1.00 81.44 162 ILE A CA 1
ATOM 1293 C C . ILE A 1 162 ? 35.176 -8.711 -17.657 1.00 81.44 162 ILE A C 1
ATOM 1295 O O . ILE A 1 162 ? 34.331 -8.020 -17.088 1.00 81.44 162 ILE A O 1
ATOM 1299 N N . SER A 1 163 ? 35.864 -8.277 -18.716 1.00 83.56 163 SER A N 1
ATOM 1300 C CA . SER A 1 163 ? 35.697 -6.920 -19.238 1.00 83.56 163 SER A CA 1
ATOM 1301 C C . SER A 1 163 ? 34.268 -6.687 -19.733 1.00 83.56 163 SER A C 1
ATOM 1303 O O . SER A 1 163 ? 33.661 -5.681 -19.376 1.00 83.56 163 SER A O 1
ATOM 1305 N N . SER A 1 164 ? 33.677 -7.649 -20.447 1.00 82.00 164 SER A N 1
ATOM 1306 C CA . SER A 1 164 ? 32.275 -7.612 -20.872 1.00 82.00 164 SER A CA 1
ATOM 1307 C C . SER A 1 164 ? 31.306 -7.484 -19.694 1.00 82.00 164 SER A C 1
ATOM 1309 O O . SER A 1 164 ? 30.413 -6.640 -19.741 1.00 82.00 164 SER A O 1
ATOM 1311 N N . SER A 1 165 ? 31.496 -8.255 -18.618 1.00 77.81 165 SER A N 1
ATOM 1312 C CA . SER A 1 165 ? 30.652 -8.165 -17.422 1.00 77.81 165 SER A CA 1
ATOM 1313 C C . SER A 1 165 ? 30.769 -6.797 -16.739 1.00 77.81 165 SER A C 1
ATOM 1315 O O . SER A 1 165 ? 29.767 -6.233 -16.299 1.00 77.81 165 SER A O 1
ATOM 1317 N N . ILE A 1 166 ? 31.971 -6.217 -16.672 1.00 83.38 166 ILE A N 1
ATOM 1318 C CA . ILE A 1 166 ? 32.180 -4.862 -16.137 1.00 83.38 166 ILE A CA 1
ATOM 1319 C C . ILE A 1 166 ? 31.458 -3.820 -17.003 1.00 83.38 166 ILE A C 1
ATOM 1321 O O . ILE A 1 166 ? 30.722 -2.983 -16.484 1.00 83.38 166 ILE A O 1
ATOM 1325 N N . TRP A 1 167 ? 31.601 -3.885 -18.328 1.00 85.75 167 TRP A N 1
ATOM 1326 C CA . TRP A 1 167 ? 30.928 -2.946 -19.229 1.00 85.75 167 TRP A CA 1
ATOM 1327 C C . TRP A 1 167 ? 29.406 -3.095 -19.188 1.00 85.75 167 TRP A C 1
ATOM 1329 O O . TRP A 1 167 ? 28.695 -2.092 -19.159 1.00 85.75 167 TRP A O 1
ATOM 1339 N N . LEU A 1 168 ? 28.899 -4.327 -19.109 1.00 82.38 168 LEU A N 1
ATOM 1340 C CA . LEU A 1 168 ? 27.474 -4.612 -18.969 1.00 82.38 168 LEU A CA 1
ATOM 1341 C C . LEU A 1 168 ? 26.917 -4.056 -17.654 1.00 82.38 168 LEU A C 1
ATOM 1343 O O . LEU A 1 168 ? 25.887 -3.388 -17.658 1.00 82.38 168 LEU A O 1
ATOM 1347 N N . THR A 1 169 ? 27.599 -4.285 -16.532 1.00 77.31 169 THR A N 1
ATOM 1348 C CA . THR A 1 169 ? 27.156 -3.789 -15.219 1.00 77.31 169 THR A CA 1
ATOM 1349 C C . THR A 1 169 ? 27.171 -2.265 -15.143 1.00 77.31 169 THR A C 1
ATOM 1351 O O . THR A 1 169 ? 26.210 -1.672 -14.649 1.00 77.31 169 THR A O 1
ATOM 1354 N N . LEU A 1 170 ? 28.198 -1.614 -15.696 1.00 84.94 170 LEU A N 1
ATOM 1355 C CA . LEU A 1 170 ? 28.245 -0.156 -15.817 1.00 84.94 170 LEU A CA 1
ATOM 1356 C C . LEU A 1 170 ? 27.125 0.374 -16.719 1.00 84.94 170 LEU A C 1
ATOM 1358 O O . LEU A 1 170 ? 26.440 1.326 -16.347 1.00 84.94 170 LEU A O 1
ATOM 1362 N N . TRP A 1 171 ? 26.883 -0.252 -17.871 1.00 86.94 171 TRP A N 1
ATOM 1363 C CA . TRP A 1 171 ? 25.786 0.130 -18.761 1.00 86.94 171 TRP A CA 1
ATOM 1364 C C . TRP A 1 171 ? 24.424 0.038 -18.057 1.00 86.94 171 TRP A C 1
ATOM 1366 O O . TRP A 1 171 ? 23.633 0.982 -18.102 1.00 86.94 171 TRP A O 1
ATOM 1376 N N . ILE A 1 172 ? 24.182 -1.060 -17.338 1.00 81.94 172 ILE A N 1
ATOM 1377 C CA . ILE A 1 172 ? 22.974 -1.287 -16.537 1.00 81.94 172 ILE A CA 1
ATOM 1378 C C . ILE A 1 172 ? 22.828 -0.228 -15.441 1.00 81.94 172 ILE A C 1
ATOM 1380 O O . ILE A 1 172 ? 21.734 0.309 -15.256 1.00 81.94 172 ILE A O 1
ATOM 1384 N N . PHE A 1 173 ? 23.916 0.111 -14.746 1.00 81.69 173 PHE A N 1
ATOM 1385 C CA . PHE A 1 173 ? 23.934 1.187 -13.757 1.00 81.69 173 PHE A CA 1
ATOM 1386 C C . PHE A 1 173 ? 23.508 2.521 -14.376 1.00 81.69 173 PHE A C 1
ATOM 1388 O O . PHE A 1 173 ? 22.588 3.164 -13.872 1.00 81.69 173 PHE A O 1
ATOM 1395 N N . PHE A 1 174 ? 24.114 2.920 -15.498 1.00 84.56 174 PHE A N 1
ATOM 1396 C CA . PHE A 1 174 ? 23.773 4.175 -16.167 1.00 84.56 174 PHE A CA 1
ATOM 1397 C C . PHE A 1 174 ? 22.334 4.186 -16.684 1.00 84.56 174 PHE A C 1
ATOM 1399 O O . PHE A 1 174 ? 21.634 5.186 -16.512 1.00 84.56 174 PHE A O 1
ATOM 1406 N N . TYR A 1 175 ? 21.862 3.084 -17.272 1.00 84.94 175 TYR A N 1
ATOM 1407 C CA . TYR A 1 175 ? 20.467 2.951 -17.685 1.00 84.94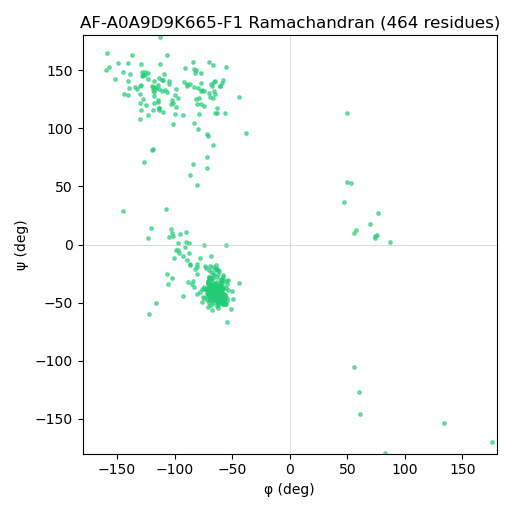 175 TYR A CA 1
ATOM 1408 C C . TYR A 1 175 ? 19.527 3.117 -16.486 1.00 84.94 175 TYR A C 1
ATOM 1410 O O . TYR A 1 175 ? 18.602 3.933 -16.526 1.00 84.94 175 TYR A O 1
ATOM 1418 N N . SER A 1 176 ? 19.781 2.387 -15.397 1.00 79.12 176 SER A N 1
ATOM 1419 C CA . SER A 1 176 ? 18.976 2.437 -14.176 1.00 79.12 176 SER A CA 1
ATOM 1420 C C . SER A 1 176 ? 18.963 3.838 -13.573 1.00 79.12 176 SER A C 1
ATOM 1422 O O . SER A 1 176 ? 17.901 4.377 -13.270 1.00 79.12 176 SER A O 1
ATOM 1424 N N . PHE A 1 177 ? 20.126 4.482 -13.487 1.00 79.88 177 PHE A N 1
ATOM 1425 C CA . PHE A 1 177 ? 20.256 5.829 -12.951 1.00 79.88 177 PHE A CA 1
ATOM 1426 C C . PHE A 1 177 ? 19.447 6.836 -13.775 1.00 79.88 177 PHE A C 1
ATOM 1428 O O . PHE A 1 177 ? 18.645 7.590 -13.228 1.00 79.88 177 PHE A O 1
ATOM 1435 N N . ARG A 1 178 ? 19.589 6.825 -15.106 1.00 85.25 178 ARG A N 1
ATOM 1436 C CA . ARG A 1 178 ? 18.885 7.770 -15.990 1.00 85.25 178 ARG A CA 1
ATOM 1437 C C . ARG A 1 178 ? 17.371 7.546 -16.000 1.00 85.25 178 ARG A C 1
ATOM 1439 O O . ARG A 1 178 ? 16.612 8.514 -16.009 1.00 85.25 178 ARG A O 1
ATOM 1446 N N . THR A 1 179 ? 16.926 6.293 -15.981 1.00 82.44 179 THR A N 1
ATOM 1447 C CA . THR A 1 179 ? 15.494 5.955 -15.968 1.00 82.44 179 THR A CA 1
ATOM 1448 C C . THR A 1 179 ? 14.841 6.208 -14.610 1.00 82.44 179 THR A C 1
ATOM 1450 O O . THR A 1 179 ? 13.728 6.729 -14.562 1.00 82.44 179 THR A O 1
ATOM 1453 N N . SER A 1 180 ? 15.556 5.955 -13.512 1.00 78.56 180 SER A N 1
ATOM 1454 C CA . SER A 1 180 ? 15.108 6.275 -12.153 1.00 78.56 180 SER A CA 1
ATOM 1455 C C . SER A 1 180 ? 14.897 7.778 -11.955 1.00 78.56 180 SER A C 1
ATOM 1457 O O . SER A 1 180 ? 13.856 8.184 -11.444 1.00 78.56 180 SER A O 1
ATOM 1459 N N . GLN A 1 181 ? 15.814 8.620 -12.448 1.00 80.75 181 GLN A N 1
ATOM 1460 C CA . GLN A 1 181 ? 15.670 10.082 -12.373 1.00 80.75 181 GLN A CA 1
ATOM 1461 C C . GLN A 1 181 ? 14.408 10.587 -13.090 1.00 80.75 181 GLN A C 1
ATOM 1463 O O . GLN A 1 181 ? 13.720 11.483 -12.601 1.00 80.75 181 GLN A O 1
ATOM 1468 N N . TYR A 1 182 ? 14.074 9.991 -14.239 1.00 85.19 182 TYR A N 1
ATOM 1469 C CA . TYR A 1 182 ? 12.826 10.284 -14.942 1.00 85.19 182 TYR A CA 1
ATOM 1470 C C . TYR A 1 182 ? 11.593 9.861 -14.125 1.00 85.19 182 TYR A C 1
ATOM 1472 O O . TYR A 1 182 ? 10.674 10.665 -13.959 1.00 85.19 182 TYR A O 1
ATOM 1480 N N . GLY A 1 183 ? 11.593 8.636 -13.588 1.00 84.50 183 GLY A N 1
ATOM 1481 C CA . GLY A 1 183 ? 10.504 8.121 -12.753 1.00 84.50 183 GLY A CA 1
ATOM 1482 C C . GLY A 1 183 ? 10.269 8.971 -11.503 1.00 84.50 183 GLY A C 1
ATOM 1483 O O . GLY A 1 183 ? 9.140 9.366 -11.229 1.00 84.50 183 GLY A O 1
ATOM 1484 N N . PHE A 1 184 ? 11.337 9.344 -10.792 1.00 82.75 184 PHE A N 1
ATOM 1485 C CA . PHE A 1 184 ? 11.247 10.181 -9.594 1.00 82.75 184 PHE A CA 1
ATOM 1486 C C . PHE A 1 184 ? 10.695 11.581 -9.899 1.00 82.75 184 PHE A C 1
ATOM 1488 O O . PHE A 1 184 ? 9.819 12.070 -9.186 1.00 82.75 184 PHE A O 1
ATOM 1495 N N . GLY A 1 185 ? 11.146 12.206 -10.994 1.00 86.50 185 GLY A N 1
ATOM 1496 C CA . GLY A 1 185 ? 10.596 13.482 -11.455 1.00 86.50 185 GLY A CA 1
ATOM 1497 C C . GLY A 1 185 ? 9.100 13.394 -11.767 1.00 86.50 185 GLY A C 1
ATOM 1498 O O . GLY A 1 185 ? 8.342 14.271 -11.368 1.00 86.50 185 GLY A O 1
ATOM 1499 N N . PHE A 1 186 ? 8.649 12.311 -12.408 1.00 90.12 186 PHE A N 1
ATOM 1500 C CA . PHE A 1 186 ? 7.225 12.076 -12.656 1.00 90.12 186 PHE A CA 1
ATOM 1501 C C . PHE A 1 186 ? 6.424 11.912 -11.355 1.00 90.12 186 PHE A C 1
ATOM 1503 O O . PHE A 1 186 ? 5.390 12.558 -11.196 1.00 90.12 186 PHE A O 1
ATOM 1510 N N . LYS A 1 187 ? 6.910 11.106 -10.401 1.00 90.50 187 LYS A N 1
ATOM 1511 C CA . LYS A 1 187 ? 6.241 10.914 -9.104 1.00 90.50 187 LYS A CA 1
ATOM 1512 C C . LYS A 1 187 ? 6.080 12.238 -8.347 1.00 90.50 187 LYS A C 1
ATOM 1514 O O . LYS A 1 187 ? 4.982 12.566 -7.908 1.00 90.50 187 LYS A O 1
ATOM 1519 N N . ARG A 1 188 ? 7.137 13.053 -8.279 1.00 89.00 188 ARG A N 1
ATOM 1520 C CA . ARG A 1 188 ? 7.108 14.367 -7.616 1.00 89.00 188 ARG A CA 1
ATOM 1521 C C . ARG A 1 188 ? 6.248 15.398 -8.357 1.00 89.00 188 ARG A C 1
ATOM 1523 O O . ARG A 1 188 ? 5.448 16.094 -7.747 1.00 89.00 188 ARG A O 1
ATOM 1530 N N . ASP A 1 189 ? 6.412 15.529 -9.671 1.00 90.00 189 ASP A N 1
ATOM 1531 C CA . ASP A 1 189 ? 5.805 16.640 -10.418 1.00 90.00 189 ASP A CA 1
ATOM 1532 C C . ASP A 1 189 ? 4.364 16.343 -10.871 1.00 90.00 189 ASP A C 1
ATOM 1534 O O . ASP A 1 189 ? 3.633 17.273 -11.219 1.00 90.00 189 ASP A O 1
ATOM 1538 N N . VAL A 1 190 ? 3.951 15.068 -10.867 1.00 92.62 190 VAL A N 1
ATOM 1539 C CA . VAL A 1 190 ? 2.636 14.612 -11.348 1.00 92.62 190 VAL A CA 1
ATOM 1540 C C . VAL A 1 190 ? 1.855 13.874 -10.266 1.00 92.62 190 VAL A C 1
ATOM 1542 O O . VAL A 1 190 ? 0.763 14.321 -9.929 1.00 92.62 190 VAL A O 1
ATOM 1545 N N . ILE A 1 191 ? 2.376 12.765 -9.728 1.00 92.88 191 ILE A N 1
ATOM 1546 C CA . ILE A 1 191 ? 1.625 11.908 -8.788 1.00 92.88 191 ILE A CA 1
ATOM 1547 C C . ILE A 1 191 ? 1.362 12.634 -7.469 1.00 92.88 191 ILE A C 1
ATOM 1549 O O . ILE A 1 191 ? 0.220 12.677 -7.016 1.00 92.88 191 ILE A O 1
ATOM 1553 N N . GLN A 1 192 ? 2.379 13.286 -6.906 1.00 92.50 192 GLN A N 1
ATOM 1554 C CA . GLN A 1 192 ? 2.228 14.079 -5.689 1.00 92.50 192 GLN A CA 1
ATOM 1555 C C . GLN A 1 192 ? 1.211 15.214 -5.884 1.00 92.50 192 GLN A C 1
ATOM 1557 O O . GLN A 1 192 ? 0.281 15.338 -5.095 1.00 92.50 192 GLN A O 1
ATOM 1562 N N . LYS A 1 193 ? 1.314 15.982 -6.979 1.00 92.25 193 LYS A N 1
ATOM 1563 C CA . LYS A 1 193 ? 0.356 17.060 -7.291 1.00 92.25 193 LYS A CA 1
ATOM 1564 C C . LYS A 1 193 ? -1.061 16.546 -7.536 1.00 92.25 193 LYS A C 1
ATOM 1566 O O . LYS A 1 193 ? -2.028 17.258 -7.279 1.00 92.25 193 LYS A O 1
ATOM 1571 N N . LEU A 1 194 ? -1.196 15.337 -8.083 1.00 92.25 194 LEU A N 1
ATOM 1572 C CA . LEU A 1 194 ? -2.490 14.692 -8.260 1.00 92.25 194 LEU A CA 1
ATOM 1573 C C . LEU A 1 194 ? -3.107 14.351 -6.903 1.00 92.25 194 LEU A C 1
ATOM 1575 O O . LEU A 1 194 ? -4.287 14.622 -6.710 1.00 92.25 194 LEU A O 1
ATOM 1579 N N . LEU A 1 195 ? -2.317 13.826 -5.963 1.00 90.62 195 LEU A N 1
ATOM 1580 C CA . LEU A 1 195 ? -2.792 13.553 -4.610 1.00 90.62 195 LEU A CA 1
ATOM 1581 C C . LEU A 1 195 ? -3.133 14.847 -3.852 1.00 90.62 195 LEU A C 1
ATOM 1583 O O . LEU A 1 195 ? -4.204 14.924 -3.265 1.00 90.62 195 LEU A O 1
ATOM 1587 N N . GLU A 1 196 ? -2.296 15.885 -3.942 1.00 90.69 196 GLU A N 1
ATOM 1588 C CA . GLU A 1 196 ? -2.558 17.220 -3.364 1.00 90.69 196 GLU A CA 1
ATOM 1589 C C . GLU A 1 196 ? -3.836 17.866 -3.934 1.00 90.69 196 GLU A C 1
ATOM 1591 O O . GLU A 1 196 ? -4.540 18.597 -3.246 1.00 90.69 196 GLU A O 1
ATOM 1596 N N . PHE A 1 197 ? -4.176 17.593 -5.199 1.00 89.38 197 PHE A N 1
ATOM 1597 C CA . PHE A 1 197 ? -5.451 18.025 -5.782 1.00 89.38 197 PHE A CA 1
ATOM 1598 C C . PHE A 1 197 ? -6.654 17.271 -5.196 1.00 89.38 197 PHE A C 1
ATOM 1600 O O . PHE A 1 197 ? -7.743 17.837 -5.055 1.00 89.38 197 PHE A O 1
ATOM 1607 N N . MET A 1 198 ? -6.478 15.986 -4.895 1.00 85.19 198 MET A N 1
ATOM 1608 C CA . MET A 1 198 ? -7.533 15.144 -4.333 1.00 85.19 198 MET A CA 1
ATOM 1609 C C . MET A 1 198 ? -7.794 15.461 -2.869 1.00 85.19 198 MET A C 1
ATOM 1611 O O . MET A 1 198 ? -8.951 15.488 -2.461 1.00 85.19 198 MET A O 1
ATOM 1615 N N . ASP A 1 199 ? -6.732 15.737 -2.126 1.00 83.38 199 ASP A N 1
ATOM 1616 C CA . ASP A 1 199 ? -6.758 16.087 -0.718 1.00 83.38 199 ASP A CA 1
ATOM 1617 C C . ASP A 1 199 ? -6.164 17.485 -0.515 1.00 83.38 199 ASP A C 1
ATOM 1619 O O . ASP A 1 199 ? -4.995 17.657 -0.168 1.00 83.38 199 ASP A O 1
ATOM 1623 N N . SER A 1 200 ? -6.996 18.498 -0.767 1.00 68.62 200 SER A N 1
ATOM 1624 C CA . SER A 1 200 ? -6.613 19.908 -0.620 1.00 68.62 200 SER A CA 1
ATOM 1625 C C . SER A 1 200 ? -6.285 20.298 0.818 1.00 68.62 200 SER A C 1
ATOM 1627 O O . SER A 1 200 ? -5.613 21.303 1.039 1.00 68.62 200 SER A O 1
ATOM 1629 N N . ASP A 1 201 ? -6.767 19.512 1.775 1.00 71.38 201 ASP A N 1
ATOM 1630 C CA . ASP A 1 201 ? -6.767 19.843 3.194 1.00 71.38 201 ASP A CA 1
ATOM 1631 C C . ASP A 1 201 ? -5.569 19.197 3.923 1.00 71.38 201 ASP A C 1
ATOM 1633 O O . ASP A 1 201 ? -5.307 19.495 5.089 1.00 71.38 201 ASP A O 1
ATOM 1637 N N . GLY A 1 202 ? -4.783 18.367 3.218 1.00 79.50 202 GLY A N 1
ATOM 1638 C CA . GLY A 1 202 ? -3.496 17.844 3.684 1.00 79.50 202 GLY A CA 1
ATOM 1639 C C . GLY A 1 202 ? -3.597 16.711 4.708 1.00 79.50 202 GLY A C 1
ATOM 1640 O O . GLY A 1 202 ? -2.685 16.522 5.519 1.00 79.50 202 GLY A O 1
ATOM 1641 N N . TYR A 1 203 ? -4.689 15.951 4.684 1.00 82.81 203 TYR A N 1
ATOM 1642 C CA . TYR A 1 203 ? -4.910 14.775 5.525 1.00 82.81 203 TYR A CA 1
ATOM 1643 C C . TYR A 1 203 ? -4.028 13.570 5.161 1.00 82.81 203 TYR A C 1
ATOM 1645 O O . TYR A 1 203 ? -3.807 12.690 6.001 1.00 82.81 203 TYR A O 1
ATOM 1653 N N . LEU A 1 204 ? -3.520 13.523 3.930 1.00 89.25 204 LEU A N 1
ATOM 1654 C CA . LEU A 1 204 ? -2.731 12.456 3.333 1.00 89.25 204 LEU A CA 1
ATOM 1655 C C . LEU A 1 204 ? -1.304 12.930 3.040 1.00 89.25 204 LEU A C 1
ATOM 1657 O O . LEU A 1 204 ? -1.054 14.007 2.506 1.00 89.25 204 LEU A O 1
ATOM 1661 N N . LYS A 1 205 ? -0.342 12.064 3.345 1.00 91.31 205 LYS A N 1
ATOM 1662 C CA . LYS A 1 205 ? 1.082 12.235 3.061 1.00 91.31 205 LYS A CA 1
ATOM 1663 C C . LYS A 1 205 ? 1.518 11.206 2.036 1.00 91.31 205 LYS A C 1
ATOM 1665 O O . LYS A 1 205 ? 1.225 10.022 2.193 1.00 91.31 205 LYS A O 1
ATOM 1670 N N . TYR A 1 206 ? 2.264 11.655 1.033 1.00 91.81 206 TYR A N 1
ATOM 1671 C CA . TYR A 1 206 ? 2.806 10.814 -0.030 1.00 91.81 206 TYR A CA 1
ATOM 1672 C C . TYR A 1 206 ? 4.319 10.646 0.102 1.00 91.81 206 TYR A C 1
ATOM 1674 O O . TYR A 1 206 ? 5.049 11.623 0.265 1.00 91.81 206 TYR A O 1
ATOM 1682 N N . SER A 1 207 ? 4.784 9.404 -0.015 1.00 89.56 207 SER A N 1
ATOM 1683 C CA . SER A 1 207 ? 6.193 9.037 -0.124 1.00 89.56 207 SER A CA 1
ATOM 1684 C C . SER A 1 207 ? 6.422 8.223 -1.408 1.00 89.56 207 SER A C 1
ATOM 1686 O O . SER A 1 207 ? 5.982 7.070 -1.483 1.00 89.56 207 SER A O 1
ATOM 1688 N N . PRO A 1 208 ? 7.146 8.770 -2.408 1.00 85.38 208 PRO A N 1
ATOM 1689 C CA . PRO A 1 208 ? 7.402 8.088 -3.680 1.00 85.38 208 PRO A CA 1
ATOM 1690 C C . PRO A 1 208 ? 8.135 6.747 -3.548 1.00 85.38 208 PRO A C 1
ATOM 1692 O O . PRO A 1 208 ? 7.913 5.852 -4.358 1.00 85.38 208 PRO A O 1
ATOM 1695 N N . THR A 1 209 ? 9.021 6.631 -2.554 1.00 75.69 209 THR A N 1
ATOM 1696 C CA . THR A 1 209 ? 9.914 5.477 -2.329 1.00 75.69 209 THR A CA 1
ATOM 1697 C C . THR A 1 209 ? 9.436 4.559 -1.204 1.00 75.69 209 THR A C 1
ATOM 1699 O O . THR A 1 209 ? 10.190 3.710 -0.737 1.00 75.69 209 THR A O 1
ATOM 1702 N N . GLY A 1 210 ? 8.217 4.768 -0.699 1.00 74.56 210 GLY A N 1
ATOM 1703 C CA . GLY A 1 210 ? 7.695 4.000 0.425 1.00 74.56 210 GLY A CA 1
ATOM 1704 C C . GLY A 1 210 ? 8.144 4.496 1.806 1.00 74.56 210 GLY A C 1
ATOM 1705 O O . GLY A 1 210 ? 8.874 5.481 1.940 1.00 74.56 210 GLY A O 1
ATOM 1706 N N . GLU A 1 211 ? 7.689 3.800 2.848 1.00 79.50 211 GLU A N 1
ATOM 1707 C CA . GLU A 1 211 ? 8.214 3.895 4.217 1.00 79.50 211 GLU A CA 1
ATOM 1708 C C . GLU A 1 211 ? 8.925 2.580 4.549 1.00 79.50 211 GLU A C 1
ATOM 1710 O O . GLU A 1 211 ? 8.385 1.499 4.308 1.00 79.50 211 GLU A O 1
ATOM 1715 N N . LEU A 1 212 ? 10.140 2.654 5.102 1.00 76.31 212 LEU A N 1
ATOM 1716 C CA . LEU A 1 212 ? 10.998 1.482 5.262 1.00 76.31 212 LEU A CA 1
ATOM 1717 C C . LEU A 1 212 ? 10.309 0.364 6.066 1.00 76.31 212 LEU A C 1
ATOM 1719 O O . LEU A 1 212 ? 10.060 0.468 7.269 1.00 76.31 212 LEU A O 1
ATOM 1723 N N . GLY A 1 213 ? 10.029 -0.745 5.382 1.00 81.31 213 GLY A N 1
ATOM 1724 C CA . GLY A 1 213 ? 9.458 -1.950 5.977 1.00 81.31 213 GLY A CA 1
ATOM 1725 C C . GLY A 1 213 ? 7.971 -1.865 6.332 1.00 81.31 213 GLY A C 1
ATOM 1726 O O . GLY A 1 213 ? 7.462 -2.825 6.912 1.00 81.31 213 GLY A O 1
ATOM 1727 N N . ALA A 1 214 ? 7.259 -0.785 5.992 1.00 89.56 214 ALA A N 1
ATOM 1728 C CA . ALA A 1 214 ? 5.828 -0.656 6.275 1.00 89.56 214 ALA A CA 1
ATOM 1729 C C . ALA A 1 214 ? 5.014 -1.743 5.554 1.00 89.56 214 ALA A C 1
ATOM 1731 O O . ALA A 1 214 ? 4.280 -2.488 6.206 1.00 89.56 214 ALA A O 1
ATOM 1732 N N . ALA A 1 215 ? 5.228 -1.930 4.245 1.00 90.12 215 ALA A N 1
ATOM 1733 C CA . ALA A 1 215 ? 4.565 -2.983 3.473 1.00 90.12 215 ALA A CA 1
ATOM 1734 C C . ALA A 1 215 ? 4.910 -4.388 3.983 1.00 90.12 215 ALA A C 1
ATOM 1736 O O . ALA A 1 215 ? 4.023 -5.223 4.144 1.00 90.12 215 ALA A O 1
ATOM 1737 N N . ARG A 1 216 ? 6.185 -4.652 4.306 1.00 89.81 216 ARG A N 1
ATOM 1738 C CA . ARG A 1 216 ? 6.616 -5.952 4.851 1.00 89.81 216 ARG A CA 1
ATOM 1739 C C . ARG A 1 216 ? 5.928 -6.250 6.186 1.00 89.81 216 ARG A C 1
ATOM 1741 O O . ARG A 1 216 ? 5.407 -7.348 6.368 1.00 89.81 216 ARG A O 1
ATOM 1748 N N . LYS A 1 217 ? 5.877 -5.272 7.098 1.00 91.81 217 LYS A N 1
ATOM 1749 C CA . LYS A 1 217 ? 5.170 -5.386 8.385 1.00 91.81 217 LYS A CA 1
ATOM 1750 C C . LYS A 1 217 ? 3.671 -5.602 8.180 1.00 91.81 217 LYS A C 1
ATOM 1752 O O . LYS A 1 217 ? 3.099 -6.464 8.841 1.00 91.81 217 LYS A O 1
ATOM 1757 N N . ALA A 1 218 ? 3.048 -4.851 7.272 1.00 92.88 218 ALA A N 1
ATOM 1758 C CA . ALA A 1 218 ? 1.628 -4.976 6.962 1.00 92.88 218 ALA A CA 1
ATOM 1759 C C . ALA A 1 218 ? 1.296 -6.355 6.370 1.00 92.88 218 ALA A C 1
ATOM 1761 O O . ALA A 1 218 ? 0.391 -7.018 6.866 1.00 92.88 218 ALA A O 1
ATOM 1762 N N . LEU A 1 219 ? 2.072 -6.847 5.397 1.00 90.81 219 LEU A N 1
ATOM 1763 C CA . LEU A 1 219 ? 1.904 -8.194 4.844 1.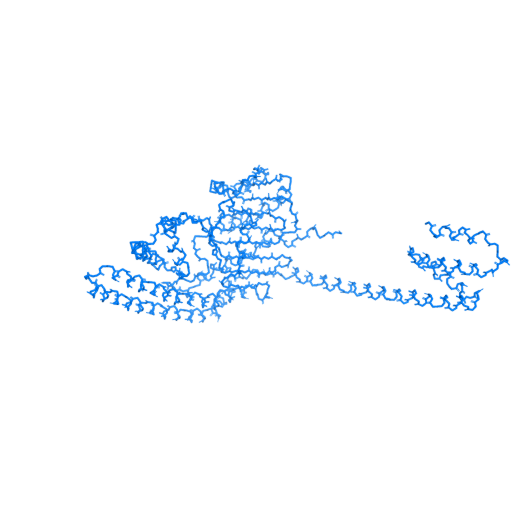00 90.81 219 LEU A CA 1
ATOM 1764 C C . LEU A 1 219 ? 2.063 -9.274 5.917 1.00 90.81 219 LEU A C 1
ATOM 1766 O O . LEU A 1 219 ? 1.241 -10.188 5.980 1.00 90.81 219 LEU A O 1
ATOM 1770 N N . MET A 1 220 ? 3.072 -9.146 6.782 1.00 89.31 220 MET A N 1
ATOM 1771 C CA . MET A 1 220 ? 3.330 -10.101 7.863 1.00 89.31 220 MET A CA 1
ATOM 1772 C C . MET A 1 220 ? 2.162 -10.157 8.847 1.00 89.31 220 MET A C 1
ATOM 1774 O O . MET A 1 220 ? 1.646 -11.235 9.122 1.00 89.31 220 MET A O 1
ATOM 1778 N N . LYS A 1 221 ? 1.690 -8.995 9.314 1.00 91.00 221 LYS A N 1
ATOM 1779 C CA . LYS A 1 221 ? 0.539 -8.898 10.222 1.00 91.00 221 LYS A CA 1
ATOM 1780 C C . LYS A 1 221 ? -0.766 -9.347 9.574 1.00 91.00 221 LYS A C 1
ATOM 1782 O O . LYS A 1 221 ? -1.595 -9.947 10.242 1.00 91.00 221 LYS A O 1
ATOM 1787 N N . SER A 1 222 ? -0.945 -9.085 8.279 1.00 88.56 222 SER A N 1
ATOM 1788 C CA . SER A 1 222 ? -2.165 -9.460 7.564 1.00 88.56 222 SER A CA 1
ATOM 1789 C C . SER A 1 222 ? -2.343 -10.976 7.467 1.00 88.56 222 SER A C 1
ATOM 1791 O O . SER A 1 222 ? -3.465 -11.449 7.317 1.00 88.56 222 SER A O 1
A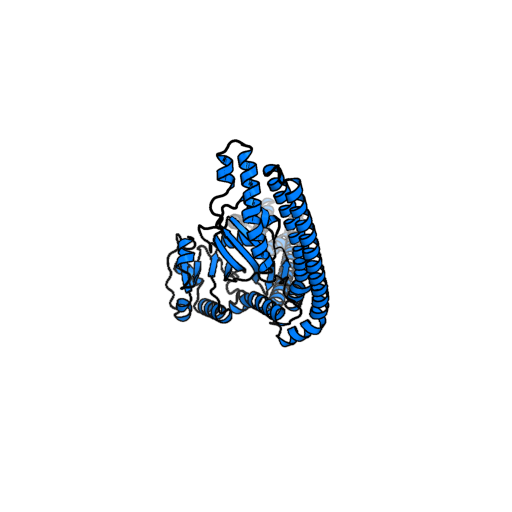TOM 1793 N N . THR A 1 223 ? -1.253 -11.752 7.515 1.00 85.12 223 THR A N 1
ATOM 1794 C CA . THR A 1 223 ? -1.219 -13.205 7.258 1.00 85.12 223 THR A CA 1
ATOM 1795 C C . THR A 1 223 ? -1.792 -13.637 5.896 1.00 85.12 223 THR A C 1
ATOM 1797 O O . THR A 1 223 ? -1.890 -14.829 5.620 1.00 85.12 223 THR A O 1
ATOM 1800 N N . LEU A 1 224 ? -2.086 -12.692 4.990 1.00 83.38 224 LEU A N 1
ATOM 1801 C CA . LEU A 1 224 ? -2.699 -12.950 3.678 1.00 83.38 224 LEU A CA 1
ATOM 1802 C C . LEU A 1 224 ? -1.830 -13.821 2.757 1.00 83.38 224 LEU A C 1
ATOM 1804 O O . LEU A 1 224 ? -2.357 -14.486 1.866 1.00 83.38 224 LEU A O 1
ATOM 1808 N N . LEU A 1 225 ? -0.509 -13.819 2.964 1.00 78.44 225 LEU A N 1
ATOM 1809 C CA . LEU A 1 225 ? 0.447 -14.634 2.204 1.00 78.44 225 LEU A CA 1
ATOM 1810 C C . LEU A 1 225 ? 0.826 -15.953 2.898 1.00 78.44 225 LEU A C 1
ATOM 1812 O O . LEU A 1 225 ? 1.473 -16.786 2.269 1.00 78.44 225 LEU A O 1
ATOM 1816 N N . GLY A 1 226 ? 0.394 -16.165 4.146 1.00 75.62 226 GLY A N 1
ATOM 1817 C CA . GLY A 1 226 ? 0.638 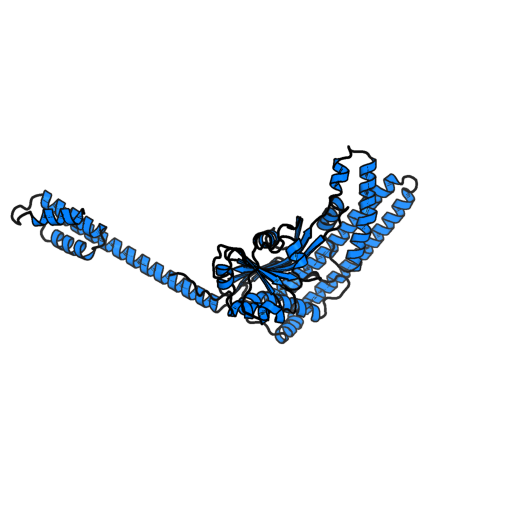-17.396 4.897 1.00 75.62 226 GLY A CA 1
ATOM 1818 C C . GLY A 1 226 ? 2.107 -17.729 5.157 1.00 75.62 226 GLY A C 1
ATOM 1819 O O . GLY A 1 226 ? 2.938 -16.847 5.361 1.00 75.62 226 GLY A O 1
ATOM 1820 N N . GLU A 1 227 ? 2.404 -19.030 5.153 1.00 69.25 227 GLU A N 1
ATOM 1821 C CA . GLU A 1 227 ? 3.736 -19.617 5.370 1.00 69.25 227 GLU A CA 1
ATOM 1822 C C . GLU A 1 227 ? 4.683 -19.406 4.179 1.00 69.25 227 GLU A C 1
ATOM 1824 O O . GLU A 1 227 ? 5.906 -19.428 4.323 1.00 69.25 227 GLU A O 1
ATOM 1829 N N . LEU A 1 228 ? 4.144 -19.126 2.989 1.00 70.31 228 LEU A N 1
ATOM 1830 C CA . LEU A 1 228 ? 4.924 -18.661 1.843 1.00 70.31 228 LEU A CA 1
ATOM 1831 C C . LEU A 1 228 ? 5.200 -17.154 1.956 1.00 70.31 228 LEU A C 1
ATOM 1833 O O . LEU A 1 228 ? 4.966 -16.405 1.012 1.00 70.31 228 LEU A O 1
ATOM 1837 N N . PHE A 1 229 ? 5.720 -16.706 3.102 1.00 78.75 229 PHE A N 1
ATOM 1838 C CA . PHE A 1 229 ? 6.117 -15.313 3.270 1.00 78.75 229 PHE A CA 1
ATOM 1839 C C . PHE A 1 229 ? 7.211 -14.950 2.242 1.00 78.75 229 PHE A C 1
ATOM 1841 O O . PHE A 1 229 ? 8.103 -15.774 1.995 1.00 78.75 229 PHE A O 1
ATOM 1848 N N . PRO A 1 230 ? 7.125 -13.770 1.599 1.00 78.94 230 PRO A N 1
ATOM 1849 C CA . PRO A 1 230 ? 8.095 -13.333 0.604 1.00 78.94 230 PRO A CA 1
ATOM 1850 C C . PRO A 1 230 ? 9.467 -13.092 1.228 1.00 78.94 230 PRO A C 1
ATOM 1852 O O . PRO A 1 230 ? 9.595 -12.482 2.295 1.00 78.94 230 PRO A O 1
ATOM 1855 N N . ASP A 1 231 ? 10.503 -13.503 0.508 1.00 79.06 231 ASP A N 1
ATOM 1856 C CA . ASP A 1 231 ? 11.880 -13.163 0.854 1.00 79.06 231 ASP A CA 1
ATOM 1857 C C . ASP A 1 231 ? 12.115 -11.677 0.552 1.00 79.06 231 ASP A C 1
ATOM 1859 O O . ASP A 1 231 ? 12.643 -10.936 1.389 1.00 79.06 231 ASP A O 1
ATOM 1863 N N . ILE A 1 232 ? 11.583 -11.220 -0.589 1.00 78.50 232 ILE A N 1
ATOM 1864 C CA . ILE A 1 232 ? 11.757 -9.872 -1.129 1.00 78.50 232 ILE A CA 1
ATOM 1865 C C . ILE A 1 232 ? 10.400 -9.159 -1.209 1.00 78.50 232 ILE A C 1
ATOM 1867 O O . ILE A 1 232 ? 9.433 -9.679 -1.770 1.00 78.50 232 ILE A O 1
ATOM 1871 N N . VAL A 1 233 ? 10.335 -7.950 -0.645 1.00 83.62 233 VAL A N 1
ATOM 1872 C CA . VAL A 1 233 ? 9.151 -7.079 -0.676 1.00 83.62 233 VAL A CA 1
ATOM 1873 C C . VAL A 1 233 ? 9.583 -5.696 -1.141 1.00 83.62 233 VAL A C 1
ATOM 1875 O O . VAL A 1 233 ? 10.219 -4.965 -0.383 1.00 83.62 233 VAL A O 1
ATOM 1878 N N . HIS A 1 234 ? 9.216 -5.347 -2.370 1.00 84.00 234 HIS A N 1
ATOM 1879 C CA . HIS A 1 234 ? 9.382 -4.004 -2.914 1.00 84.00 234 HIS A CA 1
ATOM 1880 C C . HIS A 1 234 ? 8.149 -3.168 -2.588 1.00 84.00 234 HIS A C 1
ATOM 1882 O O . HIS A 1 234 ? 7.021 -3.652 -2.706 1.00 84.00 234 HIS A O 1
ATOM 1888 N N . GLN A 1 235 ? 8.380 -1.929 -2.163 1.00 87.12 235 GLN A N 1
ATOM 1889 C CA . GLN A 1 235 ? 7.339 -0.980 -1.801 1.00 87.12 235 GLN A CA 1
ATOM 1890 C C . GLN A 1 235 ? 7.590 0.340 -2.519 1.00 87.12 235 GLN A C 1
ATOM 1892 O O . GLN A 1 235 ? 8.674 0.902 -2.393 1.00 87.12 235 GLN A O 1
ATOM 1897 N N . ASP A 1 236 ? 6.559 0.848 -3.184 1.00 88.19 236 ASP A N 1
ATOM 1898 C CA . ASP A 1 236 ? 6.548 2.150 -3.840 1.00 88.19 236 ASP A CA 1
ATOM 1899 C C . ASP A 1 236 ? 5.219 2.869 -3.556 1.00 88.19 236 ASP A C 1
ATOM 1901 O O . ASP A 1 236 ? 4.234 2.265 -3.114 1.00 88.19 236 ASP A O 1
ATOM 1905 N N . ASP A 1 237 ? 5.199 4.183 -3.786 1.00 91.88 237 ASP A N 1
ATOM 1906 C CA . ASP A 1 237 ? 3.976 4.997 -3.774 1.00 91.88 237 ASP A CA 1
ATOM 1907 C C . ASP A 1 237 ? 3.153 4.851 -2.487 1.00 91.88 237 ASP A C 1
ATOM 1909 O O . ASP A 1 237 ? 1.959 4.546 -2.498 1.00 91.88 237 ASP A O 1
ATOM 1913 N N . TYR A 1 238 ? 3.818 5.054 -1.350 1.00 93.25 238 TYR A N 1
ATOM 1914 C CA . TYR A 1 238 ? 3.181 4.962 -0.045 1.00 93.25 238 TYR A CA 1
ATOM 1915 C C . TYR A 1 238 ? 2.397 6.226 0.268 1.00 93.25 238 TYR A C 1
ATOM 1917 O O . TYR A 1 238 ? 2.941 7.331 0.268 1.00 93.25 238 TYR A O 1
ATOM 1925 N N . VAL A 1 239 ? 1.125 6.043 0.592 1.00 94.38 239 VAL A N 1
ATOM 1926 C CA . VAL A 1 239 ? 0.233 7.085 1.079 1.00 94.38 239 VAL A CA 1
ATOM 1927 C C . VAL A 1 239 ? -0.223 6.714 2.480 1.00 94.38 239 VAL A C 1
ATOM 1929 O O . VAL A 1 239 ? -0.657 5.589 2.724 1.00 94.38 239 VAL A O 1
ATOM 1932 N N . SER A 1 240 ? -0.138 7.662 3.407 1.00 94.12 240 SER A N 1
ATOM 1933 C CA . SER A 1 240 ? -0.628 7.500 4.778 1.00 94.12 240 SER A CA 1
ATOM 1934 C C . SER A 1 240 ? -1.323 8.760 5.258 1.00 94.12 240 SER A C 1
ATOM 1936 O O . SER A 1 240 ? -0.937 9.864 4.890 1.00 94.12 240 SER A O 1
ATOM 1938 N N . GLY A 1 241 ? -2.345 8.611 6.090 1.00 91.31 241 GLY A N 1
ATOM 1939 C CA . GLY A 1 241 ? -3.087 9.753 6.596 1.00 91.31 241 GLY A CA 1
ATOM 1940 C C . GLY A 1 241 ? -4.280 9.358 7.445 1.00 91.31 241 GLY A C 1
ATOM 1941 O O . GLY A 1 241 ? -4.434 8.195 7.821 1.00 91.31 241 GLY A O 1
ATOM 1942 N N . THR A 1 242 ? -5.115 10.339 7.769 1.00 87.56 242 THR A N 1
ATOM 1943 C CA . THR A 1 242 ? -6.338 10.126 8.555 1.00 87.56 242 THR A CA 1
ATOM 1944 C C . THR A 1 242 ? -7.507 10.778 7.837 1.00 87.56 242 THR A C 1
ATOM 1946 O O . THR A 1 242 ? -7.466 11.975 7.595 1.00 87.56 242 THR A O 1
ATOM 1949 N N . VAL A 1 243 ? -8.535 10.004 7.495 1.00 82.75 243 VAL A N 1
ATOM 1950 C CA . VAL A 1 243 ? -9.763 10.515 6.865 1.00 82.75 243 VAL A CA 1
ATOM 1951 C C . VAL A 1 243 ? -10.894 10.324 7.856 1.00 82.75 243 VAL A C 1
ATOM 1953 O O . VAL A 1 243 ? -11.182 9.188 8.233 1.00 82.75 243 VAL A O 1
ATOM 1956 N N . GLY A 1 244 ? -11.514 11.412 8.312 1.00 77.88 244 GLY A N 1
ATOM 1957 C CA . GLY A 1 244 ? -12.365 11.360 9.496 1.00 77.88 244 GLY A CA 1
ATOM 1958 C C . GLY A 1 244 ? -11.568 10.908 10.724 1.00 77.88 244 GLY A C 1
ATOM 1959 O O . GLY A 1 244 ? -10.504 11.440 11.022 1.00 77.88 244 GLY A O 1
ATOM 1960 N N . ARG A 1 245 ? -12.042 9.875 11.427 1.00 79.50 245 ARG A N 1
ATOM 1961 C CA . ARG A 1 245 ? -11.376 9.292 12.614 1.00 79.50 245 ARG A CA 1
ATOM 1962 C C . ARG A 1 245 ? -10.532 8.058 12.298 1.00 79.50 245 ARG A C 1
ATOM 1964 O O . ARG A 1 245 ? -9.973 7.442 13.209 1.00 79.50 245 ARG A O 1
ATOM 1971 N N . THR A 1 246 ? -10.470 7.666 11.032 1.00 85.69 246 THR A N 1
ATOM 1972 C CA . THR A 1 246 ? -9.828 6.432 10.602 1.00 85.69 246 THR A CA 1
ATOM 1973 C C . THR A 1 246 ? -8.466 6.726 9.989 1.00 85.69 246 THR A C 1
ATOM 1975 O O . THR A 1 246 ? -8.357 7.411 8.969 1.00 85.69 246 THR A O 1
ATOM 1978 N N . ARG A 1 247 ? -7.411 6.150 10.575 1.00 90.94 247 ARG A N 1
ATOM 1979 C CA . ARG A 1 247 ? -6.099 6.103 9.930 1.00 90.94 247 ARG A CA 1
ATOM 1980 C C . ARG A 1 247 ? -6.164 5.149 8.744 1.00 90.94 247 ARG A C 1
ATOM 1982 O O . ARG A 1 247 ? -6.621 4.011 8.887 1.00 90.94 247 ARG A O 1
ATOM 1989 N N . LEU A 1 248 ? -5.688 5.597 7.591 1.00 92.81 248 LEU A N 1
ATOM 1990 C CA . LEU A 1 248 ? -5.563 4.779 6.392 1.00 92.81 248 LEU A CA 1
ATOM 1991 C C . LEU A 1 248 ? -4.147 4.859 5.841 1.00 92.81 248 LEU A C 1
ATOM 1993 O O . LEU A 1 248 ? -3.495 5.905 5.883 1.00 92.81 248 LEU A O 1
ATOM 1997 N N . CYS A 1 249 ? -3.706 3.745 5.282 1.00 95.38 249 CYS A N 1
ATOM 1998 C CA . CYS A 1 249 ? -2.441 3.616 4.594 1.00 95.38 249 CYS A CA 1
ATOM 1999 C C . CYS A 1 249 ? -2.631 2.730 3.363 1.00 95.38 249 CYS A C 1
ATOM 2001 O O . CYS A 1 249 ? -3.318 1.709 3.429 1.00 95.38 249 CYS A O 1
ATOM 2003 N N . PHE A 1 250 ? -1.992 3.076 2.253 1.00 95.50 250 PHE A N 1
ATOM 2004 C CA . PHE A 1 250 ? -1.900 2.192 1.098 1.00 95.50 250 PHE A CA 1
ATOM 2005 C C . PHE A 1 250 ? -0.610 2.407 0.319 1.00 95.50 250 PHE A C 1
ATOM 2007 O O . PHE A 1 250 ? 0.021 3.454 0.420 1.00 95.50 250 PHE A O 1
ATOM 2014 N N . THR A 1 251 ? -0.185 1.393 -0.427 1.00 94.81 251 THR A N 1
ATOM 2015 C CA . THR A 1 251 ? 1.085 1.414 -1.161 1.00 94.81 251 THR A CA 1
ATOM 2016 C C . THR A 1 251 ? 1.063 0.390 -2.288 1.00 94.81 251 THR A C 1
ATOM 2018 O O . THR A 1 251 ? 0.378 -0.633 -2.170 1.00 94.81 251 THR A O 1
ATOM 2021 N N . ASP A 1 252 ? 1.792 0.654 -3.372 1.00 93.38 252 ASP A N 1
ATOM 2022 C CA . ASP A 1 252 ? 2.062 -0.370 -4.382 1.00 93.38 252 ASP A CA 1
ATOM 2023 C C . ASP A 1 252 ? 3.133 -1.331 -3.853 1.00 93.38 252 ASP A C 1
ATOM 2025 O O . ASP A 1 252 ? 4.140 -0.914 -3.270 1.00 93.38 252 ASP A O 1
ATOM 2029 N N . VAL A 1 253 ? 2.887 -2.632 -3.995 1.00 90.88 253 VAL A N 1
ATOM 2030 C CA . VAL A 1 253 ? 3.752 -3.683 -3.457 1.00 90.88 253 VAL A CA 1
ATOM 2031 C C . VAL A 1 253 ? 3.983 -4.763 -4.493 1.00 90.88 253 VAL A C 1
ATOM 2033 O O . VAL A 1 253 ? 3.043 -5.291 -5.087 1.00 90.88 253 VAL A O 1
ATOM 2036 N N . CYS A 1 254 ? 5.240 -5.182 -4.614 1.00 87.88 254 CYS A N 1
ATOM 2037 C CA . CYS A 1 254 ? 5.623 -6.405 -5.306 1.00 87.88 254 CYS A CA 1
ATOM 2038 C C . CYS A 1 254 ? 6.308 -7.350 -4.314 1.00 87.88 254 CYS A C 1
ATOM 2040 O O . CYS A 1 254 ? 7.360 -7.033 -3.759 1.00 87.88 254 CYS A O 1
ATOM 2042 N N . ALA A 1 255 ? 5.692 -8.505 -4.068 1.00 87.06 255 ALA A N 1
ATOM 2043 C CA . ALA A 1 255 ? 6.171 -9.522 -3.144 1.00 87.06 255 ALA A CA 1
ATOM 2044 C C . ALA A 1 255 ? 6.547 -10.797 -3.905 1.00 87.06 255 ALA A C 1
ATOM 2046 O O . ALA A 1 255 ? 5.722 -11.412 -4.593 1.00 87.06 255 ALA A O 1
ATOM 2047 N N . GLU A 1 256 ? 7.798 -11.216 -3.745 1.00 82.75 256 GLU A N 1
ATOM 2048 C CA . GLU A 1 256 ? 8.397 -12.319 -4.489 1.00 82.75 256 GLU A CA 1
ATOM 2049 C C . GLU A 1 256 ? 9.048 -13.320 -3.530 1.00 82.75 256 GLU A C 1
ATOM 2051 O O . GLU A 1 256 ? 9.615 -12.950 -2.498 1.00 82.75 256 GLU A O 1
ATOM 2056 N N . LYS A 1 257 ? 8.972 -14.606 -3.884 1.00 79.88 257 LYS A N 1
ATOM 2057 C CA . LYS A 1 257 ? 9.718 -15.672 -3.210 1.00 79.88 257 LYS A CA 1
ATOM 2058 C C . LYS A 1 257 ? 10.854 -16.150 -4.101 1.00 79.88 257 LYS A C 1
ATOM 2060 O O . LYS A 1 257 ? 10.618 -16.438 -5.283 1.00 79.88 257 LYS A O 1
ATOM 2065 N N . SER A 1 258 ? 12.057 -16.241 -3.546 1.00 70.25 258 SER A N 1
ATOM 2066 C CA . SER A 1 258 ? 13.202 -16.811 -4.247 1.00 70.25 258 SER A CA 1
ATOM 2067 C C . SER A 1 258 ? 13.193 -18.341 -4.132 1.00 70.25 258 SER A C 1
ATOM 2069 O O . SER A 1 258 ? 12.648 -18.928 -3.197 1.00 70.25 258 SER A O 1
ATOM 2071 N N . SER A 1 259 ? 13.745 -19.023 -5.134 1.00 62.91 259 SER A N 1
ATOM 2072 C CA . SER A 1 259 ? 13.908 -20.480 -5.139 1.00 62.91 259 SER A CA 1
ATOM 2073 C C . SER A 1 259 ? 15.355 -20.823 -5.477 1.00 62.91 259 SER A C 1
ATOM 2075 O O . SER A 1 259 ? 15.755 -20.559 -6.601 1.00 62.91 259 SER A O 1
ATOM 2077 N N . ILE A 1 260 ? 16.083 -21.432 -4.535 1.00 53.50 260 ILE A N 1
ATOM 2078 C CA . ILE A 1 260 ? 17.479 -21.914 -4.625 1.00 53.50 260 ILE A CA 1
ATOM 2079 C C . ILE A 1 260 ? 18.486 -20.879 -5.174 1.00 53.50 260 ILE A C 1
ATOM 2081 O O . ILE A 1 260 ? 18.508 -20.517 -6.345 1.00 53.50 260 ILE A O 1
ATOM 2085 N N . THR A 1 261 ? 19.388 -20.454 -4.295 1.00 51.72 261 THR A N 1
ATOM 2086 C CA . THR A 1 261 ? 20.392 -19.410 -4.527 1.00 51.72 261 THR A CA 1
ATOM 2087 C C . THR A 1 261 ? 21.637 -19.959 -5.236 1.00 51.72 261 THR A C 1
ATOM 2089 O O . THR A 1 261 ? 22.210 -20.961 -4.798 1.00 51.72 261 THR A O 1
ATOM 2092 N N . LEU A 1 262 ? 22.141 -19.244 -6.251 1.00 50.38 262 LEU A N 1
ATOM 2093 C CA . LEU A 1 262 ? 23.434 -19.504 -6.917 1.00 50.38 262 LEU A CA 1
ATOM 2094 C C . LEU A 1 262 ? 24.611 -19.576 -5.911 1.00 50.38 262 LEU A C 1
ATOM 2096 O O . LEU A 1 262 ? 25.562 -20.331 -6.075 1.00 50.38 262 LEU A O 1
ATOM 2100 N N . LEU A 1 263 ? 24.503 -18.838 -4.805 1.00 47.69 263 LEU A N 1
ATOM 2101 C CA . LEU A 1 263 ? 25.420 -18.823 -3.660 1.00 47.69 263 LEU A CA 1
ATOM 2102 C C . LEU A 1 263 ? 25.608 -20.201 -3.001 1.00 47.69 263 LEU A C 1
ATOM 2104 O O . LEU A 1 263 ? 26.673 -20.456 -2.447 1.00 47.69 263 LEU A O 1
ATOM 2108 N N . SER A 1 264 ? 24.635 -21.114 -3.102 1.00 53.12 264 SER A N 1
ATOM 2109 C CA . SER A 1 264 ? 24.795 -22.499 -2.627 1.00 53.12 264 SER A CA 1
ATOM 2110 C C . SER A 1 264 ? 25.785 -23.307 -3.482 1.00 53.12 264 SER A C 1
ATOM 2112 O O . SER A 1 264 ? 26.603 -24.029 -2.919 1.00 53.12 264 SER A O 1
ATOM 2114 N N . LEU A 1 265 ? 25.832 -23.076 -4.802 1.00 49.69 265 LEU A N 1
ATOM 2115 C CA . LEU A 1 265 ? 26.840 -23.654 -5.708 1.00 49.69 265 LEU A CA 1
ATOM 2116 C C . LEU A 1 265 ? 28.250 -23.095 -5.447 1.00 49.69 265 LEU A C 1
ATOM 2118 O O . LEU A 1 265 ? 29.243 -23.790 -5.652 1.00 49.69 265 LEU A O 1
ATOM 2122 N N . PHE A 1 266 ? 28.358 -21.853 -4.961 1.00 50.84 266 PHE A N 1
ATOM 2123 C CA . PHE A 1 266 ? 29.638 -21.252 -4.561 1.00 50.84 266 PHE A CA 1
ATOM 2124 C C . PHE A 1 266 ? 30.093 -21.656 -3.152 1.00 50.84 266 PHE A C 1
ATOM 2126 O O . PHE A 1 266 ? 31.281 -21.558 -2.854 1.00 50.84 266 PHE A O 1
ATOM 2133 N N . LYS A 1 267 ? 29.181 -22.115 -2.284 1.00 47.09 267 LYS A N 1
ATOM 2134 C CA . LYS A 1 267 ? 29.490 -22.500 -0.898 1.00 47.09 267 LYS A CA 1
ATOM 2135 C C . LYS A 1 267 ? 30.092 -23.908 -0.789 1.00 47.09 267 LYS A C 1
ATOM 2137 O O . LYS A 1 267 ? 30.856 -24.157 0.138 1.00 47.09 267 LYS A O 1
ATOM 2142 N N . GLU A 1 268 ? 29.811 -24.797 -1.745 1.00 47.75 268 GLU A N 1
ATOM 2143 C CA . GLU A 1 268 ? 30.421 -26.139 -1.829 1.00 47.75 268 GLU A CA 1
ATOM 2144 C C . GLU A 1 268 ? 31.761 -26.171 -2.589 1.00 47.75 268 GLU A C 1
ATOM 2146 O O . GLU A 1 268 ? 32.552 -27.099 -2.419 1.00 47.75 268 GLU A O 1
ATOM 2151 N N . GLY A 1 269 ? 32.079 -25.143 -3.380 1.00 48.16 269 GLY A N 1
ATOM 2152 C CA . GLY A 1 269 ? 33.338 -25.051 -4.118 1.00 48.16 269 GLY A CA 1
ATOM 2153 C C . GLY A 1 269 ? 34.344 -24.119 -3.448 1.00 48.16 269 GLY A C 1
ATOM 2154 O O . GLY A 1 269 ? 34.254 -22.904 -3.608 1.00 48.16 269 GLY A O 1
ATOM 2155 N N . ARG A 1 270 ? 35.363 -24.669 -2.770 1.00 43.50 270 ARG A N 1
ATOM 2156 C CA . ARG A 1 270 ? 36.599 -23.928 -2.434 1.00 43.50 270 ARG A CA 1
ATOM 2157 C C . ARG A 1 270 ? 37.063 -23.131 -3.659 1.00 43.50 270 ARG A C 1
ATOM 2159 O O . ARG A 1 270 ? 37.228 -23.715 -4.727 1.00 43.50 270 ARG A O 1
ATOM 2166 N N . GLY A 1 271 ? 37.274 -21.825 -3.473 1.00 54.12 271 GLY A N 1
ATOM 2167 C CA . GLY A 1 271 ? 37.612 -20.835 -4.500 1.00 54.12 271 GLY A CA 1
ATOM 2168 C C . GLY A 1 271 ? 38.560 -21.344 -5.587 1.00 54.12 271 GLY A C 1
ATOM 2169 O O . GLY A 1 271 ? 39.777 -21.326 -5.431 1.00 54.12 271 GLY A O 1
ATOM 2170 N N . SER A 1 272 ? 37.977 -21.777 -6.704 1.00 61.50 272 SER A N 1
ATOM 2171 C CA . SER A 1 272 ? 38.682 -22.143 -7.927 1.00 61.50 272 SER A CA 1
ATOM 2172 C C . SER A 1 272 ? 38.480 -21.023 -8.937 1.00 61.50 272 SER A C 1
ATOM 2174 O O . SER A 1 272 ? 37.365 -20.546 -9.096 1.00 61.50 272 SER A O 1
ATOM 2176 N N . GLU A 1 273 ? 39.518 -20.637 -9.678 1.00 63.69 273 GLU A N 1
ATOM 2177 C CA . GLU A 1 273 ? 39.442 -19.661 -10.779 1.00 63.69 273 GLU A CA 1
ATOM 2178 C C . GLU A 1 273 ? 38.219 -19.898 -11.700 1.00 63.69 273 GLU A C 1
ATOM 2180 O O . GLU A 1 273 ? 37.591 -18.961 -12.186 1.00 63.69 273 GLU A O 1
ATOM 2185 N N . LYS A 1 274 ? 37.818 -21.167 -11.875 1.00 63.19 274 LYS A N 1
ATOM 2186 C CA . LYS A 1 274 ? 36.653 -21.599 -12.661 1.00 63.19 274 LYS A CA 1
ATOM 2187 C C . LYS A 1 274 ? 35.313 -21.046 -12.156 1.00 63.19 274 LYS A C 1
ATOM 2189 O O . LYS A 1 274 ? 34.456 -20.754 -12.985 1.00 63.19 274 LYS A O 1
ATOM 2194 N N . THR A 1 275 ? 35.109 -20.874 -10.847 1.00 64.50 275 THR A N 1
ATOM 2195 C CA . THR A 1 275 ? 33.831 -20.372 -10.306 1.00 64.50 275 THR A CA 1
ATOM 2196 C C . THR A 1 275 ? 33.610 -18.901 -10.648 1.00 64.50 275 THR A C 1
ATOM 2198 O O . THR A 1 275 ? 32.499 -18.518 -11.007 1.00 64.50 275 THR A O 1
ATOM 2201 N N . PHE A 1 276 ? 34.668 -18.088 -10.640 1.00 63.22 276 PHE A N 1
ATOM 2202 C CA . PHE A 1 276 ? 34.600 -16.677 -11.030 1.00 63.22 276 PHE A CA 1
ATOM 2203 C C . PHE A 1 276 ? 34.249 -16.497 -12.518 1.00 63.22 276 PHE A C 1
ATOM 2205 O O . PHE A 1 276 ? 33.415 -15.659 -12.869 1.00 63.22 276 PHE A O 1
ATOM 2212 N N . TRP A 1 277 ? 34.820 -17.337 -13.390 1.00 65.06 277 TRP A N 1
ATOM 2213 C CA . TRP A 1 277 ? 34.502 -17.353 -14.823 1.00 65.06 277 TRP A CA 1
ATOM 2214 C C . TRP A 1 277 ? 33.050 -17.741 -15.099 1.00 65.06 277 TRP A C 1
ATOM 2216 O O . TRP A 1 277 ? 32.381 -17.089 -15.900 1.00 65.06 277 TRP A O 1
ATOM 2226 N N . ILE A 1 278 ? 32.550 -18.763 -14.401 1.00 66.12 278 ILE A N 1
ATOM 2227 C CA . ILE A 1 278 ? 31.152 -19.191 -14.496 1.00 66.12 278 ILE A CA 1
ATOM 2228 C C . ILE A 1 278 ? 30.222 -18.071 -14.012 1.00 66.12 278 ILE A C 1
ATOM 2230 O O . ILE A 1 278 ? 29.246 -17.772 -14.691 1.00 66.12 278 ILE A O 1
ATOM 2234 N N . ALA A 1 279 ? 30.548 -17.389 -12.908 1.00 65.75 279 ALA A N 1
ATOM 2235 C CA . ALA A 1 279 ? 29.761 -16.258 -12.416 1.00 65.75 279 ALA A CA 1
ATOM 2236 C C . ALA A 1 279 ? 29.665 -15.124 -13.454 1.00 65.75 279 ALA A C 1
ATOM 2238 O O . ALA A 1 279 ? 28.560 -14.706 -13.789 1.00 65.75 279 ALA A O 1
ATOM 2239 N N . SER A 1 280 ? 30.793 -14.676 -14.024 1.00 68.62 280 SER A N 1
ATOM 2240 C CA . SER A 1 280 ? 30.796 -13.639 -15.076 1.00 68.62 280 SER A CA 1
ATOM 2241 C C . SER A 1 280 ? 30.018 -14.060 -16.326 1.00 68.62 280 SER A C 1
ATOM 2243 O O . SER A 1 280 ? 29.265 -13.259 -16.878 1.00 68.62 280 SER A O 1
ATOM 2245 N N . LEU A 1 281 ? 30.150 -15.317 -16.765 1.00 68.75 281 LEU A N 1
ATOM 2246 C CA . LEU A 1 281 ? 29.392 -15.844 -17.903 1.00 68.75 281 LEU A CA 1
ATOM 2247 C C . LEU A 1 281 ? 27.880 -15.792 -17.634 1.00 68.75 281 LEU A C 1
ATOM 2249 O O . LEU A 1 281 ? 27.115 -15.377 -18.501 1.00 68.75 281 LEU A O 1
ATOM 2253 N N . VAL A 1 282 ? 27.448 -16.164 -16.426 1.00 67.62 282 VAL A N 1
ATOM 2254 C CA . VAL A 1 282 ? 26.037 -16.121 -16.017 1.00 67.62 282 VAL A CA 1
ATOM 2255 C C . VAL A 1 282 ? 25.517 -14.674 -15.994 1.00 67.62 282 VAL A C 1
ATOM 2257 O O . VAL A 1 282 ? 24.395 -14.453 -16.454 1.00 67.62 282 VAL A O 1
ATOM 2260 N N . VAL A 1 283 ? 26.316 -13.671 -15.574 1.00 68.00 283 VAL A N 1
ATOM 2261 C CA . VAL A 1 283 ? 25.914 -12.238 -15.647 1.00 68.00 283 VAL A CA 1
ATOM 2262 C C . VAL A 1 283 ? 25.563 -11.866 -17.076 1.00 68.00 283 VAL A C 1
ATOM 2264 O O . VAL A 1 283 ? 24.536 -11.242 -17.330 1.00 68.00 283 VAL A O 1
ATOM 2267 N N . VAL A 1 284 ? 26.418 -12.247 -18.019 1.00 67.31 284 VAL A N 1
ATOM 2268 C CA . VAL A 1 284 ? 26.253 -11.867 -19.418 1.00 67.31 284 VAL A CA 1
ATOM 2269 C C . VAL A 1 284 ? 25.080 -12.622 -20.042 1.00 67.31 284 VAL A C 1
ATOM 2271 O O . VAL A 1 284 ? 24.209 -12.001 -20.649 1.00 67.31 284 VAL A O 1
ATOM 2274 N N . VAL A 1 285 ? 25.008 -13.941 -19.843 1.00 62.91 285 VAL A N 1
ATOM 2275 C CA . VAL A 1 285 ? 23.996 -14.809 -20.465 1.00 62.91 285 VAL A CA 1
ATOM 2276 C C . VAL A 1 285 ? 22.596 -14.571 -19.904 1.00 62.91 285 VAL A C 1
ATOM 2278 O O . VAL A 1 285 ? 21.641 -14.619 -20.670 1.00 62.91 285 VAL A O 1
ATOM 2281 N N . PHE A 1 286 ? 22.442 -14.295 -18.606 1.00 62.41 286 PHE A N 1
ATOM 2282 C CA . PHE A 1 286 ? 21.121 -14.117 -17.986 1.00 62.41 286 PHE A CA 1
ATOM 2283 C C . PHE A 1 286 ? 20.795 -12.656 -17.668 1.00 62.41 286 PHE A C 1
ATOM 2285 O O . PHE A 1 286 ? 19.646 -12.234 -17.816 1.00 62.41 286 PHE A O 1
ATOM 2292 N N . GLY A 1 287 ? 21.795 -11.856 -17.296 1.00 67.00 287 GLY A N 1
ATOM 2293 C CA . GLY A 1 287 ? 21.612 -10.443 -16.974 1.00 67.00 287 GLY A CA 1
ATOM 2294 C C . GLY A 1 287 ? 21.264 -9.598 -18.197 1.00 67.00 287 GLY A C 1
ATOM 2295 O O . GLY A 1 287 ? 20.355 -8.770 -18.108 1.00 67.00 287 GLY A O 1
ATOM 2296 N N . PHE A 1 288 ? 21.903 -9.833 -19.353 1.00 67.69 288 PHE A N 1
ATOM 2297 C CA . PHE A 1 288 ? 21.585 -9.087 -20.576 1.00 67.69 288 PHE A CA 1
ATOM 2298 C C . PHE A 1 288 ? 20.165 -9.382 -21.091 1.00 67.69 288 PHE A C 1
ATOM 2300 O O . PHE A 1 288 ? 19.415 -8.419 -21.264 1.00 67.69 288 PHE A O 1
ATOM 2307 N N . PRO A 1 289 ? 19.709 -10.644 -21.258 1.00 63.94 289 PRO A N 1
ATOM 2308 C CA . PRO A 1 289 ? 18.320 -10.914 -21.634 1.00 63.94 289 PRO A CA 1
ATOM 2309 C C . PRO A 1 289 ? 17.302 -10.405 -20.612 1.00 63.94 289 PRO A C 1
ATOM 2311 O O . PRO A 1 289 ? 16.249 -9.902 -21.006 1.00 63.94 289 PRO A O 1
ATOM 2314 N N . TYR A 1 290 ? 17.602 -10.473 -19.308 1.00 68.94 290 TYR A N 1
ATOM 2315 C CA . TYR A 1 290 ? 16.729 -9.917 -18.272 1.00 68.94 290 TYR A CA 1
ATOM 2316 C C . TYR A 1 290 ? 16.573 -8.402 -18.430 1.00 68.94 290 TYR A C 1
ATOM 2318 O O . TYR A 1 290 ? 15.443 -7.913 -18.568 1.00 68.94 290 TYR A O 1
ATOM 2326 N N . ALA A 1 291 ? 17.698 -7.681 -18.473 1.00 69.88 291 ALA A N 1
ATOM 2327 C CA . ALA A 1 291 ? 17.722 -6.238 -18.662 1.00 69.88 291 ALA A CA 1
ATOM 2328 C C . ALA A 1 291 ? 17.020 -5.863 -19.970 1.00 69.88 291 ALA A C 1
ATOM 2330 O O . ALA A 1 291 ? 16.066 -5.090 -19.950 1.00 69.88 291 ALA A O 1
ATOM 2331 N N . PHE A 1 292 ? 17.388 -6.498 -21.083 1.00 62.97 292 PHE A N 1
ATOM 2332 C CA . PHE A 1 292 ? 16.770 -6.278 -22.385 1.00 62.97 292 PHE A CA 1
ATOM 2333 C C . PHE A 1 292 ? 15.256 -6.512 -22.356 1.00 62.97 292 PHE A C 1
ATOM 2335 O O . PHE A 1 292 ? 14.507 -5.671 -22.840 1.00 62.97 292 PHE A O 1
ATOM 2342 N N . SER A 1 293 ? 14.767 -7.588 -21.728 1.00 62.34 293 SER A N 1
ATOM 2343 C CA . SER A 1 293 ? 13.327 -7.867 -21.650 1.00 62.34 293 SER A CA 1
ATOM 2344 C C . SER A 1 293 ? 12.552 -6.810 -20.853 1.00 62.34 293 SER A C 1
ATOM 2346 O O . SER A 1 293 ? 11.397 -6.520 -21.173 1.00 62.34 293 SER A O 1
ATOM 2348 N N . ARG A 1 294 ? 13.144 -6.251 -19.788 1.00 69.56 294 ARG A N 1
ATOM 2349 C CA . ARG A 1 294 ? 12.542 -5.183 -18.971 1.00 69.56 294 ARG A CA 1
ATOM 2350 C C . ARG A 1 294 ? 12.534 -3.869 -19.748 1.00 69.56 294 ARG A C 1
ATOM 2352 O O . ARG A 1 294 ? 11.496 -3.210 -19.806 1.00 69.56 294 ARG A O 1
ATOM 2359 N N . ILE A 1 295 ? 13.653 -3.560 -20.402 1.00 69.31 295 ILE A N 1
ATOM 2360 C CA . ILE A 1 295 ? 13.832 -2.382 -21.252 1.00 69.31 295 ILE A CA 1
ATOM 2361 C C . ILE A 1 295 ? 12.859 -2.432 -22.430 1.00 69.31 295 ILE A C 1
ATOM 2363 O O . ILE A 1 295 ? 12.084 -1.507 -22.599 1.00 69.31 295 ILE A O 1
ATOM 2367 N N . ALA A 1 296 ? 12.795 -3.522 -23.193 1.00 55.53 296 ALA A N 1
ATOM 2368 C CA . ALA A 1 296 ? 11.888 -3.656 -24.337 1.00 55.53 296 ALA A CA 1
ATOM 2369 C C . ALA A 1 296 ? 10.406 -3.468 -23.958 1.00 55.53 296 ALA A C 1
ATOM 2371 O O . ALA A 1 296 ? 9.609 -3.000 -24.766 1.00 55.53 296 ALA A O 1
ATOM 2372 N N . ARG A 1 297 ? 10.034 -3.782 -22.708 1.00 62.31 297 ARG A N 1
ATOM 2373 C CA . ARG A 1 297 ? 8.684 -3.570 -22.158 1.00 62.31 297 ARG A CA 1
ATOM 2374 C C . ARG A 1 297 ? 8.467 -2.181 -21.546 1.00 62.31 297 ARG A C 1
ATOM 2376 O O . ARG A 1 297 ? 7.395 -1.926 -21.005 1.00 62.31 297 ARG A O 1
ATOM 2383 N N . GLY A 1 298 ? 9.462 -1.296 -21.587 1.00 61.41 298 GLY A N 1
ATOM 2384 C CA . GLY A 1 298 ? 9.380 0.043 -21.002 1.00 61.41 298 GLY A CA 1
ATOM 2385 C C . GLY A 1 298 ? 9.351 0.091 -19.487 1.00 61.41 298 GLY A C 1
ATOM 2386 O O . GLY A 1 298 ? 8.951 1.118 -18.943 1.00 61.41 298 GLY A O 1
ATOM 2387 N N . ARG A 1 299 ? 9.758 -0.992 -18.816 1.00 66.19 299 ARG A N 1
ATOM 2388 C CA . ARG A 1 299 ? 9.773 -1.066 -17.355 1.00 66.19 299 ARG A CA 1
ATOM 2389 C C . ARG A 1 299 ? 11.033 -0.416 -16.795 1.00 66.19 299 ARG A C 1
ATOM 2391 O O . ARG A 1 299 ? 12.110 -0.490 -17.395 1.00 66.19 299 ARG A O 1
ATOM 2398 N N . LYS A 1 300 ? 10.894 0.184 -15.613 1.00 69.81 300 LYS A N 1
ATOM 2399 C CA . LYS A 1 300 ? 12.019 0.652 -14.802 1.00 69.81 300 LYS A CA 1
ATOM 2400 C C . LYS A 1 300 ? 12.929 -0.534 -14.481 1.00 69.81 300 LYS A C 1
ATOM 2402 O O . LYS A 1 300 ? 12.463 -1.642 -14.211 1.00 69.81 300 LYS A O 1
ATOM 2407 N N . LEU A 1 301 ? 14.230 -0.293 -14.555 1.00 71.50 301 LEU A N 1
ATOM 2408 C CA . LEU A 1 301 ? 15.245 -1.244 -14.135 1.00 71.50 301 LEU A CA 1
ATOM 2409 C C . LEU A 1 301 ? 15.948 -0.631 -12.932 1.00 71.50 301 LEU A C 1
ATOM 2411 O O . LEU A 1 301 ? 16.542 0.439 -13.062 1.00 71.50 301 LEU A O 1
ATOM 2415 N N . VAL A 1 302 ? 15.869 -1.267 -11.771 1.00 70.31 302 VAL A N 1
ATOM 2416 C CA . VAL A 1 302 ? 16.546 -0.791 -10.564 1.00 70.31 302 VAL A CA 1
ATOM 2417 C C . VAL A 1 302 ? 17.863 -1.553 -10.420 1.00 70.31 302 VAL A C 1
ATOM 2419 O O . VAL A 1 302 ? 17.887 -2.777 -10.477 1.00 70.31 302 VAL A O 1
ATOM 2422 N N . PHE A 1 303 ? 18.981 -0.838 -10.285 1.00 67.12 303 PHE A N 1
ATOM 2423 C CA . PHE A 1 303 ? 20.314 -1.447 -10.237 1.00 67.12 303 PHE A CA 1
ATOM 2424 C C . PHE A 1 303 ? 20.505 -2.358 -9.022 1.00 67.12 303 PHE A C 1
ATOM 2426 O O . PHE A 1 303 ? 21.088 -3.431 -9.156 1.00 67.12 303 PHE A O 1
ATOM 2433 N N . SER A 1 304 ? 19.990 -1.962 -7.853 1.00 62.97 304 SER A N 1
ATOM 2434 C CA . SER A 1 304 ? 20.006 -2.818 -6.661 1.00 62.97 304 SER A CA 1
ATOM 2435 C C . SER A 1 304 ? 19.236 -4.112 -6.909 1.00 62.97 304 SER A C 1
ATOM 2437 O O . SER A 1 304 ? 19.775 -5.189 -6.682 1.00 62.97 304 SER A O 1
ATOM 2439 N N . GLU A 1 305 ? 18.036 -4.019 -7.488 1.00 66.38 305 GLU A N 1
ATOM 2440 C CA . GLU A 1 305 ? 17.243 -5.193 -7.862 1.00 66.38 305 GLU A CA 1
ATOM 2441 C C . GLU A 1 305 ? 17.947 -6.051 -8.908 1.00 66.38 305 GLU A C 1
ATOM 2443 O O . GLU A 1 305 ? 17.843 -7.267 -8.855 1.00 66.38 305 GLU A O 1
ATOM 2448 N N . PHE A 1 306 ? 18.662 -5.453 -9.864 1.00 69.00 306 PHE A N 1
ATOM 2449 C CA . PHE A 1 306 ? 19.442 -6.204 -10.844 1.00 69.00 306 PHE A CA 1
ATOM 2450 C C . PHE A 1 306 ? 20.513 -7.060 -10.164 1.00 69.00 306 PHE A C 1
ATOM 2452 O O . PHE A 1 306 ? 20.646 -8.230 -10.512 1.00 69.00 306 PHE A O 1
ATOM 2459 N N . TRP A 1 307 ? 21.247 -6.512 -9.192 1.00 64.50 307 TRP A N 1
ATOM 2460 C CA . TRP A 1 307 ? 22.267 -7.268 -8.461 1.00 64.50 307 TRP A CA 1
ATOM 2461 C C . TRP A 1 307 ? 21.679 -8.296 -7.509 1.00 64.50 307 TRP A C 1
ATOM 2463 O O . TRP A 1 307 ? 22.213 -9.397 -7.441 1.00 64.50 307 TRP A O 1
ATOM 2473 N N . GLU A 1 308 ? 20.583 -7.979 -6.823 1.00 60.66 308 GLU A N 1
ATOM 2474 C CA . GLU A 1 308 ? 19.835 -8.967 -6.042 1.00 60.66 308 GLU A CA 1
ATOM 2475 C C . GLU A 1 308 ? 19.357 -10.099 -6.945 1.00 60.66 308 GLU A C 1
ATOM 2477 O O . GLU A 1 308 ? 19.637 -11.259 -6.676 1.00 60.66 308 GLU A O 1
ATOM 2482 N N . HIS A 1 309 ? 18.727 -9.772 -8.077 1.00 58.16 309 HIS A N 1
ATOM 2483 C CA . HIS A 1 309 ? 18.374 -10.757 -9.086 1.00 58.16 309 HIS A CA 1
ATOM 2484 C C . HIS A 1 309 ? 19.595 -11.554 -9.515 1.00 58.16 309 HIS A C 1
ATOM 2486 O O . HIS A 1 309 ? 19.486 -12.764 -9.565 1.00 58.16 309 HIS A O 1
ATOM 2492 N N . PHE A 1 310 ? 20.733 -10.918 -9.788 1.00 60.00 310 PHE A N 1
ATOM 2493 C CA . PHE A 1 310 ? 21.911 -11.572 -10.339 1.00 60.00 310 PHE A CA 1
ATOM 2494 C C . PHE A 1 310 ? 22.624 -12.509 -9.345 1.00 60.00 310 PHE A C 1
ATOM 2496 O O . PHE A 1 310 ? 22.818 -13.686 -9.651 1.00 60.00 310 PHE A O 1
ATOM 2503 N N . TYR A 1 311 ? 22.990 -12.012 -8.158 1.00 57.66 311 TYR A N 1
ATOM 2504 C CA . TYR A 1 311 ? 23.671 -12.802 -7.122 1.00 57.66 311 TYR A CA 1
ATOM 2505 C C . TYR A 1 311 ? 22.812 -13.959 -6.615 1.00 57.66 311 TYR A C 1
ATOM 2507 O O . TYR A 1 311 ? 23.337 -14.995 -6.203 1.00 57.66 311 TYR A O 1
ATOM 2515 N N . ASP A 1 312 ? 21.496 -13.793 -6.677 1.00 55.41 312 ASP A N 1
ATOM 2516 C CA . ASP A 1 312 ? 20.543 -14.822 -6.304 1.00 55.41 312 ASP A CA 1
ATOM 2517 C C . ASP A 1 312 ? 20.305 -15.763 -7.532 1.00 55.41 312 ASP A C 1
ATOM 2519 O O . ASP A 1 312 ? 20.209 -16.980 -7.368 1.00 55.41 312 ASP A O 1
ATOM 2523 N N . SER A 1 313 ? 20.336 -15.277 -8.788 1.00 48.00 313 SER A N 1
ATOM 2524 C CA . SER A 1 313 ? 19.859 -15.975 -10.007 1.00 48.00 313 SER A CA 1
ATOM 2525 C C . SER A 1 313 ? 20.614 -17.229 -10.480 1.00 48.00 313 SER A C 1
ATOM 2527 O O . SER A 1 313 ? 21.323 -17.241 -11.482 1.00 48.00 313 SER A O 1
ATOM 2529 N N . SER A 1 314 ? 20.227 -18.364 -9.916 1.00 44.88 314 SER A N 1
ATOM 2530 C CA . SER A 1 314 ? 19.674 -19.445 -10.757 1.00 44.88 314 SER A CA 1
ATOM 2531 C C . SER A 1 314 ? 18.153 -19.582 -10.538 1.00 44.88 314 SER A C 1
ATOM 2533 O O . SER A 1 314 ? 17.569 -20.654 -10.649 1.00 44.88 314 SER A O 1
ATOM 2535 N N . ILE A 1 315 ? 17.492 -18.463 -10.219 1.00 51.88 315 ILE A N 1
ATOM 2536 C CA . ILE A 1 315 ? 16.193 -18.420 -9.541 1.00 51.88 315 ILE A CA 1
ATOM 2537 C C . ILE A 1 315 ? 15.034 -18.220 -10.511 1.00 51.88 315 ILE A C 1
ATOM 2539 O O . ILE A 1 315 ? 14.861 -17.155 -11.105 1.00 51.88 315 ILE A O 1
ATOM 2543 N N . SER A 1 316 ? 14.142 -19.204 -10.548 1.00 58.03 316 SER A N 1
ATOM 2544 C CA . SER A 1 316 ? 12.745 -18.982 -10.910 1.00 58.03 316 SER A CA 1
ATOM 2545 C C . SER A 1 316 ? 12.053 -18.222 -9.770 1.00 58.03 316 SER A C 1
ATOM 2547 O O . SER A 1 316 ? 11.553 -18.832 -8.827 1.00 58.03 316 SER A O 1
ATOM 2549 N N . LYS A 1 317 ? 11.999 -16.885 -9.827 1.00 66.88 317 LYS A N 1
ATOM 2550 C CA . LYS A 1 317 ? 11.250 -16.114 -8.823 1.00 66.88 317 LYS A CA 1
ATOM 2551 C C . LYS A 1 317 ? 9.763 -16.405 -8.975 1.00 66.88 317 LYS A C 1
ATOM 2553 O O . LYS A 1 317 ? 9.195 -16.240 -10.057 1.00 66.88 317 LYS A O 1
ATOM 2558 N N . ARG A 1 318 ? 9.112 -16.811 -7.887 1.00 76.06 318 ARG A N 1
ATOM 2559 C CA . ARG A 1 318 ? 7.659 -16.988 -7.868 1.00 76.06 318 ARG A CA 1
ATOM 2560 C C . ARG A 1 318 ? 7.023 -15.695 -7.374 1.00 76.06 318 ARG A C 1
ATOM 2562 O O . ARG A 1 318 ? 7.156 -15.352 -6.200 1.00 76.06 318 ARG A O 1
ATOM 2569 N N . LEU A 1 319 ? 6.314 -14.999 -8.265 1.00 80.12 319 LEU A N 1
ATOM 2570 C CA . LEU A 1 319 ? 5.498 -13.847 -7.886 1.00 80.12 319 LEU A CA 1
ATOM 2571 C C . LEU A 1 319 ? 4.388 -14.315 -6.938 1.00 80.12 319 LEU A C 1
ATOM 2573 O O . LEU A 1 319 ? 3.554 -15.143 -7.318 1.00 80.12 319 LEU A O 1
ATOM 2577 N N . LEU A 1 320 ? 4.404 -13.809 -5.706 1.00 82.50 320 LEU A N 1
ATOM 2578 C CA . LEU A 1 320 ? 3.395 -14.131 -4.701 1.00 82.50 320 LEU A CA 1
ATOM 2579 C C . LEU A 1 320 ? 2.258 -13.117 -4.726 1.00 82.50 320 LEU A C 1
ATOM 2581 O O . LEU A 1 320 ? 1.093 -13.509 -4.689 1.00 82.50 320 LEU A O 1
ATOM 2585 N N . PHE A 1 321 ? 2.598 -11.831 -4.814 1.00 86.38 321 PHE A N 1
ATOM 2586 C CA . PHE A 1 321 ? 1.634 -10.741 -4.865 1.00 86.38 321 PHE A CA 1
ATOM 2587 C C . PHE A 1 321 ? 2.201 -9.543 -5.624 1.00 86.38 321 PHE A C 1
ATOM 2589 O O . PHE A 1 321 ? 3.383 -9.227 -5.499 1.00 86.38 321 PHE A O 1
ATOM 2596 N N . LYS A 1 322 ? 1.342 -8.876 -6.394 1.00 88.31 322 LYS A N 1
ATOM 2597 C CA . LYS A 1 322 ? 1.634 -7.588 -7.015 1.00 88.31 322 LYS A CA 1
ATOM 2598 C C . LYS A 1 322 ? 0.380 -6.725 -7.021 1.00 88.31 322 LYS A C 1
ATOM 2600 O O . LYS A 1 322 ? -0.673 -7.189 -7.466 1.00 88.31 322 LYS A O 1
ATOM 2605 N N . GLY A 1 323 ? 0.502 -5.492 -6.550 1.00 92.06 323 GLY A N 1
ATOM 2606 C CA . GLY A 1 323 ? -0.548 -4.486 -6.600 1.00 92.06 323 GLY A CA 1
ATOM 2607 C C . GLY A 1 323 ? -0.726 -3.738 -5.287 1.00 92.06 323 GLY A C 1
ATOM 2608 O O . GLY A 1 323 ? 0.188 -3.627 -4.474 1.00 92.06 323 GLY A O 1
ATOM 2609 N N . LEU A 1 324 ? -1.940 -3.233 -5.071 1.00 94.19 324 LEU A N 1
ATOM 2610 C CA . LEU A 1 324 ? -2.232 -2.315 -3.980 1.00 94.19 324 LEU A CA 1
ATOM 2611 C C . LEU A 1 324 ? -2.432 -3.072 -2.663 1.00 94.19 324 LEU A C 1
ATOM 2613 O O . LEU A 1 324 ? -3.347 -3.895 -2.541 1.00 94.19 324 LEU A O 1
ATOM 2617 N N . LEU A 1 325 ? -1.607 -2.751 -1.670 1.00 95.06 325 LEU A N 1
ATOM 2618 C CA . LEU A 1 325 ? -1.796 -3.150 -0.279 1.00 95.06 325 LEU A CA 1
ATOM 2619 C C . LEU A 1 325 ? -2.366 -1.965 0.498 1.00 95.06 325 LEU A C 1
ATOM 2621 O O . LEU A 1 325 ? -1.737 -0.914 0.562 1.00 95.06 325 LEU A O 1
ATOM 2625 N N . TYR A 1 326 ? -3.529 -2.155 1.108 1.00 95.88 326 TYR A N 1
ATOM 2626 C CA . TYR A 1 326 ? -4.226 -1.173 1.932 1.00 95.88 326 TYR A CA 1
ATOM 2627 C C . TYR A 1 326 ? -4.348 -1.699 3.362 1.00 95.88 326 TYR A C 1
ATOM 2629 O O . TYR A 1 326 ? -4.627 -2.881 3.572 1.00 95.88 326 TYR A O 1
ATOM 2637 N N . TRP A 1 327 ? -4.174 -0.835 4.357 1.00 95.94 327 TRP A N 1
ATOM 2638 C CA . TRP A 1 327 ? -4.506 -1.149 5.740 1.00 95.94 327 TRP A CA 1
ATOM 2639 C C . TRP A 1 327 ? -5.032 0.065 6.483 1.00 95.94 327 TRP A C 1
ATOM 2641 O O . TRP A 1 327 ? -4.673 1.207 6.199 1.00 95.94 327 TRP A O 1
ATOM 2651 N N . SER A 1 328 ? -5.918 -0.192 7.434 1.00 95.19 328 SER A N 1
ATOM 2652 C CA . SER A 1 328 ? -6.623 0.860 8.142 1.00 95.19 328 SER A CA 1
ATOM 2653 C C . SER A 1 328 ? -7.111 0.382 9.500 1.00 95.19 328 SER A C 1
ATOM 2655 O O . SER A 1 328 ? -7.350 -0.814 9.699 1.00 95.19 328 SER A O 1
ATOM 2657 N N . ASP A 1 329 ? -7.248 1.326 10.424 1.00 92.12 329 ASP A N 1
ATOM 2658 C CA . ASP A 1 329 ? -7.781 1.053 11.751 1.00 92.12 329 ASP A CA 1
ATOM 2659 C C . ASP A 1 329 ? -9.270 0.692 11.657 1.00 92.12 329 ASP A C 1
ATOM 2661 O O . ASP A 1 329 ? -10.054 1.304 10.928 1.00 92.12 329 ASP A O 1
ATOM 2665 N N . PHE A 1 330 ? -9.660 -0.318 12.422 1.00 89.00 330 PHE A N 1
ATOM 2666 C CA . PHE A 1 330 ? -11.027 -0.777 12.568 1.00 89.00 330 PHE A CA 1
ATOM 2667 C C . PHE A 1 330 ? -11.511 -0.447 13.980 1.00 89.00 330 PHE A C 1
ATOM 2669 O O . PHE A 1 330 ? -10.764 -0.566 14.947 1.00 89.00 330 PHE A O 1
ATOM 2676 N N . SER A 1 331 ? -12.774 -0.040 14.121 1.00 81.56 331 SER A N 1
ATOM 2677 C CA . SER A 1 331 ? -13.314 0.446 15.402 1.00 81.56 331 SER A CA 1
ATOM 2678 C C . SER A 1 331 ? -13.446 -0.624 16.490 1.00 81.56 331 SER A C 1
ATOM 2680 O O . SER A 1 331 ? -13.718 -0.296 17.638 1.00 81.56 331 SER A O 1
ATOM 2682 N N . LYS A 1 332 ? -13.265 -1.899 16.142 1.00 81.38 332 LYS A N 1
ATOM 2683 C CA . LYS A 1 332 ? -13.325 -3.036 17.060 1.00 81.38 332 LYS A CA 1
ATOM 2684 C C . LYS A 1 332 ? -11.950 -3.679 17.185 1.00 81.38 332 LYS A C 1
ATOM 2686 O O . LYS A 1 332 ? -11.237 -3.819 16.193 1.00 81.38 332 LYS A O 1
ATOM 2691 N N . THR A 1 333 ? -11.637 -4.133 18.390 1.00 86.31 333 THR A N 1
ATOM 2692 C CA . THR A 1 333 ? -10.528 -5.042 18.671 1.00 86.31 333 THR A CA 1
ATOM 2693 C C . THR A 1 333 ? -10.990 -6.493 18.559 1.00 86.31 333 THR A C 1
ATOM 2695 O O . THR A 1 333 ? -12.078 -6.859 19.000 1.00 86.31 333 THR A O 1
ATOM 2698 N N . PHE A 1 334 ? -10.143 -7.315 17.956 1.00 87.62 334 PHE A N 1
ATOM 2699 C CA . PHE A 1 334 ? -10.354 -8.721 17.653 1.00 87.62 334 PHE A CA 1
ATOM 2700 C C . PHE A 1 334 ? -9.288 -9.547 18.361 1.00 87.62 334 PHE A C 1
ATOM 2702 O O . PHE A 1 334 ? -8.103 -9.191 18.347 1.00 87.62 334 PHE A O 1
ATOM 2709 N N . LYS A 1 335 ? -9.704 -10.653 18.969 1.00 89.19 335 LYS A N 1
ATOM 2710 C CA . LYS A 1 335 ? -8.803 -11.608 19.621 1.00 89.19 335 LYS A CA 1
ATOM 2711 C C . LYS A 1 335 ? -8.296 -12.660 18.644 1.00 89.19 335 LYS A C 1
ATOM 2713 O O . LYS A 1 335 ? -7.171 -13.125 18.790 1.00 89.19 335 LYS A O 1
ATOM 2718 N N . SER A 1 336 ? -9.116 -13.010 17.661 1.00 90.38 336 SER A N 1
ATOM 2719 C CA . SER A 1 336 ? -8.854 -14.036 16.663 1.00 90.38 336 SER A CA 1
ATOM 2720 C C . SER A 1 336 ? -8.685 -13.420 15.273 1.00 90.38 336 SER A C 1
ATOM 2722 O O . SER A 1 336 ? -9.168 -12.318 14.986 1.00 90.38 336 SER A O 1
ATOM 2724 N N . ARG A 1 337 ? -7.974 -14.120 14.384 1.00 91.38 337 ARG A N 1
ATOM 2725 C CA . ARG A 1 337 ? -7.819 -13.673 12.989 1.00 91.38 337 ARG A CA 1
ATOM 2726 C C . ARG A 1 337 ? -8.970 -14.162 12.112 1.00 91.38 337 ARG A C 1
ATOM 2728 O O . ARG A 1 337 ? -9.373 -15.325 12.180 1.00 91.38 337 ARG A O 1
ATOM 2735 N N . THR A 1 338 ? -9.454 -13.286 11.231 1.00 94.12 338 THR A N 1
ATOM 2736 C CA . THR A 1 338 ? -10.459 -13.612 10.206 1.00 94.12 338 THR A CA 1
ATOM 2737 C C . THR A 1 338 ? -9.974 -13.170 8.829 1.00 94.12 338 THR A C 1
ATOM 2739 O O . THR A 1 338 ? -9.662 -12.001 8.616 1.00 94.12 338 THR A O 1
ATOM 2742 N N . VAL A 1 339 ? -9.947 -14.095 7.873 1.00 93.31 339 VAL A N 1
ATOM 2743 C CA . VAL A 1 339 ? -9.452 -13.891 6.509 1.00 93.31 339 VAL A CA 1
ATOM 2744 C C . VAL A 1 339 ? -10.574 -14.138 5.500 1.00 93.31 339 VAL A C 1
ATOM 2746 O O . VAL A 1 339 ? -11.284 -15.144 5.556 1.00 93.31 339 VAL A O 1
ATOM 2749 N N . ILE A 1 340 ? -10.714 -13.221 4.545 1.00 93.31 340 ILE A N 1
ATOM 2750 C CA . ILE A 1 340 ? -11.665 -13.292 3.436 1.00 93.31 340 ILE A CA 1
ATOM 2751 C C . ILE A 1 340 ? -10.881 -13.420 2.139 1.00 93.31 340 ILE A C 1
ATOM 2753 O O . ILE A 1 340 ? -10.054 -12.565 1.813 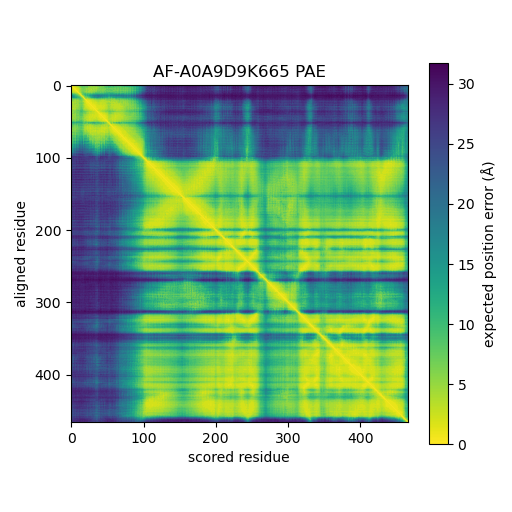1.00 93.31 340 ILE A O 1
ATOM 2757 N N . ILE A 1 341 ? -11.174 -14.466 1.375 1.00 91.00 341 ILE A N 1
ATOM 2758 C CA . ILE A 1 341 ? -10.474 -14.763 0.126 1.00 91.00 341 ILE A CA 1
ATOM 2759 C C . ILE A 1 341 ? -11.459 -14.910 -1.034 1.00 91.00 341 ILE A C 1
ATOM 2761 O O . ILE A 1 341 ? -12.579 -15.385 -0.830 1.00 91.00 341 ILE A O 1
ATOM 2765 N N . PRO A 1 342 ? -11.070 -14.556 -2.266 1.00 90.25 342 PRO A N 1
ATOM 2766 C CA . PRO A 1 342 ? -11.892 -14.795 -3.444 1.00 90.25 342 PRO A CA 1
ATOM 2767 C C . PRO A 1 342 ? -12.167 -16.287 -3.646 1.00 90.25 342 PRO A C 1
ATOM 2769 O O . PRO A 1 342 ? -11.255 -17.113 -3.590 1.00 90.25 342 PRO A O 1
ATOM 2772 N N . ASN A 1 343 ? -13.413 -16.635 -3.966 1.00 83.50 343 ASN A N 1
ATOM 2773 C CA . ASN A 1 343 ? -13.856 -18.022 -4.145 1.00 83.50 343 ASN A CA 1
ATOM 2774 C C . ASN A 1 343 ? -13.074 -18.756 -5.259 1.00 83.50 343 ASN A C 1
ATOM 2776 O O . ASN A 1 343 ? -12.822 -19.954 -5.171 1.00 83.50 343 ASN A O 1
ATOM 2780 N N . LYS A 1 344 ? -12.615 -18.023 -6.283 1.00 74.88 344 LYS A N 1
ATOM 2781 C CA . LYS A 1 344 ? -11.821 -18.563 -7.402 1.00 74.88 344 LYS A CA 1
ATOM 2782 C C . LYS A 1 344 ? -10.327 -18.743 -7.096 1.00 74.88 344 LYS A C 1
ATOM 2784 O O . LYS A 1 344 ? -9.655 -19.469 -7.818 1.00 74.88 344 LYS A O 1
ATOM 2789 N N . ILE A 1 345 ? -9.791 -18.075 -6.069 1.00 65.44 345 ILE A N 1
ATOM 2790 C CA . ILE A 1 345 ? -8.339 -18.016 -5.778 1.00 65.44 345 ILE A CA 1
ATOM 2791 C C . ILE A 1 345 ? -7.951 -18.987 -4.639 1.00 65.44 345 ILE A C 1
ATOM 2793 O O . ILE A 1 345 ? -6.798 -19.050 -4.206 1.00 65.44 345 ILE A O 1
ATOM 2797 N N . THR A 1 346 ? -8.894 -19.819 -4.190 1.00 60.47 346 THR A N 1
ATOM 2798 C CA . THR A 1 346 ? -8.723 -20.787 -3.095 1.00 60.47 346 THR A CA 1
ATOM 2799 C C . THR A 1 346 ? -7.480 -21.644 -3.219 1.00 60.47 346 THR A C 1
ATOM 2801 O O . THR A 1 346 ? -6.734 -21.748 -2.252 1.00 60.47 346 THR A O 1
ATOM 2804 N N . GLU A 1 347 ? -7.206 -22.211 -4.393 1.00 54.66 347 GLU A N 1
ATOM 2805 C CA . GLU A 1 347 ? -6.073 -23.121 -4.542 1.00 54.66 347 GLU A CA 1
ATOM 2806 C C . GLU A 1 347 ? -4.721 -22.449 -4.307 1.00 54.66 347 GLU A C 1
ATOM 2808 O O . GLU A 1 347 ? -3.860 -23.035 -3.658 1.00 54.66 347 GLU A O 1
ATOM 2813 N N . ARG A 1 348 ? -4.504 -21.227 -4.812 1.00 60.22 348 ARG A N 1
ATOM 2814 C CA . ARG A 1 348 ? -3.222 -20.526 -4.627 1.00 60.22 348 ARG A CA 1
ATOM 2815 C C . ARG A 1 348 ? -3.041 -20.080 -3.182 1.00 60.22 348 ARG A C 1
ATOM 2817 O O . ARG A 1 348 ? -1.959 -20.247 -2.640 1.00 60.22 348 ARG A O 1
ATOM 2824 N N . ILE A 1 349 ? -4.088 -19.554 -2.552 1.00 60.16 349 ILE A N 1
ATOM 2825 C CA . ILE A 1 349 ? -4.012 -19.050 -1.174 1.00 60.16 349 ILE A CA 1
ATOM 2826 C C . ILE A 1 349 ? -3.912 -20.205 -0.165 1.00 60.16 349 ILE A C 1
ATOM 2828 O O . ILE A 1 349 ? -3.126 -20.131 0.778 1.00 60.16 349 ILE A O 1
ATOM 2832 N N . SER A 1 350 ? -4.631 -21.305 -0.409 1.00 55.47 350 SER A N 1
ATOM 2833 C CA . SER A 1 350 ? -4.523 -22.545 0.367 1.00 55.47 350 SER A CA 1
ATOM 2834 C C . SER A 1 350 ? -3.128 -23.161 0.264 1.00 55.47 350 SER A C 1
ATOM 2836 O O . SER A 1 350 ? -2.529 -23.465 1.290 1.00 55.47 350 SER A O 1
ATOM 2838 N N . LYS A 1 351 ? -2.550 -23.238 -0.945 1.00 55.59 351 LYS A N 1
ATOM 2839 C CA . LYS A 1 351 ? -1.169 -23.715 -1.162 1.00 55.59 351 LYS A CA 1
ATOM 2840 C C . LYS A 1 351 ? -0.108 -22.832 -0.495 1.00 55.59 351 LYS A C 1
ATOM 2842 O O . LYS A 1 351 ? 1.002 -23.300 -0.276 1.00 55.59 351 LYS A O 1
ATOM 2847 N N . ASN A 1 352 ? -0.433 -21.576 -0.188 1.00 63.75 352 ASN A N 1
ATOM 2848 C CA . ASN A 1 352 ? 0.475 -20.628 0.455 1.00 63.75 352 ASN A CA 1
ATOM 2849 C C . ASN A 1 352 ? 0.392 -20.642 1.994 1.00 63.75 352 ASN A C 1
ATOM 2851 O O . ASN A 1 352 ? 1.139 -19.919 2.647 1.00 63.75 352 ASN A O 1
ATOM 2855 N N . GLY A 1 353 ? -0.495 -21.453 2.580 1.00 65.00 353 GLY A N 1
ATOM 2856 C CA . GLY A 1 353 ? -0.634 -21.605 4.031 1.00 65.00 353 GLY A CA 1
ATOM 2857 C C . GLY A 1 353 ? -1.349 -20.446 4.732 1.00 65.00 353 GLY A C 1
ATOM 2858 O O . GLY A 1 353 ? -1.406 -20.411 5.955 1.00 65.00 353 GLY A O 1
ATOM 2859 N N . ALA A 1 354 ? -1.928 -19.493 3.992 1.00 71.94 354 ALA A N 1
ATOM 2860 C CA . ALA A 1 354 ? -2.610 -18.332 4.585 1.00 71.94 354 ALA A CA 1
ATOM 2861 C C . ALA A 1 354 ? -3.857 -18.717 5.395 1.00 71.94 354 ALA A C 1
ATOM 2863 O O . ALA A 1 354 ? -4.294 -17.977 6.271 1.00 71.94 354 ALA A O 1
ATOM 2864 N N . ILE A 1 355 ? -4.416 -19.893 5.106 1.00 76.94 355 ILE A N 1
ATOM 2865 C CA . ILE A 1 355 ? -5.560 -20.472 5.813 1.00 76.94 355 ILE A CA 1
ATOM 2866 C C . ILE A 1 355 ? -5.158 -21.621 6.751 1.00 76.94 355 ILE A C 1
ATOM 2868 O O . ILE A 1 355 ? -6.035 -22.277 7.308 1.00 76.94 355 ILE A O 1
ATOM 2872 N N . ASN A 1 356 ? -3.858 -21.886 6.939 1.00 78.69 356 ASN A N 1
ATOM 2873 C CA . ASN A 1 356 ? -3.407 -22.945 7.841 1.00 78.69 356 ASN A CA 1
ATOM 2874 C C . ASN A 1 356 ? -3.795 -22.603 9.285 1.00 78.69 356 ASN A C 1
ATOM 2876 O O . ASN A 1 356 ? -3.561 -21.493 9.777 1.00 78.69 356 ASN A O 1
ATOM 2880 N N . GLY A 1 357 ? -4.425 -23.569 9.955 1.00 81.12 357 GLY A N 1
ATOM 2881 C CA . GLY A 1 357 ? -4.987 -23.387 11.293 1.00 81.12 357 GLY A CA 1
ATOM 2882 C C . GLY A 1 357 ? -6.280 -22.565 11.337 1.00 81.12 357 GLY A C 1
ATOM 2883 O O . GLY A 1 357 ? -6.733 -22.246 12.430 1.00 81.12 357 GLY A O 1
ATOM 2884 N N . LEU A 1 358 ? -6.878 -22.218 10.188 1.00 87.50 358 LEU A N 1
ATOM 2885 C CA . LEU A 1 358 ? -8.174 -21.541 10.124 1.00 87.50 358 LEU A CA 1
ATOM 2886 C C . LEU A 1 358 ? -9.287 -22.496 9.708 1.00 87.50 358 LEU A C 1
ATOM 2888 O O . LEU A 1 358 ? -9.144 -23.290 8.778 1.00 87.50 358 LEU A O 1
ATOM 2892 N N . ASN A 1 359 ? -10.446 -22.339 10.338 1.00 90.81 359 ASN A N 1
ATOM 2893 C CA . ASN A 1 359 ? -11.639 -23.091 9.994 1.00 90.81 359 ASN A CA 1
ATOM 2894 C C . ASN A 1 359 ? -12.466 -22.327 8.968 1.00 90.81 359 ASN A C 1
ATOM 2896 O O . ASN A 1 359 ? -12.619 -21.109 9.053 1.00 90.81 359 ASN A O 1
ATOM 2900 N N . ARG A 1 360 ? -13.034 -23.042 7.993 1.00 91.94 360 ARG A N 1
ATOM 2901 C CA . ARG A 1 360 ? -13.946 -22.440 7.017 1.00 91.94 360 ARG A CA 1
ATOM 2902 C C . ARG A 1 360 ? -15.254 -22.051 7.702 1.00 91.94 360 ARG A C 1
ATOM 2904 O O . ARG A 1 360 ? -15.931 -22.890 8.293 1.00 91.94 360 ARG A O 1
ATOM 2911 N N . ILE A 1 361 ? -15.657 -20.798 7.534 1.00 93.56 361 ILE A N 1
ATOM 2912 C CA . ILE A 1 361 ? -16.854 -20.230 8.151 1.00 93.56 361 ILE A CA 1
ATOM 2913 C C . ILE A 1 361 ? -17.890 -19.986 7.060 1.00 93.56 361 ILE A C 1
ATOM 2915 O O . ILE A 1 361 ? -17.693 -19.171 6.161 1.00 93.56 361 ILE A O 1
ATOM 2919 N N . LYS A 1 362 ? -19.007 -20.716 7.119 1.00 91.56 362 LYS A N 1
ATOM 2920 C CA . LYS A 1 362 ? -20.160 -20.460 6.250 1.00 91.56 362 LYS A CA 1
ATOM 2921 C C . LYS A 1 362 ? -20.992 -19.319 6.836 1.00 91.56 362 LYS A C 1
ATOM 2923 O O . LYS A 1 362 ? -21.397 -19.381 8.000 1.00 91.56 362 LYS A O 1
ATOM 2928 N N . LEU A 1 363 ? -21.221 -18.300 6.014 1.00 91.50 363 LEU A N 1
ATOM 2929 C CA . LEU A 1 363 ? -22.065 -17.144 6.312 1.00 91.50 363 LEU A CA 1
ATOM 2930 C C . LEU A 1 363 ? -23.372 -17.240 5.524 1.00 91.50 363 LEU A C 1
ATOM 2932 O O . LEU A 1 363 ? -23.461 -18.009 4.568 1.00 91.50 363 LEU A O 1
ATOM 2936 N N . GLU A 1 364 ? -24.383 -16.477 5.922 1.00 86.38 364 GLU A N 1
ATOM 2937 C CA . GLU A 1 364 ? -25.740 -16.593 5.369 1.00 86.38 364 GLU A CA 1
ATOM 2938 C C . GLU A 1 364 ? -25.980 -15.719 4.129 1.00 86.38 364 GLU A C 1
ATOM 2940 O O . GLU A 1 364 ? -26.953 -15.938 3.417 1.00 86.38 364 GLU A O 1
ATOM 2945 N N . ASP A 1 365 ? -25.089 -14.768 3.821 1.00 89.62 365 ASP A N 1
ATOM 2946 C CA . ASP A 1 365 ? -25.268 -13.824 2.710 1.00 89.62 365 ASP A CA 1
ATOM 2947 C C . ASP A 1 365 ? -24.923 -14.459 1.341 1.00 89.62 365 ASP A C 1
ATOM 2949 O O . ASP A 1 365 ? -23.747 -14.731 1.054 1.00 89.62 365 ASP A O 1
ATOM 2953 N N . PRO A 1 366 ? -25.908 -14.676 0.444 1.00 88.81 366 PRO A N 1
ATOM 2954 C CA . PRO A 1 366 ? -25.662 -15.338 -0.837 1.00 88.81 366 PRO A CA 1
ATOM 2955 C C . PRO A 1 366 ? -24.841 -14.484 -1.810 1.00 88.81 366 PRO A C 1
ATOM 2957 O O . PRO A 1 366 ? -24.081 -15.026 -2.617 1.00 88.81 366 PRO A O 1
ATOM 2960 N N . GLN A 1 367 ? -24.977 -13.152 -1.761 1.00 89.69 367 GLN A N 1
ATOM 2961 C CA . GLN A 1 367 ? -24.241 -12.259 -2.660 1.00 89.69 367 GLN A CA 1
ATOM 2962 C C . GLN A 1 367 ? -22.758 -12.225 -2.308 1.00 89.69 367 GLN A C 1
ATOM 2964 O O . GLN A 1 367 ? -21.912 -12.238 -3.201 1.00 89.69 367 GLN A O 1
ATOM 2969 N N . PHE A 1 368 ? -22.441 -12.198 -1.021 1.00 94.12 368 PHE A N 1
ATOM 2970 C CA . PHE A 1 368 ? -21.084 -12.244 -0.514 1.00 94.12 368 PHE A CA 1
ATOM 2971 C C . PHE A 1 368 ? -20.440 -13.606 -0.800 1.00 94.12 368 PHE A C 1
ATOM 2973 O O . PHE A 1 368 ? -19.371 -13.660 -1.411 1.00 94.12 368 PHE A O 1
ATOM 2980 N N . ASN A 1 369 ? -21.133 -14.705 -0.481 1.00 92.44 369 ASN A N 1
ATOM 2981 C CA . ASN A 1 369 ? -20.652 -16.073 -0.716 1.00 92.44 369 ASN A CA 1
ATOM 2982 C C . ASN A 1 369 ? -20.426 -16.400 -2.202 1.00 92.44 369 ASN A C 1
ATOM 2984 O O . ASN A 1 369 ? -19.646 -17.294 -2.534 1.00 92.44 369 ASN A O 1
ATOM 2988 N N . LYS A 1 370 ? -21.075 -15.672 -3.123 1.00 91.62 370 LYS A N 1
ATOM 2989 C CA . LYS A 1 370 ? -20.797 -15.778 -4.563 1.00 91.62 370 LYS A CA 1
ATOM 2990 C C . LYS A 1 370 ? -19.348 -15.412 -4.890 1.00 91.62 370 LYS A C 1
ATOM 2992 O O . LYS A 1 370 ? -18.746 -16.022 -5.775 1.00 91.62 370 LYS A O 1
ATOM 2997 N N . TYR A 1 371 ? -18.802 -14.407 -4.209 1.00 91.62 371 TYR A N 1
ATOM 2998 C CA . TYR A 1 371 ? -17.478 -13.857 -4.497 1.00 91.62 371 TYR A CA 1
ATOM 2999 C C . TYR A 1 371 ? -16.408 -14.335 -3.523 1.00 91.62 371 TYR A C 1
ATOM 3001 O O . TYR A 1 371 ? -15.251 -14.447 -3.925 1.00 91.62 371 TYR A O 1
ATOM 3009 N N . PHE A 1 372 ? -16.780 -14.643 -2.282 1.00 93.81 372 PHE A N 1
ATOM 3010 C CA . PHE A 1 372 ? -15.835 -14.823 -1.190 1.00 93.81 372 PHE A CA 1
ATOM 3011 C C . PHE A 1 372 ? -16.031 -16.116 -0.413 1.00 93.81 372 PHE A C 1
ATOM 3013 O O . PHE A 1 372 ? -17.122 -16.675 -0.328 1.00 93.81 372 PHE A O 1
ATOM 3020 N N . LEU A 1 373 ? -14.939 -16.547 0.207 1.00 92.50 373 LEU A N 1
ATOM 3021 C CA . LEU A 1 373 ? -14.902 -17.554 1.250 1.00 92.50 373 LEU A CA 1
ATOM 3022 C C . LEU A 1 373 ? -14.240 -16.967 2.488 1.00 92.50 373 LEU A C 1
ATOM 3024 O O . LEU A 1 373 ? -13.323 -16.152 2.377 1.00 92.50 373 LEU A O 1
ATOM 3028 N N . VAL A 1 374 ? -14.691 -17.419 3.654 1.00 93.75 374 VAL A N 1
ATOM 3029 C CA . VAL A 1 374 ? -14.232 -16.912 4.947 1.00 93.75 374 VAL A CA 1
ATOM 3030 C C . VAL A 1 374 ? -13.580 -18.026 5.736 1.00 93.75 374 VAL A C 1
ATOM 3032 O O . VAL A 1 374 ? -14.100 -19.143 5.809 1.00 93.75 374 VAL A O 1
ATOM 3035 N N . TYR A 1 375 ? -12.443 -17.691 6.326 1.00 92.81 375 TYR A N 1
ATOM 3036 C CA . TYR A 1 375 ? -11.662 -18.544 7.200 1.00 92.81 375 TYR A CA 1
ATOM 3037 C C . TYR A 1 375 ? -11.355 -17.769 8.476 1.00 92.81 375 TYR A C 1
ATOM 3039 O O . TYR A 1 375 ? -11.027 -16.588 8.411 1.00 92.81 375 TYR A O 1
ATOM 3047 N N . GLY A 1 376 ? -11.462 -18.407 9.633 1.00 93.38 376 GLY A N 1
ATOM 3048 C CA . GLY A 1 376 ? -11.152 -17.763 10.905 1.00 93.38 376 GLY A CA 1
ATOM 3049 C C . GLY A 1 376 ? -10.843 -18.770 12.001 1.00 93.38 376 GLY A C 1
ATOM 3050 O O . GLY A 1 376 ? -11.105 -19.965 11.854 1.00 93.38 376 GLY A O 1
ATOM 3051 N N . GLU A 1 377 ? -10.249 -18.278 13.080 1.00 93.19 377 GLU A N 1
ATOM 3052 C CA . GLU A 1 377 ? -9.971 -19.058 14.292 1.00 93.19 377 GLU A CA 1
ATOM 3053 C C . GLU A 1 377 ? -11.233 -19.226 15.146 1.00 93.19 377 GLU A C 1
ATOM 3055 O O . GLU A 1 377 ? -11.508 -20.328 15.618 1.00 93.19 377 GLU A O 1
ATOM 3060 N N . ASP A 1 378 ? -12.036 -18.164 15.270 1.00 94.19 378 ASP A N 1
ATOM 3061 C CA . ASP A 1 378 ? -13.298 -18.157 16.010 1.00 94.19 378 ASP A CA 1
ATOM 3062 C C . ASP A 1 378 ? -14.485 -17.858 15.080 1.00 94.19 378 ASP A C 1
ATOM 3064 O O . ASP A 1 378 ? -14.575 -16.817 14.422 1.00 94.19 378 ASP A O 1
ATOM 3068 N N . GLN A 1 379 ? -15.436 -18.792 15.034 1.00 93.25 379 GLN A N 1
ATOM 3069 C CA . GLN A 1 379 ? -16.628 -18.686 14.200 1.00 93.25 379 GLN A CA 1
ATOM 3070 C C . GLN A 1 379 ? -17.617 -17.610 14.678 1.00 93.25 379 GLN A C 1
ATOM 3072 O O . GLN A 1 379 ? -18.361 -17.051 13.866 1.00 93.25 379 GLN A O 1
ATOM 3077 N N . VAL A 1 380 ? -17.668 -17.354 15.985 1.00 92.44 380 VAL A N 1
ATOM 3078 C CA . VAL A 1 380 ? -18.546 -16.362 16.612 1.00 92.44 380 VAL A CA 1
ATOM 3079 C C . VAL A 1 380 ? -17.985 -14.968 16.364 1.00 92.44 380 VAL A C 1
ATOM 3081 O O . VAL A 1 380 ? -18.700 -14.107 15.845 1.00 92.44 380 VAL A O 1
ATOM 3084 N N . GLU A 1 381 ? -16.695 -14.760 16.637 1.00 91.94 381 GLU A N 1
ATOM 3085 C CA . GLU A 1 381 ? -16.051 -13.462 16.417 1.00 91.94 381 GLU A CA 1
ATOM 3086 C C . GLU A 1 381 ? -16.065 -13.077 14.930 1.00 91.94 381 GLU A C 1
ATOM 3088 O O . GLU A 1 381 ? -16.447 -11.959 14.589 1.00 91.94 381 GLU A O 1
ATOM 3093 N N . ALA A 1 382 ? -15.794 -14.015 14.016 1.00 92.56 382 ALA A N 1
ATOM 3094 C CA . ALA A 1 382 ? -15.866 -13.748 12.580 1.00 92.56 382 ALA A CA 1
ATOM 3095 C C . ALA A 1 382 ? -17.257 -13.275 12.118 1.00 92.56 382 ALA A C 1
ATOM 3097 O O . ALA A 1 382 ? -17.350 -12.383 11.276 1.00 92.56 382 ALA A O 1
ATOM 3098 N N . ARG A 1 383 ? -18.351 -13.825 12.669 1.00 91.69 383 ARG A N 1
ATOM 3099 C CA . ARG A 1 383 ? -19.720 -13.355 12.369 1.00 91.69 383 ARG A CA 1
ATOM 3100 C C . ARG A 1 383 ? -20.013 -11.988 12.973 1.00 91.69 383 ARG A C 1
ATOM 3102 O O . ARG A 1 383 ? -20.748 -11.201 12.382 1.00 91.69 383 ARG A O 1
ATOM 3109 N N . TYR A 1 384 ? -19.416 -11.689 14.122 1.00 88.50 384 TYR A N 1
ATOM 3110 C CA . TYR A 1 384 ? -19.517 -10.377 14.751 1.00 88.50 384 TYR A CA 1
ATOM 3111 C C . TYR A 1 384 ? -18.772 -9.281 13.968 1.00 88.50 384 TYR A C 1
ATOM 3113 O O . TYR A 1 384 ? -19.226 -8.131 13.909 1.00 88.50 384 TYR A O 1
ATOM 3121 N N . ILE A 1 385 ? -17.643 -9.634 13.344 1.00 90.38 385 ILE A N 1
ATOM 3122 C CA . ILE A 1 385 ? -16.923 -8.782 12.390 1.00 90.38 385 ILE A CA 1
ATOM 3123 C C . ILE A 1 385 ? -17.771 -8.621 11.127 1.00 90.38 385 ILE A C 1
ATOM 3125 O O . ILE A 1 385 ? -18.136 -7.509 10.738 1.00 90.38 385 ILE A O 1
ATOM 3129 N N . LEU A 1 386 ? -18.138 -9.746 10.512 1.00 92.38 386 LEU A N 1
ATOM 3130 C CA . LEU A 1 386 ? -18.827 -9.825 9.227 1.00 92.38 386 LEU A CA 1
ATOM 3131 C C . LEU A 1 386 ? -20.340 -9.737 9.385 1.00 92.38 386 LEU A C 1
ATOM 3133 O O . LEU A 1 386 ? -21.086 -10.611 8.951 1.00 92.38 386 LEU A O 1
ATOM 3137 N N . SER A 1 387 ? -20.792 -8.622 9.959 1.00 89.69 387 SER A N 1
ATOM 3138 C CA . SER A 1 387 ? -22.207 -8.251 9.929 1.00 89.69 387 SER A CA 1
ATOM 3139 C C . SER A 1 387 ? -22.734 -8.203 8.489 1.00 89.69 387 SER A C 1
ATOM 3141 O O . SER A 1 387 ? -21.995 -7.872 7.556 1.00 89.69 387 SER A O 1
ATOM 3143 N N . THR A 1 388 ? -24.035 -8.436 8.306 1.00 89.19 388 THR A N 1
ATOM 3144 C CA . THR A 1 388 ? -24.711 -8.379 6.996 1.00 89.19 388 THR A CA 1
ATOM 3145 C C . THR A 1 388 ? -24.403 -7.089 6.232 1.00 89.19 388 THR A C 1
ATOM 3147 O O . THR A 1 388 ? -24.116 -7.107 5.037 1.00 89.19 388 THR A O 1
ATOM 3150 N N . ASN A 1 389 ? -24.353 -5.960 6.942 1.00 89.75 389 ASN A N 1
ATOM 3151 C CA . ASN A 1 389 ? -24.014 -4.667 6.354 1.00 89.75 389 ASN A CA 1
ATOM 3152 C C . ASN A 1 389 ? -22.567 -4.600 5.849 1.00 89.75 389 ASN A C 1
ATOM 3154 O O . ASN A 1 389 ? -22.329 -4.061 4.768 1.00 89.75 389 ASN A O 1
ATOM 3158 N N . LEU A 1 390 ? -21.601 -5.121 6.614 1.00 92.06 390 LEU A N 1
ATOM 3159 C CA . LEU A 1 390 ? -20.199 -5.126 6.195 1.00 92.06 390 LEU A CA 1
ATOM 3160 C C . LEU A 1 390 ? -19.987 -6.082 5.016 1.00 92.06 390 LEU A C 1
ATOM 3162 O O . LEU A 1 390 ? -19.334 -5.703 4.048 1.00 92.06 390 LEU A O 1
ATOM 3166 N N . MET A 1 391 ? -20.598 -7.271 5.044 1.00 94.75 391 MET A N 1
ATOM 3167 C CA . MET A 1 391 ? -20.560 -8.217 3.924 1.00 94.75 391 MET A CA 1
ATOM 3168 C C . MET A 1 391 ? -21.093 -7.591 2.632 1.00 94.75 391 MET A C 1
ATOM 3170 O O . MET A 1 391 ? -20.424 -7.645 1.598 1.00 94.75 391 MET A O 1
ATOM 3174 N N . HIS A 1 392 ? -22.248 -6.925 2.692 1.00 92.94 392 HIS A N 1
ATOM 3175 C CA . HIS A 1 392 ? -22.823 -6.241 1.534 1.00 92.94 392 HIS A CA 1
ATOM 3176 C C . HIS A 1 392 ? -21.900 -5.132 0.998 1.00 92.94 392 HIS A C 1
ATOM 3178 O O . HIS A 1 392 ? -21.715 -5.002 -0.214 1.00 92.94 392 HIS A O 1
ATOM 3184 N N . ARG A 1 393 ? -21.256 -4.363 1.885 1.00 93.69 393 ARG A N 1
ATOM 3185 C CA . ARG A 1 393 ? -20.285 -3.326 1.494 1.00 93.69 393 ARG A CA 1
ATOM 3186 C C . ARG A 1 393 ? -19.033 -3.906 0.856 1.00 93.69 393 ARG A C 1
ATOM 3188 O O . ARG A 1 393 ? -18.624 -3.412 -0.187 1.00 93.69 393 ARG A O 1
ATOM 3195 N N . ILE A 1 394 ? -18.471 -4.981 1.407 1.00 95.00 394 ILE A N 1
ATOM 3196 C CA . ILE A 1 394 ? -17.319 -5.677 0.815 1.00 95.00 394 ILE A CA 1
ATOM 3197 C C . ILE A 1 394 ? -17.686 -6.229 -0.571 1.00 95.00 394 ILE A C 1
ATOM 3199 O O . ILE A 1 394 ? -16.925 -6.073 -1.528 1.00 95.00 394 ILE A O 1
ATOM 3203 N N . ALA A 1 395 ? -18.877 -6.819 -0.717 1.00 93.88 395 ALA A N 1
ATOM 3204 C CA . ALA A 1 395 ? -19.368 -7.297 -2.007 1.00 93.88 395 ALA A CA 1
ATOM 3205 C C . ALA A 1 395 ? -19.527 -6.155 -3.026 1.00 93.88 395 ALA A C 1
ATOM 3207 O O . ALA A 1 395 ? -19.161 -6.315 -4.192 1.00 93.88 395 ALA A O 1
ATOM 3208 N N . ASN A 1 396 ? -20.025 -4.991 -2.603 1.00 93.06 396 ASN A N 1
ATOM 3209 C CA . ASN A 1 396 ? -20.169 -3.823 -3.472 1.00 93.06 396 ASN A CA 1
ATOM 3210 C C . ASN A 1 396 ? -18.831 -3.168 -3.815 1.00 93.06 396 ASN A C 1
ATOM 3212 O O . ASN A 1 396 ? -18.629 -2.816 -4.976 1.00 93.06 396 ASN A O 1
ATOM 3216 N N . LEU A 1 397 ? -17.899 -3.094 -2.863 1.00 93.25 397 LEU A N 1
ATOM 3217 C CA . LEU A 1 397 ? -16.524 -2.664 -3.105 1.00 93.25 397 LEU A CA 1
ATOM 3218 C C . LEU A 1 397 ? -15.901 -3.536 -4.196 1.00 93.25 397 LEU A C 1
ATOM 3220 O O . LEU A 1 397 ? -15.462 -3.029 -5.221 1.00 93.25 397 LEU A O 1
ATOM 3224 N N . ARG A 1 398 ? -15.978 -4.862 -4.058 1.00 92.44 398 ARG A N 1
ATOM 3225 C CA . ARG A 1 398 ? -15.500 -5.802 -5.081 1.00 92.44 398 ARG A CA 1
ATOM 3226 C C . ARG A 1 398 ? -16.143 -5.573 -6.449 1.00 92.44 398 ARG A C 1
ATOM 3228 O O . ARG A 1 398 ? -15.451 -5.633 -7.463 1.00 92.44 398 ARG A O 1
ATOM 3235 N N . LYS A 1 399 ? -17.461 -5.342 -6.507 1.00 91.94 399 LYS A N 1
ATOM 3236 C CA . LYS A 1 399 ? -18.172 -5.050 -7.769 1.00 91.94 399 LYS A CA 1
ATOM 3237 C C . LYS A 1 399 ? -17.669 -3.749 -8.405 1.00 91.94 399 LYS A C 1
ATOM 3239 O O . LYS A 1 399 ? -17.401 -3.749 -9.600 1.00 91.94 399 LYS A O 1
ATOM 3244 N N . LYS A 1 400 ? -17.493 -2.688 -7.610 1.00 90.25 400 LYS A N 1
ATOM 3245 C CA . LYS A 1 400 ? -16.969 -1.378 -8.037 1.00 90.25 400 LYS A CA 1
ATOM 3246 C C . LYS A 1 400 ? -15.534 -1.479 -8.559 1.00 90.25 400 LYS A C 1
ATOM 3248 O O . LYS A 1 400 ? -15.215 -0.885 -9.579 1.00 90.25 400 LYS A O 1
ATOM 3253 N N . LEU A 1 401 ? -14.700 -2.282 -7.898 1.00 89.56 401 LEU A N 1
ATOM 3254 C CA . LEU A 1 401 ? -13.323 -2.562 -8.314 1.00 89.56 401 LEU A CA 1
ATOM 3255 C C . LEU A 1 401 ? -13.238 -3.420 -9.580 1.00 89.56 401 LEU A C 1
ATOM 3257 O O . LEU A 1 401 ? -12.233 -3.375 -10.284 1.00 89.56 401 LEU A O 1
ATOM 3261 N N . ASN A 1 402 ? -14.256 -4.251 -9.823 1.00 90.69 402 ASN A N 1
ATOM 3262 C CA . ASN A 1 402 ? -14.254 -5.311 -10.830 1.00 90.69 402 ASN A CA 1
ATOM 3263 C C . ASN A 1 402 ? -12.980 -6.182 -10.793 1.00 90.69 402 ASN A C 1
ATOM 3265 O O . ASN A 1 402 ? -12.449 -6.606 -11.819 1.00 90.69 402 ASN A O 1
ATOM 3269 N N . ARG A 1 403 ? -12.467 -6.430 -9.586 1.00 88.62 403 ARG A N 1
ATOM 3270 C CA . ARG A 1 403 ? -11.238 -7.184 -9.326 1.00 88.62 403 ARG A CA 1
ATOM 3271 C C . ARG A 1 403 ? -11.418 -8.057 -8.104 1.00 88.62 403 ARG A C 1
ATOM 3273 O O . ARG A 1 403 ? -12.254 -7.780 -7.245 1.00 88.62 403 ARG A O 1
ATOM 3280 N N . ASP A 1 404 ? -10.628 -9.112 -8.032 1.00 87.06 404 ASP A N 1
ATOM 3281 C CA . ASP A 1 404 ? -10.596 -9.963 -6.855 1.00 87.06 404 ASP A CA 1
ATOM 3282 C C . ASP A 1 404 ? -9.783 -9.280 -5.747 1.00 87.06 404 ASP A C 1
ATOM 3284 O O . ASP A 1 404 ? -8.688 -8.768 -5.988 1.00 87.06 404 ASP A O 1
ATOM 3288 N N . ILE A 1 405 ? -10.351 -9.262 -4.540 1.00 91.50 405 ILE A N 1
ATOM 3289 C CA . ILE A 1 405 ? -9.760 -8.648 -3.348 1.00 91.50 405 ILE A CA 1
ATOM 3290 C C . ILE A 1 405 ? -9.634 -9.679 -2.236 1.00 91.50 405 ILE A C 1
ATOM 3292 O O . ILE A 1 405 ? -10.524 -10.511 -2.070 1.00 91.50 405 ILE A O 1
ATOM 3296 N N . CYS A 1 406 ? -8.557 -9.620 -1.461 1.00 92.12 406 CYS A N 1
ATOM 3297 C CA . CYS A 1 406 ? -8.468 -10.367 -0.206 1.00 92.12 406 CYS A CA 1
ATOM 3298 C C . CYS A 1 406 ? -8.547 -9.387 0.957 1.00 92.12 406 CYS A C 1
ATOM 3300 O O . CYS A 1 406 ? -8.066 -8.260 0.844 1.00 92.12 406 CYS A O 1
ATOM 3302 N N . LEU A 1 407 ? -9.148 -9.813 2.064 1.00 94.44 407 LEU A N 1
ATOM 3303 C CA . LEU A 1 407 ? -9.216 -9.021 3.283 1.00 94.44 407 LEU A CA 1
ATOM 3304 C C . LEU A 1 407 ? -8.733 -9.843 4.469 1.00 94.44 407 LEU A C 1
ATOM 3306 O O . LEU A 1 407 ? -8.920 -11.058 4.508 1.00 94.44 407 LEU A O 1
ATOM 3310 N N . SER A 1 408 ? -8.140 -9.175 5.447 1.00 94.06 408 SER A N 1
ATOM 3311 C CA . SER A 1 408 ? -7.766 -9.788 6.716 1.00 94.06 408 SER A CA 1
ATOM 3312 C C . SER A 1 408 ? -8.057 -8.837 7.865 1.00 94.06 408 SER A C 1
ATOM 3314 O O . SER A 1 408 ? -7.751 -7.649 7.782 1.00 94.06 408 SER A O 1
ATOM 3316 N N . PHE A 1 409 ? -8.656 -9.369 8.921 1.00 94.94 409 PHE A N 1
ATOM 3317 C CA . PHE A 1 409 ? -8.956 -8.672 10.162 1.00 94.94 409 PHE A CA 1
ATOM 3318 C C . PHE A 1 409 ? -8.108 -9.297 11.263 1.00 94.94 409 PHE A C 1
ATOM 3320 O O . PHE A 1 409 ? -8.260 -10.483 11.567 1.00 94.94 409 PHE A O 1
ATOM 3327 N N . VAL A 1 410 ? -7.194 -8.502 11.822 1.00 93.31 410 VAL A N 1
ATOM 3328 C CA . VAL A 1 410 ? -6.264 -8.932 12.873 1.00 93.31 410 VAL A CA 1
ATOM 3329 C C . VAL A 1 410 ? -6.118 -7.807 13.890 1.00 93.31 410 VAL A C 1
ATOM 3331 O O . VAL A 1 410 ? -5.820 -6.668 13.525 1.00 93.31 410 VAL A O 1
ATOM 3334 N N . SER A 1 411 ? -6.303 -8.124 15.171 1.00 91.69 411 SER A N 1
ATOM 3335 C CA . SER A 1 411 ? -6.249 -7.152 16.269 1.00 91.69 411 SER A CA 1
ATOM 3336 C C . SER A 1 411 ? -7.233 -5.996 16.060 1.00 91.69 411 SER A C 1
ATOM 3338 O O . SER A 1 411 ? -8.419 -6.196 16.225 1.00 91.69 411 SER A O 1
ATOM 3340 N N . TYR A 1 412 ? -6.800 -4.795 15.693 1.00 91.31 412 TYR A N 1
ATOM 3341 C CA . TYR A 1 412 ? -7.690 -3.660 15.403 1.00 91.31 412 TYR A CA 1
ATOM 3342 C C . TYR A 1 412 ? -7.508 -3.160 13.969 1.00 91.31 412 TYR A C 1
ATOM 3344 O O . TYR A 1 412 ? -7.909 -2.050 13.641 1.00 91.31 412 TYR A O 1
ATOM 3352 N N . THR A 1 413 ? -6.846 -3.935 13.109 1.00 94.38 413 THR A N 1
ATOM 3353 C CA . THR A 1 413 ? -6.471 -3.500 11.766 1.00 94.38 413 THR A CA 1
ATOM 3354 C C . THR A 1 413 ? -7.166 -4.357 10.721 1.00 94.38 413 THR A C 1
ATOM 3356 O O . THR A 1 413 ? -7.178 -5.588 10.792 1.00 94.38 413 THR A O 1
ATOM 3359 N N . MET A 1 414 ? -7.725 -3.684 9.722 1.00 95.06 414 MET A N 1
ATOM 3360 C CA . MET A 1 414 ? -8.217 -4.299 8.502 1.00 95.06 414 MET A CA 1
ATOM 3361 C C . MET A 1 414 ? -7.170 -4.118 7.405 1.00 95.06 414 MET A C 1
ATOM 3363 O O . MET A 1 414 ? -6.738 -3.001 7.131 1.00 95.06 414 MET A O 1
ATOM 3367 N N . TYR A 1 415 ? -6.809 -5.213 6.748 1.00 95.75 415 TYR A N 1
ATOM 3368 C CA . TYR A 1 415 ? -5.927 -5.250 5.588 1.00 95.75 415 TYR A CA 1
ATOM 3369 C C . TYR A 1 415 ? -6.734 -5.613 4.346 1.00 95.75 415 TYR A C 1
ATOM 3371 O O . TYR A 1 415 ? -7.605 -6.479 4.415 1.00 95.75 415 TYR A O 1
ATOM 3379 N N . ILE A 1 416 ? -6.426 -4.992 3.211 1.00 95.19 416 ILE A N 1
ATOM 3380 C CA . ILE A 1 416 ? -7.006 -5.310 1.906 1.00 95.19 416 ILE A CA 1
ATOM 3381 C C . ILE A 1 416 ? -5.874 -5.418 0.889 1.00 95.19 416 ILE A C 1
ATOM 3383 O O . ILE A 1 416 ? -5.009 -4.547 0.820 1.00 95.19 416 ILE A O 1
ATOM 3387 N N . THR A 1 417 ? -5.893 -6.465 0.071 1.00 93.50 417 THR A N 1
ATOM 3388 C CA . THR A 1 417 ? -5.013 -6.582 -1.094 1.00 93.50 417 THR A CA 1
ATOM 3389 C C . THR A 1 417 ? -5.824 -6.606 -2.377 1.00 93.50 417 THR A C 1
ATOM 3391 O O . THR A 1 417 ? -6.835 -7.306 -2.484 1.00 93.50 417 THR A O 1
ATOM 3394 N N . ILE A 1 418 ? -5.366 -5.840 -3.364 1.00 92.06 418 ILE A N 1
ATOM 3395 C CA . ILE A 1 418 ? -5.964 -5.760 -4.695 1.00 92.06 418 ILE A CA 1
ATOM 3396 C C . ILE A 1 418 ? -4.873 -6.084 -5.711 1.00 92.06 418 ILE A C 1
ATOM 3398 O O . ILE A 1 418 ? -3.863 -5.389 -5.784 1.00 92.06 418 ILE A O 1
ATOM 3402 N N . ASN A 1 419 ? -5.078 -7.132 -6.507 1.00 89.06 419 ASN A N 1
ATOM 3403 C CA . ASN A 1 419 ? -4.086 -7.546 -7.496 1.00 89.06 419 ASN A CA 1
ATOM 3404 C C . ASN A 1 419 ? -4.062 -6.590 -8.703 1.00 89.06 419 ASN A C 1
ATOM 3406 O O . ASN A 1 419 ? -5.103 -6.284 -9.300 1.00 89.06 419 ASN A O 1
ATOM 3410 N N . TYR A 1 420 ? -2.858 -6.171 -9.090 1.00 88.50 420 TYR A N 1
ATOM 3411 C CA . TYR A 1 420 ? -2.563 -5.432 -10.316 1.00 88.50 420 TYR A CA 1
ATOM 3412 C C . TYR A 1 420 ? -1.400 -6.106 -11.053 1.00 88.50 420 TYR A C 1
ATOM 3414 O O . TYR A 1 420 ? -0.406 -6.503 -10.453 1.00 88.50 420 TYR A O 1
ATOM 3422 N N . GLU A 1 421 ? -1.524 -6.253 -12.373 1.00 80.75 421 GLU A N 1
ATOM 3423 C CA . GLU A 1 421 ? -0.455 -6.832 -13.203 1.00 80.75 421 GLU A CA 1
ATOM 3424 C C . GLU A 1 421 ? 0.593 -5.780 -13.613 1.00 80.75 421 GLU A C 1
ATOM 3426 O O . GLU A 1 421 ? 1.786 -6.082 -13.757 1.00 80.75 421 GLU A O 1
ATOM 3431 N N . GLU A 1 422 ? 0.152 -4.533 -13.782 1.00 80.88 422 GLU A N 1
ATOM 3432 C CA . GLU A 1 422 ? 0.987 -3.386 -14.148 1.00 80.88 422 GLU A CA 1
ATOM 3433 C C . GLU A 1 422 ? 1.660 -2.760 -12.918 1.00 80.88 422 GLU A C 1
ATOM 3435 O O . GLU A 1 422 ? 1.209 -2.956 -11.793 1.00 80.88 422 GLU A O 1
ATOM 3440 N N . ASP A 1 423 ? 2.773 -2.058 -13.145 1.00 81.06 423 ASP A N 1
ATOM 3441 C CA . ASP A 1 423 ? 3.423 -1.229 -12.121 1.00 81.06 423 ASP A CA 1
ATOM 3442 C C . ASP A 1 423 ? 2.561 0.034 -11.937 1.00 81.06 423 ASP A C 1
ATOM 3444 O O . ASP A 1 423 ? 2.312 0.747 -12.917 1.00 81.06 423 ASP A O 1
ATOM 3448 N N . LEU A 1 424 ? 2.037 0.274 -10.732 1.00 88.00 424 LEU A N 1
ATOM 3449 C CA . LEU A 1 424 ? 1.160 1.418 -10.488 1.00 88.00 424 LEU A CA 1
ATOM 3450 C C . LEU A 1 424 ? 1.987 2.699 -10.382 1.00 88.00 424 LEU A C 1
ATOM 3452 O O . LEU A 1 424 ? 3.123 2.680 -9.930 1.00 88.00 424 LEU A O 1
ATOM 3456 N N . PHE A 1 425 ? 1.415 3.823 -10.820 1.00 89.06 425 PHE A N 1
ATOM 3457 C CA . PHE A 1 425 ? 2.008 5.163 -10.685 1.00 89.06 425 PHE A CA 1
ATOM 3458 C C . PHE A 1 425 ? 3.407 5.353 -11.315 1.00 89.06 425 PHE A C 1
ATOM 3460 O O . PHE A 1 425 ? 4.043 6.392 -11.125 1.00 89.06 425 PHE A O 1
ATOM 3467 N N . GLU A 1 426 ? 3.866 4.409 -12.138 1.00 86.12 426 GLU A N 1
ATOM 3468 C CA . GLU A 1 426 ? 5.146 4.475 -12.843 1.00 86.12 426 GLU A CA 1
ATOM 3469 C C . GLU A 1 426 ? 4.952 4.959 -14.295 1.00 86.12 426 GLU A C 1
ATOM 3471 O O . GLU A 1 426 ? 4.063 4.493 -15.018 1.00 86.12 426 GLU A O 1
ATOM 3476 N N . PRO A 1 427 ? 5.765 5.912 -14.785 1.00 86.31 427 PRO A N 1
ATOM 3477 C CA . PRO A 1 427 ? 5.656 6.377 -16.158 1.00 86.31 427 PRO A CA 1
ATOM 3478 C C . PRO A 1 427 ? 6.283 5.387 -17.151 1.00 86.31 427 PRO A C 1
ATOM 3480 O O . PRO A 1 427 ? 7.389 4.878 -16.959 1.00 86.31 427 PRO A O 1
ATOM 3483 N N . LYS A 1 428 ? 5.621 5.180 -18.294 1.00 83.44 428 LYS A N 1
ATOM 3484 C CA . LYS A 1 428 ? 6.157 4.355 -19.389 1.00 83.44 428 LYS A CA 1
ATOM 3485 C C . LYS A 1 428 ? 7.216 5.146 -20.160 1.00 83.44 428 LYS A C 1
ATOM 3487 O O . LYS A 1 428 ? 6.925 6.184 -20.741 1.00 83.44 428 LYS A O 1
ATOM 3492 N N . ILE A 1 429 ? 8.449 4.642 -20.226 1.00 81.81 429 ILE A N 1
ATOM 3493 C CA . ILE A 1 429 ? 9.578 5.377 -20.837 1.00 81.81 429 ILE A CA 1
ATOM 3494 C C . ILE A 1 429 ? 9.407 5.552 -22.353 1.00 81.81 429 ILE A C 1
ATOM 3496 O O . ILE A 1 429 ? 9.749 6.600 -22.908 1.00 81.81 429 ILE A O 1
ATOM 3500 N N . PHE A 1 430 ? 8.840 4.553 -23.032 1.00 82.69 430 PHE A N 1
ATOM 3501 C CA . PHE A 1 430 ? 8.644 4.561 -24.488 1.00 82.69 430 PHE A CA 1
ATOM 3502 C C . PHE A 1 430 ? 7.306 5.161 -24.930 1.00 82.69 430 PHE A C 1
ATOM 3504 O O . PHE A 1 430 ? 7.029 5.222 -26.125 1.00 82.69 430 PHE A O 1
ATOM 3511 N N . SER A 1 431 ? 6.483 5.641 -23.997 1.00 84.81 431 SER A N 1
ATOM 3512 C CA . SER A 1 431 ? 5.180 6.233 -24.300 1.00 84.81 431 SER A CA 1
ATOM 3513 C C . SER A 1 431 ? 5.077 7.628 -23.696 1.00 84.81 431 SER A C 1
ATOM 3515 O O . SER A 1 431 ? 5.643 7.910 -22.646 1.00 84.81 431 SER A O 1
ATOM 3517 N N . SER A 1 432 ? 4.373 8.536 -24.370 1.00 86.81 432 SER A N 1
ATOM 3518 C CA . SER A 1 432 ? 4.164 9.873 -23.815 1.00 86.81 432 SER A CA 1
ATOM 3519 C C . SER A 1 432 ? 3.054 9.861 -22.766 1.00 86.81 432 SER A C 1
ATOM 3521 O O . SER A 1 432 ? 1.972 9.324 -23.004 1.00 86.81 432 SER A O 1
ATOM 3523 N N . MET A 1 433 ? 3.300 10.527 -21.638 1.00 85.88 433 MET A N 1
ATOM 3524 C CA . MET A 1 433 ? 2.318 10.734 -20.565 1.00 85.88 433 MET A CA 1
ATOM 3525 C C . MET A 1 433 ? 1.495 12.026 -20.755 1.00 85.88 433 MET A C 1
ATOM 3527 O O . MET A 1 433 ? 0.776 12.436 -19.854 1.00 85.88 433 MET A O 1
ATOM 3531 N N . LEU A 1 434 ? 1.577 12.680 -21.926 1.00 88.88 434 LEU A N 1
ATOM 3532 C CA . LEU A 1 434 ? 0.835 13.913 -22.259 1.00 88.88 434 LEU A CA 1
ATOM 3533 C C . LEU A 1 434 ? -0.661 13.702 -22.542 1.00 88.88 434 LEU A C 1
ATOM 3535 O O . LEU A 1 434 ? -1.360 14.652 -22.900 1.00 88.88 434 LEU A O 1
ATOM 3539 N N . SER A 1 435 ? -1.147 12.466 -22.477 1.00 87.81 435 SER A N 1
ATOM 3540 C CA . SER A 1 435 ? -2.567 12.175 -22.647 1.00 87.81 435 SER A CA 1
ATOM 3541 C C . SER A 1 435 ? -3.278 12.205 -21.295 1.00 87.81 435 SER A C 1
ATOM 3543 O O . SER A 1 435 ? -2.690 11.928 -20.255 1.00 87.81 435 SER A O 1
ATOM 3545 N N . PHE A 1 436 ? -4.571 12.528 -21.308 1.00 89.56 436 PHE A N 1
ATOM 3546 C CA . PHE A 1 436 ? -5.366 12.593 -20.080 1.00 89.56 436 PHE A CA 1
ATOM 3547 C C . PHE A 1 436 ? -5.618 11.211 -19.454 1.00 89.56 436 PHE A C 1
ATOM 3549 O O . PHE A 1 436 ? -5.783 11.105 -18.244 1.00 89.56 436 PHE A O 1
ATOM 3556 N N . LYS A 1 437 ? -5.645 10.149 -20.268 1.00 89.81 437 LYS A N 1
ATOM 3557 C CA . LYS A 1 437 ? -6.079 8.809 -19.850 1.00 89.81 437 LYS A CA 1
ATOM 3558 C C . LYS A 1 437 ? -5.247 8.218 -18.691 1.00 89.81 437 LYS A C 1
ATOM 3560 O O . LYS A 1 437 ? -5.868 7.849 -17.703 1.00 89.81 437 LYS A O 1
ATOM 3565 N N . PRO A 1 438 ? -3.900 8.191 -18.727 1.00 89.06 438 PRO A N 1
ATOM 3566 C CA . PRO A 1 438 ? -3.113 7.674 -17.603 1.00 89.06 438 PRO A CA 1
ATOM 3567 C C . PRO A 1 438 ? -3.330 8.462 -16.304 1.00 89.06 438 PRO A C 1
ATOM 3569 O O . PRO A 1 438 ? -3.352 7.892 -15.221 1.00 89.06 438 PRO A O 1
ATOM 3572 N N . ILE A 1 439 ? -3.529 9.781 -16.407 1.00 91.62 439 ILE A N 1
ATOM 3573 C CA . ILE A 1 439 ? -3.805 1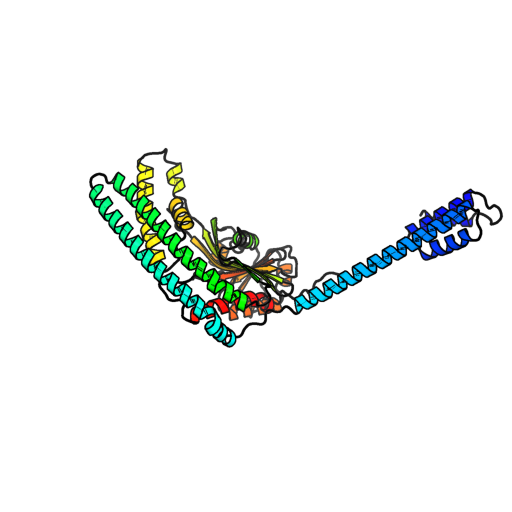0.631 -15.240 1.00 91.62 439 ILE A CA 1
ATOM 3574 C C . ILE A 1 439 ? -5.174 10.309 -14.641 1.00 91.62 439 ILE A C 1
ATOM 3576 O O . ILE A 1 439 ? -5.311 10.277 -13.422 1.00 91.62 439 ILE A O 1
ATOM 3580 N N . LEU A 1 440 ? -6.173 10.050 -15.489 1.00 91.19 440 LEU A N 1
ATOM 3581 C CA . LEU A 1 440 ? -7.488 9.600 -15.046 1.00 91.19 440 LEU A CA 1
ATOM 3582 C C . LEU A 1 440 ? -7.401 8.248 -14.325 1.00 91.19 440 LEU A C 1
ATOM 3584 O O . LEU A 1 440 ? -7.980 8.112 -13.257 1.00 91.19 440 LEU A O 1
ATOM 3588 N N . GLU A 1 441 ? -6.641 7.289 -14.856 1.00 90.12 441 GLU A N 1
ATOM 3589 C CA . GLU A 1 441 ? -6.451 5.975 -14.223 1.00 90.12 441 GLU A CA 1
ATOM 3590 C C . GLU A 1 441 ? -5.816 6.108 -12.826 1.00 90.12 441 GLU A C 1
ATOM 3592 O O . GLU A 1 441 ? -6.309 5.521 -11.864 1.00 90.12 441 GLU A O 1
ATOM 3597 N N . TYR A 1 442 ? -4.778 6.939 -12.670 1.00 92.31 442 TYR A N 1
ATOM 3598 C CA . TYR A 1 442 ? -4.174 7.198 -11.355 1.00 92.31 442 TYR A CA 1
ATOM 3599 C C . TYR A 1 442 ? -5.125 7.909 -10.394 1.00 92.31 442 TYR A C 1
ATOM 3601 O O . TYR A 1 442 ? -5.189 7.558 -9.215 1.00 92.31 442 TYR A O 1
ATOM 3609 N N . PHE A 1 443 ? -5.892 8.875 -10.898 1.00 92.25 443 PHE A N 1
ATOM 3610 C CA . PHE A 1 443 ? -6.905 9.571 -10.115 1.00 92.25 443 PHE A CA 1
ATOM 3611 C C . PHE A 1 443 ? -7.980 8.606 -9.605 1.00 92.25 443 PHE A C 1
ATOM 3613 O O . PHE A 1 443 ? -8.333 8.643 -8.429 1.00 92.25 443 PHE A O 1
ATOM 3620 N N . GLU A 1 444 ? -8.476 7.716 -10.465 1.00 90.19 444 GLU A N 1
ATOM 3621 C CA . GLU A 1 444 ? -9.486 6.722 -10.103 1.00 90.19 444 GLU A CA 1
ATOM 3622 C C . GLU A 1 444 ? -8.965 5.749 -9.040 1.00 90.19 444 GLU A C 1
ATOM 3624 O O . GLU A 1 444 ? -9.701 5.439 -8.104 1.00 90.19 444 GLU A O 1
ATOM 3629 N N . ILE A 1 445 ? -7.699 5.320 -9.122 1.00 91.38 445 ILE A N 1
ATOM 3630 C CA . ILE A 1 445 ? -7.081 4.447 -8.109 1.00 91.38 445 ILE A CA 1
ATOM 3631 C C . ILE A 1 445 ? -6.983 5.158 -6.756 1.00 91.38 445 ILE A C 1
ATOM 3633 O O . ILE A 1 445 ? -7.370 4.581 -5.739 1.00 91.38 445 ILE A O 1
ATOM 3637 N N . PHE A 1 446 ? -6.510 6.406 -6.716 1.00 91.69 446 PHE A N 1
ATOM 3638 C CA . PHE A 1 446 ? -6.458 7.161 -5.463 1.00 91.69 446 PHE A CA 1
ATOM 3639 C C . PHE A 1 446 ? -7.856 7.417 -4.895 1.00 91.69 446 PHE A C 1
ATOM 3641 O O . PHE A 1 446 ? -8.078 7.235 -3.700 1.00 91.69 446 PHE A O 1
ATOM 3648 N N . GLN A 1 447 ? -8.820 7.789 -5.741 1.00 89.75 447 GLN A N 1
ATOM 3649 C CA . GLN A 1 447 ? -10.182 8.100 -5.305 1.00 89.75 447 GLN A CA 1
ATOM 3650 C C . GLN A 1 447 ? -10.842 6.859 -4.717 1.00 89.75 447 GLN A C 1
ATOM 3652 O O . GLN A 1 447 ? -11.509 6.924 -3.690 1.00 89.75 447 GLN A O 1
ATOM 3657 N N . MET A 1 448 ? -10.612 5.717 -5.351 1.00 89.19 448 MET A N 1
ATOM 3658 C CA . MET A 1 448 ? -11.029 4.409 -4.881 1.00 89.19 448 MET A CA 1
ATOM 3659 C C . MET A 1 448 ? -10.374 4.042 -3.548 1.00 89.19 448 MET A C 1
ATOM 3661 O O . MET A 1 448 ? -11.091 3.635 -2.641 1.00 89.19 448 MET A O 1
ATOM 3665 N N . ALA A 1 449 ? -9.056 4.210 -3.404 1.00 90.88 449 ALA A N 1
ATOM 3666 C CA . ALA A 1 449 ? -8.344 3.901 -2.165 1.00 90.88 449 ALA A CA 1
ATOM 3667 C C . ALA A 1 449 ? -8.842 4.749 -0.982 1.00 90.88 449 ALA A C 1
ATOM 3669 O O . ALA A 1 449 ? -9.071 4.215 0.100 1.00 90.88 449 ALA A O 1
ATOM 3670 N N . ILE A 1 450 ? -9.083 6.045 -1.202 1.00 89.19 450 ILE A N 1
ATOM 3671 C CA . ILE A 1 450 ? -9.647 6.957 -0.194 1.00 89.19 450 ILE A CA 1
ATOM 3672 C C . ILE A 1 450 ? -11.101 6.578 0.122 1.00 89.19 450 ILE A C 1
ATOM 3674 O O . ILE A 1 450 ? -11.488 6.492 1.288 1.00 89.19 450 ILE A O 1
ATOM 3678 N N . ALA A 1 451 ? -11.901 6.278 -0.906 1.00 88.25 451 ALA A N 1
ATOM 3679 C CA . ALA A 1 451 ? -13.309 5.930 -0.750 1.00 88.25 451 ALA A CA 1
ATOM 3680 C C . ALA A 1 451 ? -13.541 4.626 0.029 1.00 88.25 451 ALA A C 1
ATOM 3682 O O . ALA A 1 451 ? -14.647 4.439 0.523 1.00 88.25 451 ALA A O 1
ATOM 3683 N N . ILE A 1 452 ? -12.542 3.745 0.192 1.00 91.25 452 ILE A N 1
ATOM 3684 C CA . ILE A 1 452 ? -12.672 2.522 1.009 1.00 91.25 452 ILE A CA 1
ATOM 3685 C C . ILE A 1 452 ? -13.117 2.848 2.442 1.00 91.25 452 ILE A C 1
ATOM 3687 O O . ILE A 1 452 ? -13.929 2.110 3.006 1.00 91.25 452 ILE A O 1
ATOM 3691 N N . VAL A 1 453 ? -12.634 3.953 3.020 1.00 89.12 453 VAL A N 1
ATOM 3692 C CA . VAL A 1 453 ? -13.010 4.384 4.377 1.00 89.12 453 VAL A CA 1
ATOM 3693 C C . VAL A 1 453 ? -14.517 4.623 4.477 1.00 89.12 453 VAL A C 1
ATOM 3695 O O . VAL A 1 453 ? -15.168 4.105 5.390 1.00 89.12 453 VAL A O 1
ATOM 3698 N N . ASP A 1 454 ? -15.081 5.341 3.508 1.00 85.69 454 ASP A N 1
ATOM 3699 C CA . ASP A 1 454 ? -16.509 5.660 3.436 1.00 85.69 454 ASP A CA 1
ATOM 3700 C C . ASP A 1 454 ? -17.349 4.451 2.998 1.00 85.69 454 ASP A C 1
ATOM 3702 O O . ASP A 1 454 ? -18.364 4.135 3.627 1.00 85.69 454 ASP A O 1
ATOM 3706 N N . ASP A 1 455 ? -16.906 3.731 1.963 1.00 87.19 455 ASP A N 1
ATOM 3707 C CA . ASP A 1 455 ? -17.591 2.574 1.378 1.00 87.19 455 ASP A CA 1
ATOM 3708 C C . ASP A 1 455 ? -17.769 1.459 2.422 1.00 87.19 455 ASP A C 1
ATOM 3710 O O . ASP A 1 455 ? -18.806 0.791 2.450 1.00 87.19 455 ASP A O 1
ATOM 3714 N N . LEU A 1 456 ? -16.797 1.281 3.326 1.00 88.31 456 LEU A N 1
ATOM 3715 C CA . LEU A 1 456 ? -16.875 0.324 4.435 1.00 88.31 456 LEU A CA 1
ATOM 3716 C C . LEU A 1 456 ? -17.417 0.947 5.740 1.00 88.31 456 LEU A C 1
ATOM 3718 O O . LEU A 1 456 ? -17.805 0.212 6.651 1.00 88.31 456 LEU A O 1
ATOM 3722 N N . ARG A 1 457 ? -17.564 2.278 5.797 1.00 84.94 457 ARG A N 1
ATOM 3723 C CA . ARG A 1 457 ? -17.863 3.117 6.978 1.00 84.94 457 ARG A CA 1
ATOM 3724 C C . ARG A 1 457 ? -16.966 2.834 8.181 1.00 84.94 457 ARG A C 1
ATOM 3726 O O . ARG A 1 457 ? -17.458 2.594 9.286 1.00 84.94 457 ARG A O 1
ATOM 3733 N N . LEU A 1 458 ? -15.660 2.892 7.965 1.00 84.62 458 LEU A N 1
ATOM 3734 C CA . LEU A 1 458 ? -14.666 2.692 9.022 1.00 84.62 458 LEU A CA 1
ATOM 3735 C C . LEU A 1 458 ? -14.693 3.819 10.073 1.00 84.62 458 LEU A C 1
ATOM 3737 O O . LEU A 1 458 ? -14.397 3.572 11.237 1.00 84.62 458 LEU A O 1
ATOM 3741 N N . ASN A 1 459 ? -15.155 5.015 9.687 1.00 77.19 459 ASN A N 1
ATOM 3742 C CA . ASN A 1 459 ? -15.287 6.178 10.572 1.00 77.19 459 ASN A CA 1
ATOM 3743 C C . ASN A 1 459 ? -16.332 6.017 11.683 1.00 77.19 459 ASN A C 1
ATOM 3745 O O . ASN A 1 459 ? -16.296 6.741 12.677 1.00 77.19 459 ASN A O 1
ATOM 3749 N N . ARG A 1 460 ? -17.278 5.081 11.539 1.00 71.31 460 ARG A N 1
ATOM 3750 C CA . ARG A 1 460 ? -18.350 4.921 12.521 1.00 71.31 460 ARG A CA 1
ATOM 3751 C C . ARG A 1 460 ? -17.834 4.142 13.732 1.00 71.31 460 ARG A C 1
ATOM 3753 O O . ARG A 1 460 ? -17.788 2.909 13.719 1.00 71.31 460 ARG A O 1
ATOM 3760 N N . ARG A 1 461 ? -17.498 4.863 14.799 1.00 64.06 461 ARG A N 1
ATOM 3761 C CA . ARG A 1 461 ? -17.312 4.286 16.131 1.00 64.06 461 ARG A CA 1
ATOM 3762 C C . ARG A 1 461 ? -18.682 4.169 16.784 1.00 64.06 461 ARG A C 1
ATOM 3764 O O . ARG A 1 461 ? -19.308 5.153 17.135 1.00 64.06 461 ARG A O 1
ATOM 3771 N N . ILE A 1 462 ? -19.201 2.948 16.829 1.00 55.81 462 ILE A N 1
ATOM 3772 C CA . ILE A 1 462 ? -20.438 2.619 17.562 1.00 55.81 462 ILE A CA 1
ATOM 3773 C C . ILE A 1 462 ? -20.081 2.087 18.965 1.00 55.81 462 ILE A C 1
ATOM 3775 O O . ILE A 1 462 ? -20.923 1.516 19.641 1.00 55.81 462 ILE A O 1
ATOM 3779 N N . TRP A 1 463 ? -18.804 2.193 19.345 1.00 53.03 463 TRP A N 1
ATOM 3780 C CA . TRP A 1 463 ? -18.176 1.486 20.462 1.00 53.03 463 TRP A CA 1
ATOM 3781 C C . TRP A 1 463 ? -17.119 2.359 21.149 1.00 53.03 463 TRP A C 1
ATOM 3783 O O . TRP A 1 463 ? -16.127 1.825 21.639 1.00 53.03 463 TRP A O 1
ATOM 3793 N N . ASP A 1 464 ? -17.271 3.688 21.121 1.00 42.12 464 ASP A N 1
ATOM 3794 C CA . ASP A 1 464 ? -16.524 4.506 22.079 1.00 42.12 464 ASP A CA 1
ATOM 3795 C C . ASP A 1 464 ? -17.072 4.106 23.458 1.00 42.12 464 ASP A C 1
ATOM 3797 O O . ASP A 1 464 ? -18.278 4.183 23.691 1.00 42.12 464 ASP A O 1
ATOM 3801 N N . ALA A 1 465 ? -16.215 3.480 24.262 1.00 36.34 465 ALA A N 1
ATOM 3802 C CA . ALA A 1 465 ? -16.585 2.881 25.533 1.00 36.34 465 ALA A CA 1
ATOM 3803 C C . ALA A 1 465 ? -16.980 3.970 26.538 1.00 36.34 465 ALA A C 1
ATOM 3805 O O . ALA A 1 465 ? -16.285 4.983 26.635 1.00 36.34 465 ALA A O 1
ATOM 3806 N N . ASP A 1 466 ? -18.073 3.712 27.256 1.00 31.17 466 ASP A N 1
ATOM 3807 C CA . ASP A 1 466 ? -18.305 4.247 28.600 1.00 31.17 466 ASP A CA 1
ATOM 3808 C C . ASP A 1 466 ? -17.132 3.918 29.541 1.00 31.17 466 ASP A C 1
ATOM 3810 O O . ASP A 1 466 ? -16.534 2.818 29.389 1.00 31.17 466 ASP A O 1
#

pLDDT: mean 80.62, std 12.64, range [31.17, 95.94]